Protein AF-A0A2M7SPW7-F1 (afdb_monomer_lite)

Radius of gyration: 35.31 Å; chains: 1; bounding box: 82×96×104 Å

Secondary structure (DSSP, 8-state):
-----HHHHHHHHHHHHHHHHHHHHHHHHHHHHHHHHSPPTT-EETTEE-TT--HHHHHHHHHHHHTSPEEEEETTEEEEE-GGGGT----HHHHHHHHHHT-SEE-S-TT-BTB-GGGEEEEEEEE-SS-SSS--TTSEESS--EEEBSS-B-TTPPSSEEEEBS--TT--SEEEEEETTTEEEEEEEEEE-TTS-EEEEEEEES-EETTEEPP---B-TT-EEEEEB---SS-TT--------SS-----SS---EEEEEEEPTTPPTT-EE--EE-SGGGS---TT----SEEEES-BTTBTT-SEEEES-EEPPPEEPPPPEEEEEEEE---SEEETT--SEEEEEEEEEESSSEEEE-EEEEEEEEHHHH--STTTTTTSEEEEEEEE--SSSS--TTTSEEEEEEE-BTTB-GGG-EEEE--BTTBSSEEEESS-EEEEEEEEE-SSB-TTS-BSTT-EEEEEE--GGGEE-GGGPBPSSEEPTT--S-EEPPPEEEES--------PPPEEE-TTS-EEEEPB-TTSPBPB-GGGPBPEEGGG-B-S-TT-SS-TTS-B--SSSSSS--EE-SS-SSS--EE-TT--SS-SB-S--

pLDDT: mean 85.03, std 10.67, range [40.88, 98.06]

Structure (mmCIF, N/CA/C/O backbone):
data_AF-A0A2M7SPW7-F1
#
_entry.id   AF-A0A2M7SPW7-F1
#
loop_
_atom_site.group_PDB
_atom_site.id
_atom_site.type_symbol
_atom_site.label_atom_id
_atom_site.label_alt_id
_atom_site.label_comp_id
_atom_site.label_asym_id
_atom_site.label_entity_id
_atom_site.label_seq_id
_atom_site.pdbx_PDB_ins_code
_atom_site.Cartn_x
_atom_site.Cartn_y
_atom_site.Cartn_z
_atom_site.occupancy
_atom_site.B_iso_or_equiv
_atom_site.auth_seq_id
_atom_site.auth_comp_id
_atom_site.auth_asym_id
_atom_site.auth_atom_id
_atom_site.pdbx_PDB_model_num
ATOM 1 N N . MET A 1 1 ? 28.751 53.547 -18.801 1.00 40.88 1 MET A N 1
ATOM 2 C CA . MET A 1 1 ? 27.320 53.644 -18.440 1.00 40.88 1 MET A CA 1
ATOM 3 C C . MET A 1 1 ? 27.077 52.737 -17.237 1.00 40.88 1 MET A C 1
ATOM 5 O O . MET A 1 1 ? 27.430 51.568 -17.287 1.00 40.88 1 MET A O 1
ATOM 9 N N . LYS A 1 2 ? 26.638 53.323 -16.116 1.00 48.66 2 LYS A N 1
ATOM 10 C CA . LYS A 1 2 ? 26.375 52.665 -14.825 1.00 48.66 2 LYS A CA 1
ATOM 11 C C . LYS A 1 2 ? 25.231 51.651 -14.947 1.00 48.66 2 LYS A C 1
ATOM 13 O O . LYS A 1 2 ? 24.155 52.078 -15.334 1.00 48.66 2 LYS A O 1
ATOM 18 N N . ILE A 1 3 ? 25.427 50.426 -14.447 1.00 49.59 3 ILE A N 1
ATOM 19 C CA . ILE A 1 3 ? 24.481 49.735 -13.543 1.00 49.59 3 ILE A CA 1
ATOM 20 C C . ILE A 1 3 ? 25.306 48.955 -12.495 1.00 49.59 3 ILE A C 1
ATOM 22 O O . ILE A 1 3 ? 25.356 47.731 -12.469 1.00 49.59 3 ILE A O 1
ATOM 26 N N . ARG A 1 4 ? 26.021 49.679 -11.623 1.00 53.72 4 ARG A N 1
ATOM 27 C CA . ARG A 1 4 ? 26.477 49.144 -10.327 1.00 53.72 4 ARG A CA 1
ATOM 28 C C . ARG A 1 4 ? 25.363 49.443 -9.325 1.00 53.72 4 ARG A C 1
ATOM 30 O O . ARG A 1 4 ? 25.295 50.557 -8.821 1.00 53.72 4 ARG A O 1
ATOM 37 N N . GLY A 1 5 ? 24.457 48.490 -9.114 1.00 55.00 5 GLY A N 1
ATOM 38 C CA . GLY A 1 5 ? 23.348 48.663 -8.169 1.00 55.00 5 GLY A CA 1
ATOM 39 C C . GLY A 1 5 ? 22.538 47.406 -7.842 1.00 55.00 5 GLY A C 1
ATOM 40 O O . GLY A 1 5 ? 22.041 47.306 -6.730 1.00 55.00 5 GLY A O 1
ATOM 41 N N . SER A 1 6 ? 22.440 46.412 -8.733 1.00 57.25 6 SER A N 1
ATOM 42 C CA . SER A 1 6 ? 21.499 45.288 -8.548 1.00 57.25 6 SER A CA 1
ATOM 43 C C . SER A 1 6 ? 21.927 44.227 -7.519 1.00 57.25 6 SER A C 1
ATOM 45 O O . SER A 1 6 ? 21.071 43.609 -6.895 1.00 57.25 6 SER A O 1
ATOM 47 N N . SER A 1 7 ? 23.230 44.044 -7.272 1.00 61.03 7 SER A N 1
ATOM 48 C CA . SER A 1 7 ? 23.738 43.041 -6.311 1.00 61.03 7 SER A CA 1
ATOM 49 C C . SER A 1 7 ? 23.453 43.405 -4.845 1.00 61.03 7 SER A C 1
ATOM 51 O O . SER A 1 7 ? 23.275 42.519 -4.012 1.00 61.03 7 SER A O 1
ATOM 53 N N . LEU A 1 8 ? 23.353 44.701 -4.518 1.00 66.44 8 LEU A N 1
ATOM 54 C CA . LEU A 1 8 ? 23.083 45.135 -3.144 1.00 66.44 8 LEU A CA 1
ATOM 55 C C . LEU A 1 8 ? 21.617 44.886 -2.761 1.00 66.44 8 LEU A C 1
ATOM 57 O O . LEU A 1 8 ? 21.356 44.352 -1.689 1.00 66.44 8 LEU A O 1
ATOM 61 N N . TYR A 1 9 ? 20.674 45.206 -3.653 1.00 72.94 9 TYR A N 1
ATOM 62 C CA . TYR A 1 9 ? 19.241 44.994 -3.414 1.00 72.94 9 TYR A CA 1
ATOM 63 C C . TYR A 1 9 ? 18.895 43.513 -3.233 1.00 72.94 9 TYR A C 1
ATOM 65 O O . TYR A 1 9 ? 18.203 43.170 -2.281 1.00 72.94 9 TYR A O 1
ATOM 73 N N . LEU A 1 10 ? 19.436 42.627 -4.078 1.00 75.75 10 LEU A N 1
ATOM 74 C CA . LEU A 1 10 ? 19.232 41.178 -3.942 1.00 75.75 10 LEU A CA 1
ATOM 75 C C . LEU A 1 10 ? 19.760 40.642 -2.603 1.00 75.75 10 LEU A C 1
ATOM 77 O O . LEU A 1 10 ? 19.081 39.851 -1.959 1.00 75.75 10 LEU A O 1
ATOM 81 N N . ARG A 1 11 ? 20.919 41.124 -2.132 1.00 79.25 11 ARG A N 1
ATOM 82 C CA . ARG A 1 11 ? 21.477 40.730 -0.825 1.00 79.25 11 ARG A CA 1
ATOM 83 C C . ARG A 1 11 ? 20.608 41.178 0.347 1.00 79.25 11 ARG A C 1
ATOM 85 O O . ARG A 1 11 ? 20.428 40.405 1.281 1.00 79.25 11 ARG A O 1
ATOM 92 N N . TRP A 1 12 ? 20.054 42.388 0.296 1.00 83.69 12 TRP A N 1
ATOM 93 C CA . TRP A 1 12 ? 19.142 42.886 1.331 1.00 83.69 12 TRP A CA 1
ATOM 94 C C . TRP A 1 12 ? 17.808 42.135 1.345 1.00 83.69 12 TRP A C 1
ATOM 96 O O . TRP A 1 12 ? 17.299 41.827 2.420 1.00 83.69 12 TRP A O 1
ATOM 106 N N . VAL A 1 13 ? 17.286 41.769 0.172 1.00 86.38 13 VAL A N 1
ATOM 107 C CA . VAL A 1 13 ? 16.091 40.921 0.056 1.00 86.38 13 VAL A CA 1
ATOM 108 C C . VAL A 1 13 ? 16.364 39.519 0.608 1.00 86.38 13 VAL A C 1
ATOM 110 O O . VAL A 1 13 ? 15.580 39.026 1.413 1.00 86.38 13 VAL A O 1
ATOM 113 N N . SER A 1 14 ? 17.498 38.894 0.271 1.00 84.62 14 SER A N 1
ATOM 114 C CA . SER A 1 14 ? 17.882 37.602 0.857 1.00 84.62 14 SER A CA 1
ATOM 115 C C . SER A 1 14 ? 18.052 37.681 2.376 1.00 84.62 14 SER A C 1
ATOM 117 O O . SER A 1 14 ? 17.589 36.790 3.081 1.00 84.62 14 SER A O 1
ATOM 119 N N . LEU A 1 15 ? 18.654 38.755 2.899 1.00 88.44 15 LEU A N 1
ATOM 120 C CA . LEU A 1 15 ? 18.810 38.953 4.343 1.00 88.44 15 LEU A CA 1
ATOM 121 C C . LEU A 1 15 ? 17.451 39.074 5.051 1.00 88.44 15 LEU A C 1
ATOM 123 O O . LEU A 1 15 ? 17.275 38.525 6.134 1.00 88.44 15 LEU A O 1
ATOM 127 N N . PHE A 1 16 ? 16.490 39.753 4.419 1.00 92.00 16 PHE A N 1
ATOM 128 C CA . PHE A 1 16 ? 15.119 39.889 4.908 1.00 92.00 16 PHE A CA 1
ATOM 129 C C . PHE A 1 16 ? 14.360 38.553 4.915 1.00 92.00 16 PHE A C 1
ATOM 131 O O . PHE A 1 16 ? 13.679 38.229 5.884 1.00 92.00 16 PHE A O 1
ATOM 138 N N . PHE A 1 17 ? 14.511 37.731 3.873 1.00 92.75 17 PHE A N 1
ATOM 139 C CA . PHE A 1 17 ? 13.911 36.393 3.861 1.00 92.75 17 PHE A CA 1
ATOM 140 C C . PHE A 1 17 ? 14.549 35.459 4.895 1.00 92.75 17 PHE A C 1
ATOM 142 O O . PHE A 1 17 ? 13.833 34.708 5.554 1.00 92.75 17 PHE A O 1
ATOM 149 N N . ILE A 1 18 ? 15.870 35.533 5.093 1.00 93.31 18 ILE A N 1
ATOM 150 C CA . ILE A 1 18 ? 16.568 34.740 6.117 1.00 93.31 18 ILE A CA 1
ATOM 151 C C . ILE A 1 18 ? 16.138 35.164 7.527 1.00 93.31 18 ILE A C 1
ATOM 153 O O . ILE A 1 18 ? 15.923 34.305 8.383 1.00 93.31 18 ILE A O 1
ATOM 157 N N . SER A 1 19 ? 15.972 36.463 7.789 1.00 92.56 19 SER A N 1
ATOM 158 C CA . SER A 1 19 ? 15.517 36.934 9.101 1.00 92.56 19 SER A CA 1
ATOM 159 C C . SER A 1 19 ? 14.067 36.539 9.385 1.00 92.56 19 SER A C 1
ATOM 161 O O . SER A 1 19 ? 13.780 36.079 10.489 1.00 92.56 19 SER A O 1
ATOM 163 N N . ILE A 1 20 ? 13.173 36.608 8.393 1.00 95.31 20 ILE A N 1
ATOM 164 C CA . ILE A 1 20 ? 11.800 36.093 8.518 1.00 95.31 20 ILE A CA 1
ATOM 165 C C . ILE A 1 20 ? 11.793 34.584 8.769 1.00 95.31 20 ILE A C 1
ATOM 167 O O . ILE A 1 20 ? 11.096 34.128 9.674 1.00 95.31 20 ILE A O 1
ATOM 171 N N . ALA A 1 21 ? 12.585 33.812 8.020 1.00 91.81 21 ALA A N 1
ATOM 172 C CA . ALA A 1 21 ? 12.688 32.368 8.214 1.00 91.81 21 ALA A CA 1
ATOM 173 C C . ALA A 1 21 ? 13.193 32.024 9.624 1.00 91.81 21 ALA A C 1
ATOM 175 O O . ALA A 1 21 ? 12.658 31.124 10.266 1.00 91.81 21 ALA A O 1
ATOM 176 N N . SER A 1 22 ? 14.167 32.776 10.142 1.00 91.44 22 SER A N 1
ATOM 177 C CA . SER A 1 22 ? 14.675 32.612 11.509 1.00 91.44 22 SER A CA 1
ATOM 178 C C . SER A 1 22 ? 13.606 32.914 12.567 1.00 91.44 22 SER A C 1
ATOM 180 O O . SER A 1 22 ? 13.390 32.109 13.471 1.00 91.44 22 SER A O 1
ATOM 182 N N . ILE A 1 23 ? 12.863 34.017 12.421 1.00 93.12 23 ILE A N 1
ATOM 183 C CA . ILE A 1 23 ? 11.766 34.373 13.336 1.00 93.12 23 ILE A CA 1
ATOM 184 C C . ILE A 1 23 ? 10.668 33.305 13.310 1.00 93.12 23 ILE A C 1
ATOM 186 O O . ILE A 1 23 ? 10.228 32.857 14.367 1.00 93.12 23 ILE A O 1
ATOM 190 N N . LEU A 1 24 ? 10.260 32.855 12.121 1.00 90.88 24 LEU A N 1
ATOM 191 C CA . LEU A 1 24 ? 9.304 31.757 11.964 1.00 90.88 24 LEU A CA 1
ATOM 192 C C . LEU A 1 24 ? 9.813 30.481 12.634 1.00 90.88 24 LEU A C 1
ATOM 194 O O . LEU A 1 24 ? 9.063 29.852 13.372 1.00 90.88 24 LEU A O 1
ATOM 198 N N . THR A 1 25 ? 11.093 30.152 12.459 1.00 87.62 25 THR A N 1
ATOM 199 C CA . THR A 1 25 ? 11.713 28.983 13.094 1.00 87.62 25 THR A CA 1
ATOM 200 C C . THR A 1 25 ? 11.618 29.081 14.615 1.00 87.62 25 THR A C 1
ATOM 202 O O . THR A 1 25 ? 11.168 28.138 15.257 1.00 87.62 25 THR A O 1
ATOM 205 N N . VAL A 1 26 ? 11.940 30.235 15.207 1.00 88.38 26 VAL A N 1
ATOM 206 C CA . VAL A 1 26 ? 11.821 30.445 16.659 1.00 88.38 26 VAL A CA 1
ATOM 207 C C . VAL A 1 26 ? 10.367 30.347 17.129 1.00 88.38 26 VAL A C 1
ATOM 209 O O . VAL A 1 26 ? 10.104 29.699 18.139 1.00 88.38 26 VAL A O 1
ATOM 212 N N . ILE A 1 27 ? 9.408 30.924 16.397 1.00 84.94 27 ILE A N 1
ATOM 213 C CA . ILE A 1 27 ? 7.977 30.826 16.737 1.00 84.94 27 ILE A CA 1
ATOM 214 C C . ILE A 1 27 ? 7.521 29.363 16.712 1.00 84.94 27 ILE A C 1
ATOM 216 O O . ILE A 1 27 ? 6.922 28.894 17.681 1.00 84.94 27 ILE A O 1
ATOM 220 N N . THR A 1 28 ? 7.854 28.625 15.652 1.00 73.31 28 THR A N 1
ATOM 221 C CA . THR A 1 28 ? 7.512 27.200 15.532 1.00 73.31 28 THR A CA 1
ATOM 222 C C . THR A 1 28 ? 8.206 26.350 16.593 1.00 73.31 28 THR A C 1
ATOM 224 O O . THR A 1 28 ? 7.598 25.427 17.123 1.00 73.31 28 THR A O 1
ATOM 227 N N . LEU A 1 29 ? 9.436 26.697 16.987 1.00 73.81 29 LEU A N 1
ATOM 228 C CA . LEU A 1 29 ? 10.181 26.002 18.035 1.00 73.81 29 LEU A CA 1
ATOM 229 C C . LEU A 1 29 ? 9.562 26.224 19.421 1.00 73.81 29 LEU A C 1
ATOM 231 O O . LEU A 1 29 ? 9.496 25.300 20.229 1.00 73.81 29 LEU A O 1
ATOM 235 N N . VAL A 1 30 ? 9.075 27.434 19.706 1.00 74.75 30 VAL A N 1
ATOM 236 C CA . VAL A 1 30 ? 8.365 27.728 20.960 1.00 74.75 30 VAL A CA 1
ATOM 237 C C . VAL A 1 30 ? 7.006 27.027 20.991 1.00 74.75 30 VAL A C 1
ATOM 239 O O . VAL A 1 30 ? 6.644 26.462 22.020 1.00 74.75 30 VAL A O 1
ATOM 242 N N . GLN A 1 31 ? 6.271 27.010 19.876 1.00 67.62 31 GLN A N 1
ATOM 243 C CA . GLN A 1 31 ? 5.024 26.245 19.753 1.00 67.62 31 GLN A CA 1
ATOM 244 C C . GLN A 1 31 ? 5.265 24.737 19.926 1.00 67.62 31 GLN A C 1
ATOM 246 O O . GLN A 1 31 ? 4.526 24.088 20.659 1.00 67.62 31 GLN A O 1
ATOM 251 N N . TYR A 1 32 ? 6.344 24.208 19.343 1.00 54.84 32 TYR A N 1
ATOM 252 C CA . TYR A 1 32 ? 6.793 22.825 19.513 1.00 54.84 32 TYR A CA 1
ATOM 253 C C . TYR A 1 32 ? 7.125 22.492 20.973 1.00 54.84 32 TYR A C 1
ATOM 255 O O . TYR A 1 32 ? 6.696 21.464 21.492 1.00 54.84 32 TYR A O 1
ATOM 263 N N . SER A 1 33 ? 7.849 23.383 21.655 1.00 61.72 33 SER A N 1
ATOM 264 C CA . SER A 1 33 ? 8.197 23.215 23.070 1.00 61.72 33 SER A CA 1
ATOM 265 C C . SER A 1 33 ? 6.953 23.153 23.965 1.00 61.72 33 SER A C 1
ATOM 267 O O . SER A 1 33 ? 6.901 22.341 24.884 1.00 61.72 33 SER A O 1
ATOM 269 N N . ARG A 1 34 ? 5.925 23.959 23.666 1.00 57.72 34 ARG A N 1
ATOM 270 C CA . ARG A 1 34 ? 4.651 23.958 24.403 1.00 57.72 34 ARG A CA 1
ATOM 271 C C . ARG A 1 34 ? 3.837 22.693 24.130 1.00 57.72 34 ARG A C 1
ATOM 273 O O . ARG A 1 34 ? 3.569 21.946 25.054 1.00 57.72 34 ARG A O 1
ATOM 280 N N . LEU A 1 35 ? 3.580 22.357 22.864 1.00 56.78 35 LEU A N 1
ATOM 281 C CA . LEU A 1 35 ? 2.794 21.168 22.490 1.00 56.78 35 LEU A CA 1
ATOM 282 C C . LEU A 1 35 ? 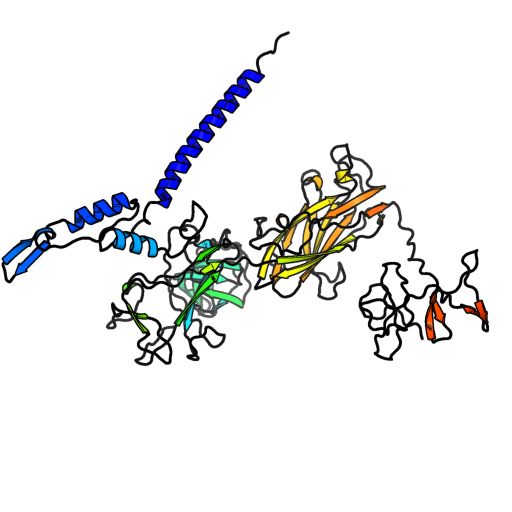3.384 19.839 22.987 1.00 56.78 35 LEU A C 1
ATOM 284 O O . LEU A 1 35 ? 2.647 18.882 23.203 1.00 56.78 35 LEU A O 1
ATOM 288 N N . ARG A 1 36 ? 4.710 19.759 23.145 1.00 52.31 36 ARG A N 1
ATOM 289 C CA . ARG A 1 36 ? 5.381 18.561 23.667 1.00 52.31 36 ARG A CA 1
ATOM 290 C C . ARG A 1 36 ? 5.281 18.436 25.187 1.00 52.31 36 ARG A C 1
ATOM 292 O O . ARG A 1 36 ? 5.302 17.314 25.688 1.00 52.31 36 ARG A O 1
ATOM 299 N N . ASN A 1 37 ? 5.222 19.564 25.887 1.00 59.06 37 ASN A N 1
ATOM 300 C CA . ASN A 1 37 ? 5.171 19.596 27.342 1.00 59.06 37 ASN A CA 1
ATOM 301 C C . ASN A 1 37 ? 3.726 19.632 27.863 1.00 59.06 37 ASN A C 1
ATOM 303 O O . ASN A 1 37 ? 3.493 19.186 28.979 1.00 59.06 37 ASN A O 1
ATOM 307 N N . ASP A 1 38 ? 2.764 20.107 27.073 1.00 75.62 38 ASP A N 1
ATOM 308 C CA . ASP A 1 38 ? 1.373 20.236 27.501 1.00 75.62 38 ASP A CA 1
ATOM 309 C C . ASP A 1 38 ? 0.621 18.893 27.462 1.00 75.62 38 ASP A C 1
ATOM 311 O O . ASP A 1 38 ? 0.757 18.084 26.537 1.00 75.62 38 ASP A O 1
ATOM 315 N N . TYR A 1 39 ? -0.234 18.667 28.458 1.00 67.38 39 TYR A N 1
ATOM 316 C CA . TYR A 1 39 ? -1.106 17.498 28.515 1.00 67.38 39 TYR A CA 1
ATOM 317 C C . TYR A 1 39 ? -2.211 17.540 27.439 1.00 67.38 39 TYR A C 1
ATOM 319 O O . TYR A 1 39 ? -2.698 18.623 27.099 1.00 67.38 39 TYR A O 1
ATOM 327 N N . PRO A 1 40 ? -2.675 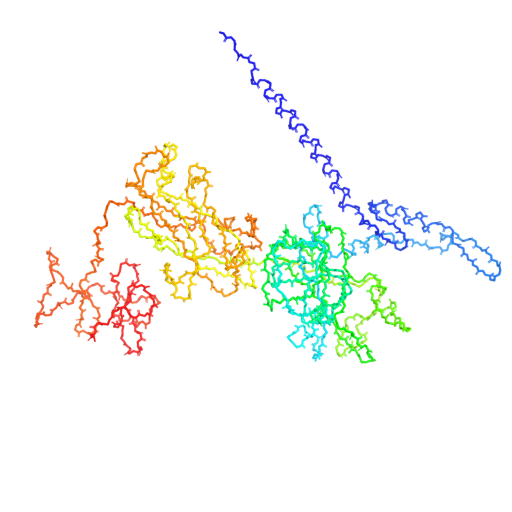16.381 26.920 1.00 60.22 40 PRO A N 1
ATOM 328 C CA . PRO A 1 40 ? -3.770 16.304 25.955 1.00 60.22 40 PRO A CA 1
ATOM 329 C C . PRO A 1 40 ? -5.011 17.106 26.372 1.00 60.22 40 PRO A C 1
ATOM 331 O O . PRO A 1 40 ? -5.364 17.114 27.555 1.00 60.22 40 PRO A O 1
ATOM 334 N N . PRO A 1 41 ? -5.744 17.719 25.426 1.00 60.12 41 PRO A N 1
ATOM 335 C CA . PRO A 1 41 ? -7.042 18.319 25.715 1.00 60.12 41 PRO A CA 1
ATOM 336 C C . PRO A 1 41 ? -7.962 17.314 26.425 1.00 60.12 41 PRO A C 1
ATOM 338 O O . PRO A 1 41 ? -7.964 16.132 26.094 1.00 60.12 41 PRO A O 1
ATOM 341 N N . GLN A 1 42 ? -8.735 17.785 27.410 1.00 62.91 42 GLN A N 1
ATOM 342 C CA . GLN A 1 42 ? -9.625 16.962 28.252 1.00 62.91 42 GLN A CA 1
ATOM 343 C C . GLN A 1 42 ? -8.928 15.941 29.169 1.00 62.91 42 GLN A C 1
ATOM 345 O O . GLN A 1 42 ? -9.606 15.130 29.798 1.00 62.91 42 GLN A O 1
ATOM 350 N N . MET A 1 43 ? -7.599 15.982 29.304 1.00 66.56 43 MET A N 1
ATOM 351 C CA . MET A 1 43 ? -6.924 15.175 30.313 1.00 66.56 43 MET A CA 1
ATOM 352 C C . MET A 1 43 ? -7.313 15.628 31.723 1.00 66.56 43 MET A C 1
ATOM 354 O O . MET A 1 43 ? -7.369 16.825 32.011 1.00 66.56 43 MET A O 1
ATOM 358 N N . VAL A 1 44 ? -7.572 14.661 32.600 1.00 75.38 44 VAL A N 1
ATOM 359 C CA . VAL A 1 44 ? -7.956 14.871 33.996 1.00 75.38 44 VAL A CA 1
ATOM 360 C C . VAL A 1 44 ? -7.015 14.050 34.871 1.00 75.38 44 VAL A C 1
ATOM 362 O O . VAL A 1 44 ? -6.870 12.852 34.653 1.00 75.38 44 VAL A O 1
ATOM 365 N N . ILE A 1 45 ? -6.396 14.676 35.871 1.00 75.06 45 ILE A N 1
ATOM 366 C CA . ILE A 1 45 ? -5.610 13.983 36.898 1.00 75.06 45 ILE A CA 1
ATOM 367 C C . ILE A 1 45 ? -6.395 14.074 38.205 1.00 75.06 45 ILE A C 1
ATOM 369 O O . ILE A 1 45 ? -6.671 15.170 38.685 1.00 75.06 45 ILE A O 1
ATOM 373 N N . ALA A 1 46 ? -6.783 12.922 38.763 1.00 72.62 46 ALA A N 1
ATOM 374 C CA . ALA A 1 46 ? -7.550 12.823 40.008 1.00 72.62 46 ALA A CA 1
ATOM 375 C C . ALA A 1 46 ? -8.761 13.786 40.055 1.00 72.62 46 ALA A C 1
ATOM 377 O O . ALA A 1 46 ? -8.904 14.591 40.969 1.00 72.62 46 ALA A O 1
ATOM 378 N N . GLY A 1 47 ? -9.605 13.772 39.018 1.00 69.12 47 GLY A N 1
ATOM 379 C CA . GLY A 1 47 ? -10.792 14.637 38.927 1.00 69.12 47 GLY A CA 1
ATOM 380 C C . GLY A 1 47 ? -10.524 16.109 38.571 1.00 69.12 47 GLY A C 1
ATOM 381 O O . GLY A 1 47 ? -11.471 16.847 38.312 1.00 69.12 47 GLY A O 1
ATOM 382 N N . VAL A 1 48 ? -9.260 16.543 38.487 1.00 82.19 48 VAL A N 1
ATOM 383 C CA . VAL A 1 48 ? -8.883 17.912 38.106 1.00 82.19 48 VAL A CA 1
ATOM 384 C C . VAL A 1 48 ? -8.530 17.971 36.618 1.00 82.19 48 VAL A C 1
ATOM 386 O O . VAL A 1 48 ? -7.599 17.285 36.193 1.00 82.19 48 VAL A O 1
ATOM 389 N N . PRO A 1 49 ? -9.224 18.780 35.797 1.00 79.25 49 PRO A N 1
ATOM 390 C CA . PRO A 1 49 ? -8.889 18.921 34.385 1.00 79.25 49 PRO A CA 1
ATOM 391 C C . PRO A 1 49 ? -7.535 19.621 34.232 1.00 79.25 49 PRO A C 1
ATOM 393 O O . PRO A 1 49 ? -7.363 20.759 34.660 1.00 79.25 49 PRO A O 1
ATOM 396 N N . VAL A 1 50 ? -6.576 18.948 33.606 1.00 81.50 50 VAL A N 1
ATOM 397 C CA . VAL A 1 50 ? -5.215 19.445 33.343 1.00 81.50 50 VAL A CA 1
ATOM 398 C C . VAL A 1 50 ? -4.891 19.535 31.852 1.00 81.50 50 VAL A C 1
ATOM 400 O O . VAL A 1 50 ? -3.772 19.873 31.486 1.00 81.50 50 VAL A O 1
ATOM 403 N N . GLY A 1 51 ? -5.854 19.240 30.978 1.00 74.00 51 GLY A N 1
ATOM 404 C CA . GLY A 1 51 ? -5.627 19.286 29.540 1.00 74.00 51 GLY A CA 1
ATOM 405 C C . GLY A 1 51 ? -5.217 20.671 29.034 1.00 74.00 51 GLY A C 1
ATOM 406 O O . GLY A 1 51 ? -5.796 21.682 29.432 1.00 74.00 51 GLY A O 1
ATOM 407 N N . GLY A 1 52 ? -4.223 20.697 28.147 1.00 71.69 52 GLY A N 1
ATOM 408 C CA . GLY A 1 52 ? -3.606 21.905 27.602 1.00 71.69 52 GLY A CA 1
ATOM 409 C C . GLY A 1 52 ? -2.662 22.635 28.563 1.00 71.69 52 GLY A C 1
ATOM 410 O O . GLY A 1 52 ? -2.288 23.766 28.267 1.00 71.69 52 GLY A O 1
ATOM 411 N N . LEU A 1 53 ? -2.316 22.039 29.711 1.00 80.88 53 LEU A N 1
ATOM 412 C CA . LEU A 1 53 ? -1.361 22.599 30.671 1.00 80.88 53 LEU A CA 1
ATOM 413 C C . LEU A 1 53 ? -0.041 21.833 30.624 1.00 80.88 53 LEU A C 1
ATOM 415 O O . LEU A 1 53 ? -0.050 20.605 30.547 1.00 80.88 53 LEU A O 1
ATOM 419 N N . ASP A 1 54 ? 1.073 22.548 30.756 1.00 77.88 54 ASP A N 1
ATOM 420 C CA . ASP A 1 54 ? 2.386 21.956 31.014 1.00 77.88 54 ASP A CA 1
ATOM 421 C C . ASP A 1 54 ? 2.439 21.302 32.417 1.00 77.88 54 ASP A C 1
ATOM 423 O O . ASP A 1 54 ? 1.585 21.586 33.269 1.00 77.88 54 ASP A O 1
ATOM 427 N N . PRO A 1 55 ? 3.446 20.462 32.727 1.00 74.69 55 PRO A N 1
ATOM 428 C CA . PRO A 1 55 ? 3.475 19.690 33.967 1.00 74.69 55 PRO A CA 1
ATOM 429 C C . PRO A 1 55 ? 3.605 20.560 35.221 1.00 74.69 55 PRO A C 1
ATOM 431 O O . PRO A 1 55 ? 3.107 20.189 36.283 1.00 74.69 55 PRO A O 1
ATOM 434 N N . GLN A 1 56 ? 4.226 21.740 35.116 1.00 78.69 56 GLN A N 1
ATOM 435 C CA . GLN A 1 56 ? 4.362 22.673 36.236 1.00 78.69 56 GLN A CA 1
ATOM 436 C C . GLN A 1 56 ? 3.033 23.379 36.511 1.00 78.69 56 GLN A C 1
ATOM 438 O O . GLN A 1 56 ? 2.607 23.480 37.663 1.00 78.69 56 GLN A O 1
ATOM 443 N N . THR A 1 57 ? 2.340 23.817 35.462 1.00 83.31 57 THR A N 1
ATOM 444 C CA . THR A 1 57 ? 1.024 24.450 35.590 1.00 83.31 57 THR A CA 1
ATOM 445 C C . THR A 1 57 ? -0.035 23.438 36.041 1.00 83.31 57 THR A C 1
ATOM 447 O O . THR A 1 57 ? -0.876 23.745 36.890 1.00 83.31 57 THR A O 1
ATOM 450 N N . ALA A 1 58 ? 0.037 22.195 35.558 1.00 82.25 58 ALA A N 1
ATOM 451 C CA . ALA A 1 58 ? -0.800 21.094 36.026 1.00 82.25 58 ALA A CA 1
ATOM 452 C C . ALA A 1 58 ? -0.546 20.770 37.509 1.00 82.25 58 ALA A C 1
ATOM 454 O O . ALA A 1 58 ? -1.505 20.648 38.273 1.00 82.25 58 ALA A O 1
ATOM 455 N N . ALA A 1 59 ? 0.720 20.714 37.943 1.00 82.94 59 ALA A N 1
ATOM 456 C CA . ALA A 1 59 ? 1.096 20.548 39.350 1.00 82.94 59 ALA A CA 1
ATOM 457 C C . ALA A 1 59 ? 0.490 21.633 40.246 1.00 82.94 59 ALA A C 1
ATOM 459 O O . ALA A 1 59 ? -0.098 21.333 41.284 1.00 82.94 59 ALA A O 1
ATOM 460 N N . GLN A 1 60 ? 0.609 22.896 39.834 1.00 85.94 60 GLN A N 1
ATOM 461 C CA . GLN A 1 60 ? 0.050 24.023 40.579 1.00 85.94 60 GLN A CA 1
ATOM 462 C C . GLN A 1 60 ? -1.471 23.940 40.673 1.00 85.94 60 GLN A C 1
ATOM 464 O O . GLN A 1 60 ? -2.027 24.159 41.747 1.00 85.94 60 GLN A O 1
ATOM 469 N N . ARG A 1 61 ? -2.148 23.569 39.582 1.00 85.19 61 ARG A N 1
ATOM 470 C CA . ARG A 1 61 ? -3.604 23.393 39.576 1.00 85.19 61 ARG A CA 1
ATOM 471 C C . ARG A 1 61 ? -4.048 22.260 40.501 1.00 85.19 61 ARG A C 1
ATOM 473 O O . ARG A 1 61 ? -5.033 22.416 41.218 1.00 85.19 61 ARG A O 1
ATOM 480 N N . LEU A 1 62 ? -3.316 21.147 40.512 1.00 86.25 62 LEU A N 1
ATOM 481 C CA . LEU A 1 62 ? -3.565 20.031 41.423 1.00 86.25 62 LEU A CA 1
ATOM 482 C C . LEU A 1 62 ? -3.394 20.460 42.882 1.00 86.25 62 LEU A C 1
ATOM 484 O O . LEU A 1 62 ? -4.302 20.255 43.681 1.00 86.25 62 LEU A O 1
ATOM 488 N N . LEU A 1 63 ? -2.286 21.125 43.215 1.00 86.38 63 LEU A N 1
ATOM 489 C CA . LEU A 1 63 ? -2.053 21.658 44.559 1.00 86.38 63 LEU A CA 1
ATOM 490 C C . LEU A 1 63 ? -3.146 22.645 44.974 1.00 86.38 63 LEU A C 1
ATOM 492 O O . LEU A 1 63 ? -3.652 22.559 46.086 1.00 86.38 63 LEU A O 1
ATOM 496 N N . GLN A 1 64 ? -3.558 23.539 44.074 1.00 86.19 64 GLN A N 1
ATOM 497 C CA . GLN A 1 64 ? -4.603 24.517 44.352 1.00 86.19 64 GLN A CA 1
ATOM 498 C C . GLN A 1 64 ? -5.933 23.842 44.695 1.00 86.19 64 GLN A C 1
ATOM 500 O O . GLN A 1 64 ? -6.536 24.186 45.707 1.00 86.19 64 GLN A O 1
ATOM 505 N N . VAL A 1 65 ? -6.380 22.870 43.895 1.00 85.88 65 VAL A N 1
ATOM 506 C CA . VAL A 1 65 ? -7.663 22.189 44.130 1.00 85.88 65 VAL A CA 1
ATOM 507 C C . VAL A 1 65 ? -7.624 21.338 45.399 1.00 85.88 65 VAL A C 1
ATOM 509 O O . VAL A 1 65 ? -8.548 21.404 46.203 1.00 85.88 65 VAL A O 1
ATOM 512 N N . TYR A 1 66 ? -6.546 20.583 45.615 1.00 84.56 66 TYR A N 1
ATOM 513 C CA . TYR A 1 66 ? -6.417 19.676 46.760 1.00 84.56 66 TYR A CA 1
ATOM 514 C C . TYR A 1 66 ? -6.011 20.367 48.071 1.00 84.56 66 TYR A C 1
ATOM 516 O O . TYR A 1 66 ? -6.015 19.731 49.122 1.00 84.56 66 TYR A O 1
ATOM 524 N N . SER A 1 67 ? -5.690 21.662 48.022 1.00 83.94 67 SER A N 1
ATOM 525 C CA . SER A 1 67 ? -5.488 22.513 49.204 1.00 83.94 67 SER A CA 1
ATOM 526 C C . SER A 1 67 ? -6.779 23.151 49.733 1.00 83.94 67 SER A C 1
ATOM 528 O O . SER A 1 67 ? -6.749 23.806 50.773 1.00 83.94 67 SER A O 1
ATOM 530 N N . LEU A 1 68 ? -7.910 22.983 49.036 1.00 86.31 68 LEU A N 1
ATOM 531 C CA . LEU A 1 68 ? -9.193 23.524 49.484 1.00 86.31 68 LEU A CA 1
ATOM 532 C C . LEU A 1 68 ? -9.712 22.769 50.724 1.00 86.31 68 LEU A C 1
ATOM 534 O O . LEU A 1 68 ? -9.547 21.548 50.802 1.00 86.31 68 LEU A O 1
ATOM 538 N N . PRO A 1 69 ? -10.369 23.461 51.679 1.00 82.69 69 PRO A N 1
ATOM 539 C CA . PRO A 1 69 ? -10.970 22.815 52.840 1.00 82.69 69 PRO A CA 1
ATOM 540 C C . PRO A 1 69 ? -11.992 21.759 52.423 1.00 82.69 69 PRO A C 1
ATOM 542 O O . PRO A 1 69 ? -12.855 22.019 51.583 1.00 82.69 69 PRO A O 1
ATOM 545 N N . VAL A 1 70 ? -11.911 20.581 53.035 1.00 81.88 70 VAL A N 1
ATOM 546 C CA . VAL A 1 70 ? -12.876 19.501 52.817 1.00 81.88 70 VAL A CA 1
ATOM 547 C C . VAL A 1 70 ? -14.017 19.607 53.820 1.00 81.88 70 VAL A C 1
ATOM 549 O O . VAL A 1 70 ? -13.808 19.921 54.994 1.00 81.88 70 VAL A O 1
ATOM 552 N N . GLU A 1 71 ? -15.234 19.355 53.349 1.00 86.81 71 GLU A N 1
ATOM 553 C CA . GLU A 1 71 ? -16.443 19.375 54.166 1.00 86.81 71 GLU A CA 1
ATOM 554 C C . GLU A 1 71 ? -16.700 17.983 54.756 1.00 86.81 71 GLU A C 1
ATOM 556 O O . GLU A 1 71 ? -16.806 16.993 54.033 1.00 86.81 71 GLU A O 1
ATOM 561 N N . ILE A 1 72 ? -16.779 17.900 56.082 1.00 81.00 72 ILE A N 1
ATOM 562 C CA . ILE A 1 72 ? -17.074 16.673 56.820 1.00 81.00 72 ILE A CA 1
ATOM 563 C C . ILE A 1 72 ? -18.446 16.826 57.465 1.00 81.00 72 ILE A C 1
ATOM 565 O O . ILE A 1 72 ? -18.673 17.734 58.264 1.00 81.00 72 ILE A O 1
ATOM 569 N N . HIS A 1 73 ? -19.344 15.898 57.147 1.00 85.75 73 HIS A N 1
ATOM 570 C CA . HIS A 1 73 ? -20.681 15.833 57.724 1.00 85.75 73 HIS A CA 1
ATOM 571 C C . HIS A 1 73 ? -20.679 14.815 58.866 1.00 85.75 73 HIS A C 1
ATOM 573 O O . HIS A 1 73 ? -20.381 13.638 58.654 1.00 85.75 73 HIS A O 1
ATOM 579 N N . TYR A 1 74 ? -21.023 15.253 60.076 1.00 82.06 74 TYR A N 1
ATOM 580 C CA . TYR A 1 74 ? -21.209 14.373 61.229 1.00 82.06 74 TYR A CA 1
ATOM 581 C C . TYR A 1 74 ? -22.579 14.634 61.861 1.00 82.06 74 TYR A C 1
ATOM 583 O O . TYR A 1 74 ? -22.779 15.617 62.578 1.00 82.06 74 TYR A O 1
ATOM 591 N N . GLY A 1 75 ? -23.542 13.756 61.565 1.00 85.62 75 GLY A N 1
ATOM 592 C CA . GLY A 1 75 ? -24.955 14.021 61.847 1.00 85.62 75 GLY A CA 1
ATOM 593 C C . GLY A 1 75 ? -25.445 15.227 61.040 1.00 85.62 75 GLY A C 1
ATOM 594 O O . GLY A 1 75 ? -25.206 15.290 59.838 1.00 85.62 75 GLY A O 1
ATOM 595 N N . ASP A 1 76 ? -26.069 16.196 61.713 1.00 82.44 76 ASP A N 1
ATOM 596 C CA . ASP A 1 76 ? -26.515 17.465 61.109 1.00 82.44 76 ASP A CA 1
ATOM 597 C C . ASP A 1 76 ? -25.435 18.569 61.131 1.00 82.44 76 ASP A C 1
ATOM 599 O O . ASP A 1 76 ? -25.688 19.699 60.712 1.00 82.44 76 ASP A O 1
ATOM 603 N N . ALA A 1 77 ? -24.235 18.280 61.650 1.00 71.56 77 ALA A N 1
ATOM 604 C CA . ALA A 1 77 ? -23.158 19.258 61.767 1.00 71.56 77 ALA A CA 1
ATOM 605 C C . ALA A 1 77 ? -22.179 19.174 60.587 1.00 71.56 77 ALA A C 1
ATOM 607 O O . ALA A 1 77 ? -21.700 18.094 60.233 1.00 71.56 77 ALA A O 1
ATOM 608 N N . ILE A 1 78 ? -21.861 20.340 60.023 1.00 85.19 78 ILE A N 1
ATOM 609 C CA . ILE A 1 78 ? -20.905 20.528 58.930 1.00 85.19 78 ILE A CA 1
ATOM 610 C C . ILE A 1 78 ? -19.613 21.116 59.504 1.00 85.19 78 ILE A C 1
ATOM 612 O O . ILE A 1 78 ? -19.629 22.198 60.096 1.00 85.19 78 ILE A O 1
ATOM 616 N N . PHE A 1 79 ? -18.493 20.421 59.310 1.00 82.81 79 PHE A N 1
ATOM 617 C CA . PHE A 1 79 ? -17.159 20.878 59.699 1.00 82.81 79 PHE A CA 1
ATOM 618 C C . PHE A 1 79 ? -16.294 21.070 58.456 1.00 82.81 79 PHE A C 1
ATOM 620 O O . PHE A 1 79 ? -16.260 20.206 57.586 1.00 82.81 79 PHE A O 1
ATOM 627 N N . GLN A 1 80 ? -15.561 22.179 58.386 1.00 83.38 80 GLN A N 1
ATOM 628 C CA . GLN A 1 80 ? -14.532 22.373 57.366 1.00 83.38 80 GLN A CA 1
ATOM 629 C C . GLN A 1 80 ? -13.174 22.016 57.949 1.00 83.38 80 GLN A C 1
ATOM 631 O O . GLN A 1 80 ? -12.800 22.497 59.021 1.00 83.38 80 GLN A O 1
ATOM 636 N N . LEU A 1 81 ? -12.442 21.172 57.237 1.00 82.25 81 LEU A N 1
ATOM 637 C CA . LEU A 1 81 ? -11.127 20.712 57.634 1.00 82.25 81 LEU A CA 1
ATOM 638 C C . LEU A 1 81 ? -10.111 21.116 56.572 1.00 82.25 81 LEU A C 1
ATOM 640 O O . LEU A 1 81 ? -10.286 20.811 55.396 1.00 82.25 81 LEU A O 1
ATOM 644 N N . ASP A 1 82 ? -9.031 21.767 56.994 1.00 81.69 82 ASP A N 1
ATOM 645 C CA . ASP A 1 82 ? -7.869 21.970 56.133 1.00 81.69 82 ASP A CA 1
ATOM 646 C C . ASP A 1 82 ? -7.122 20.629 55.984 1.00 81.69 82 ASP A C 1
ATOM 648 O O . ASP A 1 82 ? -6.661 20.084 56.997 1.00 81.69 82 ASP A O 1
ATOM 652 N N . PRO A 1 83 ? -6.982 20.083 54.760 1.00 81.75 83 PRO A N 1
ATOM 653 C CA . PRO A 1 83 ? -6.268 18.829 54.522 1.00 81.75 83 PRO A CA 1
ATOM 654 C C . PRO A 1 83 ? -4.844 18.816 55.102 1.00 81.75 83 PRO A C 1
ATOM 656 O O . PRO A 1 83 ? -4.369 17.776 55.561 1.00 81.75 83 PRO A O 1
ATOM 659 N N . ASN A 1 84 ? -4.169 19.967 55.169 1.00 78.56 84 ASN A N 1
ATOM 660 C CA . ASN A 1 84 ? -2.807 20.044 55.700 1.00 78.56 84 ASN A CA 1
ATOM 661 C C . ASN A 1 84 ? -2.745 19.740 57.207 1.00 78.56 84 ASN A C 1
ATOM 663 O O . ASN A 1 84 ? -1.755 19.181 57.683 1.00 78.56 84 ASN A O 1
ATOM 667 N N . LEU A 1 85 ? -3.802 20.060 57.966 1.00 80.38 85 LEU A N 1
ATOM 668 C CA . LEU A 1 85 ? -3.855 19.833 59.417 1.00 80.38 85 LEU A CA 1
ATOM 669 C C . LEU A 1 85 ? -3.974 18.349 59.786 1.00 80.38 85 LEU A C 1
ATOM 671 O O . LEU A 1 85 ? -3.588 17.966 60.889 1.00 80.38 85 LEU A O 1
ATOM 675 N N . ILE A 1 86 ? -4.466 17.514 58.869 1.00 81.44 86 ILE A N 1
ATOM 676 C CA . ILE A 1 86 ? -4.537 16.053 59.039 1.00 81.44 86 ILE A CA 1
ATOM 677 C C . ILE A 1 86 ? -3.385 15.311 58.360 1.00 81.44 86 ILE A C 1
ATOM 679 O O . ILE A 1 86 ? -3.422 14.088 58.240 1.00 81.44 86 ILE A O 1
ATOM 683 N N . GLY A 1 87 ? -2.348 16.035 57.930 1.00 75.69 87 GLY A N 1
ATOM 684 C CA . GLY A 1 87 ? -1.162 15.439 57.322 1.00 75.69 87 GLY A CA 1
ATOM 685 C C . GLY A 1 87 ? -1.394 14.887 55.915 1.00 75.69 87 GLY A C 1
ATOM 686 O O . GLY A 1 87 ? -0.616 14.047 55.465 1.00 75.69 87 GLY A O 1
ATOM 687 N N . PHE A 1 88 ? -2.436 15.339 55.209 1.00 81.69 88 PHE A N 1
ATOM 688 C CA . PHE A 1 88 ? -2.610 15.009 53.799 1.00 81.69 88 PHE A CA 1
ATOM 689 C C . PHE A 1 88 ? -1.470 15.637 52.987 1.00 81.69 88 PHE A C 1
ATOM 691 O O . PHE A 1 88 ? -1.281 16.852 52.998 1.00 81.69 88 PHE A O 1
ATOM 698 N N . GLN A 1 89 ? -0.703 14.804 52.286 1.00 79.12 89 GLN A N 1
ATOM 699 C CA . GLN A 1 89 ? 0.363 15.243 51.391 1.00 79.12 89 GLN A CA 1
ATOM 700 C C . GLN A 1 89 ? 0.081 14.741 49.981 1.00 79.12 89 GLN A C 1
ATOM 702 O O . GLN A 1 89 ? 0.003 13.537 49.732 1.00 79.12 89 GLN A O 1
ATOM 707 N N . LEU A 1 90 ? -0.058 15.679 49.048 1.00 81.06 90 LEU A N 1
ATOM 708 C CA . LEU A 1 90 ? -0.274 15.375 47.643 1.00 81.06 90 LEU A CA 1
ATOM 709 C C . LEU A 1 90 ? 1.053 14.966 46.986 1.00 81.06 90 LEU A C 1
ATOM 711 O O . LEU A 1 90 ? 1.968 15.782 46.871 1.00 81.06 90 LEU A O 1
ATOM 715 N N . ASN A 1 91 ? 1.161 13.722 46.514 1.00 82.56 91 ASN A N 1
ATOM 716 C CA . ASN A 1 91 ? 2.328 13.260 45.757 1.00 82.56 91 ASN A CA 1
ATOM 717 C C . ASN A 1 91 ? 2.180 13.619 44.270 1.00 82.56 91 ASN A C 1
ATOM 719 O O . ASN A 1 91 ? 1.824 12.789 43.433 1.00 82.56 91 ASN A O 1
ATOM 723 N N . VAL A 1 92 ? 2.433 14.889 43.957 1.00 79.44 92 VAL A N 1
ATOM 724 C CA . VAL A 1 92 ? 2.263 15.445 42.607 1.00 79.44 92 VAL A CA 1
ATOM 725 C C . VAL A 1 92 ? 3.177 14.764 41.589 1.00 79.44 92 VAL A C 1
ATOM 727 O O . VAL A 1 92 ? 2.745 14.491 40.475 1.00 79.44 92 VAL A O 1
ATOM 730 N N . GLU A 1 93 ? 4.411 14.435 41.969 1.00 71.38 93 GLU A N 1
ATOM 731 C CA . GLU A 1 93 ? 5.387 13.794 41.080 1.00 71.38 93 GLU A CA 1
ATOM 732 C C . GLU A 1 93 ? 4.889 12.432 40.580 1.00 71.38 93 GLU A C 1
ATOM 734 O O . GLU A 1 93 ? 4.916 12.162 39.381 1.00 71.38 93 GLU A O 1
ATOM 739 N N . SER A 1 94 ? 4.326 11.613 41.473 1.00 71.19 94 SER A N 1
ATOM 740 C CA . SER A 1 94 ? 3.745 10.318 41.093 1.00 71.19 94 SER A CA 1
ATOM 741 C C . SER A 1 94 ? 2.481 10.478 40.244 1.00 71.19 94 SER A C 1
ATOM 743 O O . SER A 1 94 ? 2.248 9.694 39.327 1.00 71.19 94 SER A O 1
ATOM 745 N N . MET A 1 95 ? 1.671 11.507 40.512 1.00 73.69 95 MET A N 1
ATOM 746 C CA . MET A 1 95 ? 0.454 11.796 39.745 1.00 73.69 95 MET A CA 1
ATOM 747 C C . MET A 1 95 ? 0.759 12.273 38.317 1.00 73.69 95 MET A C 1
ATOM 749 O O . MET A 1 95 ? 0.073 11.862 37.383 1.00 73.69 95 MET A O 1
ATOM 753 N N . LEU A 1 96 ? 1.797 13.094 38.136 1.00 71.06 96 LEU A N 1
ATOM 754 C CA . LEU A 1 96 ? 2.269 13.530 36.817 1.00 71.06 96 LEU A CA 1
ATOM 755 C C . LEU A 1 96 ? 2.955 12.389 36.056 1.00 71.06 96 LEU A C 1
ATOM 757 O O . LEU A 1 96 ? 2.690 12.203 34.873 1.00 71.06 96 LEU A O 1
ATOM 761 N N . ALA A 1 97 ? 3.762 11.567 36.733 1.00 60.47 97 ALA A N 1
ATOM 762 C CA . ALA A 1 97 ? 4.375 10.390 36.117 1.00 60.47 97 ALA A CA 1
ATOM 763 C C . ALA A 1 97 ? 3.317 9.384 35.628 1.00 60.47 97 ALA A C 1
ATOM 765 O O . ALA A 1 97 ? 3.430 8.842 34.529 1.00 60.47 97 ALA A O 1
ATOM 766 N N . ALA A 1 98 ? 2.250 9.170 36.407 1.00 59.69 98 ALA A N 1
ATOM 767 C CA . ALA A 1 98 ? 1.113 8.349 35.997 1.00 59.69 98 ALA A CA 1
ATOM 768 C C . ALA A 1 98 ? 0.346 8.964 34.811 1.00 59.69 98 ALA A C 1
ATOM 770 O O . ALA A 1 98 ? -0.093 8.236 33.923 1.00 59.69 98 ALA A O 1
ATOM 771 N N . ALA A 1 99 ? 0.217 10.292 34.762 1.00 60.41 99 ALA A N 1
ATOM 772 C CA . ALA A 1 99 ? -0.368 11.010 33.631 1.00 60.41 99 ALA A CA 1
ATOM 773 C C . ALA A 1 99 ? 0.460 10.819 32.345 1.00 60.41 99 ALA A C 1
ATOM 775 O O . ALA A 1 99 ? -0.087 10.498 31.289 1.00 60.41 99 ALA A O 1
ATOM 776 N N . ASP A 1 100 ? 1.785 10.908 32.438 1.00 57.59 100 ASP A N 1
ATOM 777 C CA . ASP A 1 100 ? 2.688 10.663 31.309 1.00 57.59 100 ASP A CA 1
ATOM 778 C C . ASP A 1 100 ? 2.659 9.200 30.826 1.00 57.59 100 ASP A C 1
ATOM 780 O O . ASP A 1 100 ? 2.884 8.928 29.644 1.00 57.59 100 ASP A O 1
ATOM 784 N N . LEU A 1 101 ? 2.324 8.259 31.713 1.00 52.53 101 LEU A N 1
ATOM 785 C CA . LEU A 1 101 ? 2.127 6.835 31.416 1.00 52.53 101 LEU A CA 1
ATOM 786 C C . LEU A 1 101 ? 0.800 6.525 30.699 1.00 52.53 101 LEU A C 1
ATOM 788 O O . LEU A 1 101 ? 0.702 5.495 30.037 1.00 52.53 101 LEU A O 1
ATOM 792 N N . GLN A 1 102 ? -0.207 7.406 30.756 1.00 55.94 102 GLN A N 1
ATOM 793 C CA . GLN A 1 102 ? -1.518 7.209 30.104 1.00 55.94 102 GLN A CA 1
ATOM 794 C C . GLN A 1 102 ? -1.511 7.436 28.576 1.00 55.94 102 GLN A C 1
ATOM 796 O O . GLN A 1 102 ? -2.567 7.493 27.938 1.00 55.94 102 GLN A O 1
ATOM 801 N N . ARG A 1 103 ? -0.332 7.573 27.962 1.00 59.22 103 ARG A N 1
ATOM 802 C CA . ARG A 1 103 ? -0.166 7.772 26.515 1.00 59.22 103 ARG A CA 1
ATOM 803 C C . ARG A 1 103 ? -0.345 6.439 25.773 1.00 59.22 103 ARG A C 1
ATOM 805 O O . ARG A 1 103 ? 0.413 5.504 25.994 1.00 59.22 103 ARG A O 1
ATOM 812 N N . THR A 1 104 ? -1.312 6.362 24.854 1.00 64.69 104 THR A N 1
ATOM 813 C CA . THR A 1 104 ? -1.630 5.161 24.038 1.00 64.69 104 THR A CA 1
ATOM 814 C C . THR A 1 104 ? -0.715 4.952 22.833 1.00 64.69 104 THR A C 1
ATOM 816 O O . THR A 1 104 ? -0.868 3.986 22.090 1.00 64.69 104 THR A O 1
ATOM 819 N N . GLY A 1 105 ? 0.250 5.846 22.634 1.00 69.75 105 GLY A N 1
ATOM 820 C CA . GLY A 1 105 ? 1.216 5.753 21.558 1.00 69.75 105 GLY A CA 1
ATOM 821 C C . GLY A 1 105 ? 2.384 6.707 21.754 1.00 69.75 105 GLY A C 1
ATOM 822 O O . GLY A 1 105 ? 2.352 7.618 22.590 1.00 69.75 105 GLY A O 1
ATOM 823 N N . ALA A 1 106 ? 3.440 6.474 20.985 1.00 74.31 106 ALA A N 1
ATOM 824 C CA . ALA A 1 106 ? 4.643 7.293 20.987 1.00 74.31 106 ALA A CA 1
ATOM 825 C C . ALA A 1 106 ? 5.219 7.392 19.575 1.00 74.31 106 ALA A C 1
ATOM 827 O O . ALA A 1 106 ? 5.228 6.417 18.829 1.00 74.31 106 ALA A O 1
ATOM 828 N N . SER A 1 107 ? 5.734 8.561 19.217 1.00 72.31 107 SER A N 1
ATOM 829 C CA . SER A 1 107 ? 6.333 8.814 17.908 1.00 72.31 107 SER A CA 1
ATOM 830 C C . SER A 1 107 ? 7.455 9.837 18.024 1.00 72.31 107 SER A C 1
ATOM 832 O O . SER A 1 107 ? 7.500 10.630 18.966 1.00 72.31 107 SER A O 1
ATOM 834 N N . ASN A 1 108 ? 8.362 9.801 17.050 1.00 68.62 108 ASN A N 1
ATOM 835 C CA . ASN A 1 108 ? 9.434 10.783 16.899 1.00 68.62 108 ASN A CA 1
ATOM 836 C C . ASN A 1 108 ? 8.982 12.033 16.115 1.00 68.62 108 ASN A C 1
ATOM 838 O O . ASN A 1 108 ? 9.761 12.974 15.982 1.00 68.62 108 ASN A O 1
ATOM 842 N N . ASP A 1 109 ? 7.753 12.045 15.584 1.00 64.56 109 ASP A N 1
ATOM 843 C CA . ASP A 1 109 ? 7.168 13.169 14.847 1.00 64.56 109 ASP A CA 1
ATOM 844 C C . ASP A 1 109 ? 6.648 14.270 15.797 1.00 64.56 109 ASP A C 1
ATOM 846 O O . ASP A 1 109 ? 5.742 14.010 16.598 1.00 64.56 109 ASP A O 1
ATOM 850 N N . PRO A 1 110 ? 7.143 15.518 15.668 1.00 59.38 110 PRO A N 1
ATOM 851 C CA . PRO A 1 110 ? 6.655 16.684 16.400 1.00 59.38 110 PRO A CA 1
ATOM 852 C C . PRO A 1 110 ? 5.145 16.926 16.358 1.00 59.38 110 PRO A C 1
ATOM 854 O O . PRO A 1 110 ? 4.578 17.399 17.341 1.00 59.38 110 PRO A O 1
ATOM 857 N N . ASN A 1 111 ? 4.500 16.631 15.230 1.00 60.00 111 ASN A N 1
ATOM 858 C CA . ASN A 1 111 ? 3.085 16.941 15.011 1.00 60.00 111 ASN A CA 1
ATOM 859 C C . ASN A 1 111 ? 2.152 15.802 15.441 1.00 60.00 111 ASN A C 1
ATOM 861 O O . ASN A 1 111 ? 0.934 15.969 15.443 1.00 60.00 111 ASN A O 1
ATOM 865 N N . ALA A 1 112 ? 2.711 14.645 15.798 1.00 67.75 112 ALA A N 1
ATOM 866 C CA . ALA A 1 112 ? 1.959 13.462 16.194 1.00 67.75 112 ALA A CA 1
ATOM 867 C C . ALA A 1 112 ? 2.653 12.744 17.362 1.00 67.75 112 ALA A C 1
ATOM 869 O O . ALA A 1 112 ? 3.076 11.599 17.217 1.00 67.75 112 ALA A O 1
ATOM 870 N N . PRO A 1 113 ? 2.779 13.385 18.539 1.00 64.56 113 PRO A N 1
ATOM 871 C CA . PRO A 1 113 ? 3.590 12.867 19.641 1.00 64.56 113 PRO A CA 1
ATOM 872 C C . PRO A 1 113 ? 3.004 11.602 20.302 1.00 64.56 113 PRO A C 1
ATOM 874 O O . PRO A 1 113 ? 3.670 10.981 21.134 1.00 64.56 113 PRO A O 1
ATOM 877 N N . PHE A 1 114 ? 1.776 11.210 19.950 1.00 71.06 114 PHE A N 1
ATOM 878 C CA . PHE A 1 114 ? 1.098 9.992 20.410 1.00 71.06 114 PHE A CA 1
ATOM 879 C C . PHE A 1 114 ? 1.001 8.922 19.313 1.00 71.06 114 PHE A C 1
ATOM 881 O O . PHE A 1 114 ? 0.105 8.089 19.364 1.00 71.06 114 PHE A O 1
ATOM 888 N N . ALA A 1 115 ? 1.911 8.956 18.330 1.00 77.31 115 ALA A N 1
ATOM 889 C CA . ALA A 1 115 ? 1.727 8.295 17.036 1.00 77.31 115 ALA A CA 1
ATOM 890 C C . ALA A 1 115 ? 0.542 8.891 16.256 1.00 77.31 115 ALA A C 1
ATOM 892 O O . ALA A 1 115 ? -0.107 9.841 16.705 1.00 77.31 115 ALA A O 1
ATOM 893 N N . ARG A 1 116 ? 0.334 8.428 15.023 1.00 84.12 116 ARG A N 1
ATOM 894 C CA . ARG A 1 116 ? -0.744 8.917 14.162 1.00 84.12 116 ARG A CA 1
ATOM 895 C C . ARG A 1 116 ? -1.878 7.903 14.177 1.00 84.12 116 ARG A C 1
ATOM 897 O O . ARG A 1 116 ? -1.634 6.708 14.083 1.00 84.12 116 ARG A O 1
ATOM 904 N N . ASN A 1 117 ? -3.123 8.371 14.170 1.00 86.56 117 ASN A N 1
ATOM 905 C CA . ASN A 1 117 ? -4.275 7.480 13.988 1.00 86.56 117 ASN A CA 1
ATOM 906 C C . ASN A 1 117 ? -4.214 6.711 12.659 1.00 86.56 117 ASN A C 1
ATOM 908 O O . ASN A 1 117 ? -4.729 5.605 12.559 1.00 86.56 117 ASN A O 1
ATOM 912 N N . THR A 1 118 ? -3.530 7.275 11.662 1.00 87.31 118 THR A N 1
ATOM 913 C CA . THR A 1 118 ? -3.265 6.655 10.357 1.00 87.31 118 THR A CA 1
ATOM 914 C C . THR A 1 118 ? -2.299 5.472 10.414 1.00 87.31 118 THR A C 1
ATOM 916 O O . THR A 1 118 ? -2.150 4.772 9.416 1.00 87.31 118 THR A O 1
ATOM 919 N N . ASP A 1 119 ? -1.610 5.271 11.541 1.00 85.44 119 ASP A N 1
ATOM 920 C CA . ASP A 1 119 ? -0.749 4.107 11.752 1.00 85.44 119 ASP A CA 1
ATOM 921 C C . ASP A 1 119 ? -1.571 2.829 12.007 1.00 85.44 119 ASP A C 1
ATOM 923 O O . ASP A 1 119 ? -1.066 1.725 11.814 1.00 85.44 119 ASP A O 1
ATOM 927 N N . VAL A 1 120 ? -2.844 2.971 12.395 1.00 88.50 120 VAL A N 1
ATOM 928 C CA . VAL A 1 120 ? -3.799 1.872 12.584 1.00 88.50 120 VAL A CA 1
ATOM 929 C C . VAL A 1 120 ? -4.861 1.930 11.485 1.00 88.50 120 VAL A C 1
ATOM 931 O O . VAL A 1 120 ? -5.549 2.939 11.326 1.00 88.50 120 VAL A O 1
ATOM 934 N N . LYS A 1 121 ? -5.008 0.836 10.731 1.00 89.56 121 LYS A N 1
ATOM 935 C CA . LYS A 1 121 ? -5.991 0.683 9.651 1.00 89.56 121 LYS A CA 1
ATOM 936 C C . LYS A 1 121 ? -7.384 0.428 10.220 1.00 89.56 121 LYS A C 1
ATOM 938 O O . LYS A 1 121 ? -8.275 1.248 10.025 1.00 89.56 121 LYS A O 1
ATOM 943 N N . PHE A 1 122 ? -7.551 -0.675 10.949 1.00 92.88 122 PHE A N 1
ATOM 944 C CA . PHE A 1 122 ? -8.818 -1.091 11.550 1.00 92.88 122 PHE A CA 1
ATOM 945 C C . PHE A 1 122 ? -8.596 -1.655 12.950 1.00 92.88 122 PHE A C 1
ATOM 947 O O . PHE A 1 122 ? -7.514 -2.145 13.264 1.00 92.88 122 PHE A O 1
ATOM 954 N N . VAL A 1 123 ? -9.632 -1.598 13.782 1.00 92.88 123 VAL A N 1
ATOM 955 C CA . VAL A 1 123 ? -9.676 -2.227 15.105 1.00 92.88 123 VAL A CA 1
ATOM 956 C C . VAL A 1 123 ? -10.730 -3.326 15.074 1.00 92.88 123 VAL A C 1
ATOM 958 O O . VAL A 1 123 ? -11.830 -3.123 14.568 1.00 92.88 123 VAL A O 1
ATOM 961 N N . SER A 1 124 ? -10.391 -4.497 15.601 1.00 93.88 124 SER A N 1
ATOM 962 C CA . SER A 1 124 ? -11.277 -5.656 15.684 1.00 93.88 124 SER A CA 1
ATOM 963 C C . SER A 1 124 ? -11.189 -6.312 17.055 1.00 93.88 124 SER A C 1
ATOM 965 O O . SER A 1 124 ? -10.165 -6.237 17.732 1.00 93.88 124 SER A O 1
ATOM 967 N N . ILE A 1 125 ? -12.263 -6.983 17.460 1.00 94.50 125 ILE A N 1
ATOM 968 C CA . ILE A 1 125 ? -12.297 -7.812 18.663 1.00 94.50 125 ILE A CA 1
ATOM 969 C C . ILE A 1 125 ? -12.602 -9.246 18.244 1.00 94.50 125 ILE A C 1
ATOM 971 O O . ILE A 1 125 ? -13.571 -9.501 17.525 1.00 94.50 125 ILE A O 1
ATOM 975 N N . TYR A 1 126 ? -11.774 -10.173 18.711 1.00 95.06 126 TYR A N 1
ATOM 976 C CA . TYR A 1 126 ? -11.937 -11.608 18.510 1.00 95.06 126 TYR A CA 1
ATOM 977 C C . TYR A 1 126 ? -12.311 -12.271 19.829 1.00 95.06 126 TYR A C 1
ATOM 979 O O . TYR A 1 126 ? -11.780 -11.913 20.876 1.00 95.06 126 TYR A O 1
ATOM 987 N N . GLN A 1 127 ? -13.231 -13.224 19.788 1.00 93.19 127 GLN A N 1
ATOM 988 C CA . GLN A 1 127 ? -13.529 -14.103 20.907 1.00 93.19 127 GLN A CA 1
ATOM 989 C C . GLN A 1 127 ? -12.692 -15.372 20.780 1.00 93.19 127 GLN A C 1
ATOM 991 O O . GLN A 1 127 ? -12.801 -16.074 19.769 1.00 93.19 127 GLN A O 1
ATOM 996 N N . ASP A 1 128 ? -11.926 -15.672 21.831 1.00 90.94 128 ASP A N 1
ATOM 997 C CA . ASP A 1 128 ? -11.182 -16.923 21.958 1.00 90.94 128 ASP A CA 1
ATOM 998 C C . ASP A 1 128 ? -12.176 -18.086 22.068 1.00 90.94 128 ASP A C 1
ATOM 1000 O O . ASP A 1 128 ? -12.782 -18.335 23.118 1.00 90.94 128 ASP A O 1
ATOM 1004 N N . SER A 1 129 ? -12.417 -18.748 20.940 1.00 89.19 129 SER A N 1
ATOM 1005 C CA . SER A 1 129 ? -13.498 -19.733 20.827 1.00 89.19 129 SER A CA 1
ATOM 1006 C C . SER A 1 129 ? -13.032 -21.137 21.186 1.00 89.19 129 SER A C 1
ATOM 1008 O O . SER A 1 129 ? -13.828 -21.953 21.658 1.00 89.19 129 SER A O 1
ATOM 1010 N N . ASN A 1 130 ? -11.743 -21.425 21.002 1.00 88.38 130 ASN A N 1
ATOM 1011 C CA . ASN A 1 130 ? -11.137 -22.701 21.377 1.00 88.38 130 ASN A CA 1
ATOM 1012 C C . ASN A 1 130 ? -10.516 -22.669 22.795 1.00 88.38 130 ASN A C 1
ATOM 1014 O O . ASN A 1 130 ? -10.126 -23.719 23.319 1.00 88.38 130 ASN A O 1
ATOM 1018 N N . GLN A 1 131 ? -10.527 -21.503 23.451 1.00 85.06 131 GLN A N 1
ATOM 1019 C CA . GLN A 1 131 ? -10.051 -21.256 24.811 1.00 85.06 131 GLN A CA 1
ATOM 1020 C C . GLN A 1 131 ? -8.597 -21.689 24.995 1.00 85.06 131 GLN A C 1
ATOM 1022 O O . GLN A 1 131 ? -8.299 -22.467 25.919 1.00 85.06 131 GLN A O 1
ATOM 1027 N N . ASN A 1 132 ? -7.722 -21.277 24.082 1.00 86.94 132 ASN A N 1
ATOM 1028 C CA . ASN A 1 132 ? -6.297 -21.595 24.122 1.00 86.94 132 ASN A CA 1
ATOM 1029 C C . ASN A 1 132 ? -5.404 -20.389 24.472 1.00 86.94 132 ASN A C 1
ATOM 1031 O O . ASN A 1 132 ? -4.185 -20.560 24.522 1.00 86.94 132 ASN A O 1
ATOM 1035 N N . ASP A 1 133 ? -5.992 -19.221 24.756 1.00 86.19 133 ASP A N 1
ATOM 1036 C CA . ASP A 1 133 ? -5.298 -17.966 25.065 1.00 86.19 133 ASP A CA 1
ATOM 1037 C C . ASP A 1 133 ? -4.305 -17.522 23.955 1.00 86.19 133 ASP A C 1
ATOM 1039 O O . ASP A 1 133 ? -3.383 -16.739 24.206 1.00 86.19 133 ASP A O 1
ATOM 1043 N N . LEU A 1 134 ? -4.486 -17.996 22.716 1.00 89.38 134 LEU A N 1
ATOM 1044 C CA . LEU A 1 134 ? -3.701 -17.636 21.535 1.00 89.38 134 LEU A CA 1
ATOM 1045 C C . LEU A 1 134 ? -4.627 -17.187 20.406 1.00 89.38 134 LEU A C 1
ATOM 1047 O O . LEU A 1 134 ? -5.517 -17.924 20.011 1.00 89.38 134 LEU A O 1
ATOM 1051 N N . LEU A 1 135 ? -4.355 -16.012 19.831 1.00 90.50 135 LEU A N 1
ATOM 1052 C CA . LEU A 1 135 ? -5.100 -15.550 18.663 1.00 90.50 135 LEU A CA 1
ATOM 1053 C C . LEU A 1 135 ? -4.811 -16.457 17.458 1.00 90.50 135 LEU A C 1
ATOM 1055 O O . LEU A 1 135 ? -3.690 -16.454 16.938 1.00 90.50 135 LEU A O 1
ATOM 1059 N N . ASP A 1 136 ? -5.813 -17.203 17.000 1.00 91.12 136 ASP A N 1
ATOM 1060 C CA . ASP A 1 136 ? -5.692 -18.120 15.869 1.00 91.12 136 ASP A CA 1
ATOM 1061 C C . ASP A 1 136 ? -6.943 -18.179 14.970 1.00 91.12 136 ASP A C 1
ATOM 1063 O O . ASP A 1 136 ? -7.916 -17.446 15.131 1.00 91.12 136 ASP A O 1
ATOM 1067 N N . VAL A 1 137 ? -6.892 -19.030 13.940 1.00 89.94 137 VAL A N 1
ATOM 1068 C CA . VAL A 1 137 ? -7.942 -19.152 12.912 1.00 89.94 137 VAL A CA 1
ATOM 1069 C C . VAL A 1 137 ? -9.286 -19.665 13.450 1.00 89.94 137 VAL A C 1
ATOM 1071 O O . VAL A 1 137 ? -10.308 -19.525 12.781 1.00 89.94 137 VAL A O 1
ATOM 1074 N N . ASN A 1 138 ? -9.301 -20.295 14.624 1.00 92.25 138 ASN A N 1
ATOM 1075 C CA . ASN A 1 138 ? -10.522 -20.791 15.251 1.00 92.25 138 ASN A CA 1
ATOM 1076 C C . ASN A 1 138 ? -11.243 -19.701 16.045 1.00 92.25 138 ASN A C 1
ATOM 1078 O O . ASN A 1 138 ? -12.372 -19.935 16.481 1.00 92.25 138 ASN A O 1
ATOM 1082 N N . ASP A 1 139 ? -10.621 -18.539 16.231 1.00 93.38 139 ASP A N 1
ATOM 1083 C CA . ASP A 1 139 ? -11.232 -17.427 16.937 1.00 93.38 139 ASP A CA 1
ATOM 1084 C C . ASP A 1 139 ? -12.240 -16.694 16.069 1.00 93.38 139 ASP A C 1
ATOM 1086 O O . ASP A 1 139 ? -12.102 -16.540 14.852 1.00 93.38 139 ASP A O 1
ATOM 1090 N N . VAL A 1 140 ? -13.287 -16.206 16.723 1.00 93.06 140 VAL A N 1
ATOM 1091 C CA . VAL A 1 140 ? -14.415 -15.586 16.038 1.00 93.06 140 VAL A CA 1
ATOM 1092 C C . VAL A 1 140 ? -14.270 -14.078 16.115 1.00 93.06 140 VAL A C 1
ATOM 1094 O O . VAL A 1 140 ? -14.272 -13.505 17.201 1.00 93.06 140 VAL A O 1
ATOM 1097 N N . ASN A 1 141 ? -14.198 -13.407 14.964 1.00 93.88 141 ASN A N 1
ATOM 1098 C CA . ASN A 1 141 ? -14.302 -11.950 14.918 1.00 93.88 141 ASN A CA 1
ATOM 1099 C C . ASN A 1 141 ? -15.735 -11.533 15.290 1.00 93.88 141 ASN A C 1
ATOM 1101 O O . ASN A 1 141 ? -16.678 -11.787 14.540 1.00 93.88 141 ASN A O 1
ATOM 1105 N N . VAL A 1 142 ? -15.901 -10.885 16.443 1.00 94.50 142 VAL A N 1
ATOM 1106 C CA . VAL A 1 142 ? -17.216 -10.471 16.966 1.00 94.50 142 VAL A CA 1
ATOM 1107 C C . VAL A 1 142 ? -17.592 -9.040 16.576 1.00 94.50 142 VAL A C 1
ATOM 1109 O O . VAL A 1 142 ? -18.704 -8.591 16.853 1.00 94.50 142 VAL A O 1
ATOM 1112 N N . THR A 1 143 ? -16.684 -8.316 15.921 1.00 94.50 143 THR A N 1
ATOM 1113 C CA . THR A 1 143 ? -16.855 -6.917 15.489 1.00 94.50 143 THR A CA 1
ATOM 1114 C C . THR A 1 143 ? -17.163 -6.757 14.010 1.00 94.50 143 THR A C 1
ATOM 1116 O O . THR A 1 143 ? -17.815 -5.783 13.626 1.00 94.50 143 THR A O 1
ATOM 1119 N N . GLU A 1 144 ? -16.714 -7.694 13.179 1.00 93.56 144 GLU A N 1
ATOM 1120 C CA . GLU A 1 144 ? -16.876 -7.635 11.731 1.00 93.56 144 GLU A CA 1
ATOM 1121 C C . GLU A 1 144 ? -18.183 -8.325 11.309 1.00 93.56 144 GLU A C 1
ATOM 1123 O O . GLU A 1 144 ? -18.415 -9.501 11.583 1.00 93.56 144 GLU A O 1
ATOM 1128 N N . ALA A 1 145 ? -19.040 -7.588 10.605 1.00 94.12 145 ALA A N 1
ATOM 1129 C CA . ALA A 1 145 ? -20.180 -8.135 9.876 1.00 94.12 145 ALA A CA 1
ATOM 1130 C C . ALA A 1 145 ? -19.842 -8.145 8.384 1.00 94.12 145 ALA A C 1
ATOM 1132 O O . ALA A 1 145 ? -19.337 -7.148 7.862 1.00 94.12 145 ALA A O 1
ATOM 1133 N N . ARG A 1 146 ? -20.135 -9.248 7.688 1.00 94.81 146 ARG A N 1
ATOM 1134 C CA . ARG A 1 146 ? -19.931 -9.384 6.239 1.00 94.81 146 ARG A CA 1
ATOM 1135 C C . ARG A 1 146 ? -21.259 -9.580 5.529 1.00 94.81 146 ARG A C 1
ATOM 1137 O O . ARG A 1 146 ? -22.129 -10.303 6.004 1.00 94.81 146 ARG A O 1
ATOM 1144 N N . THR A 1 147 ? -21.391 -8.965 4.365 1.00 95.56 147 THR A N 1
ATOM 1145 C CA . THR A 1 147 ? -22.541 -9.112 3.472 1.00 95.56 147 THR A CA 1
ATOM 1146 C C . THR A 1 147 ? -22.099 -8.884 2.028 1.00 95.56 147 THR A C 1
ATOM 1148 O O . THR A 1 147 ? -20.912 -8.683 1.754 1.00 95.56 147 THR A O 1
ATOM 1151 N N . ARG A 1 148 ? -23.037 -8.955 1.086 1.00 95.31 148 ARG A N 1
ATOM 1152 C CA . ARG A 1 148 ? -22.772 -8.752 -0.341 1.00 95.31 148 ARG A CA 1
ATOM 1153 C C . ARG A 1 148 ? -23.717 -7.718 -0.927 1.00 95.31 148 ARG A C 1
ATOM 1155 O O . ARG A 1 148 ? -24.845 -7.574 -0.451 1.00 95.31 148 ARG A O 1
ATOM 1162 N N . LEU A 1 149 ? -23.251 -7.008 -1.951 1.00 94.62 149 LEU A N 1
ATOM 1163 C CA . LEU A 1 149 ? -24.095 -6.085 -2.703 1.00 94.62 149 LEU A CA 1
ATOM 1164 C C . LEU A 1 149 ? -25.182 -6.852 -3.462 1.00 94.62 149 LEU A C 1
ATOM 1166 O O . LEU A 1 149 ? -24.873 -7.716 -4.283 1.00 94.62 149 LEU A O 1
ATOM 1170 N N . ALA A 1 150 ? -26.439 -6.478 -3.226 1.00 93.06 150 ALA A N 1
ATOM 1171 C CA . ALA A 1 150 ? -27.601 -6.983 -3.960 1.00 93.06 150 ALA A CA 1
ATOM 1172 C C . ALA A 1 150 ? -27.952 -6.107 -5.182 1.00 93.06 150 ALA A C 1
ATOM 1174 O O . ALA A 1 150 ? -28.828 -6.455 -5.971 1.00 93.06 150 ALA A O 1
ATOM 1175 N N . GLY A 1 151 ? -27.255 -4.981 -5.360 1.00 87.69 151 GLY A N 1
ATOM 1176 C CA . GLY A 1 151 ? -27.354 -4.101 -6.523 1.00 87.69 151 GLY A CA 1
ATOM 1177 C C . GLY A 1 151 ? -25.985 -3.571 -6.950 1.00 87.69 151 GLY A C 1
ATOM 1178 O O . GLY A 1 151 ? -25.039 -3.569 -6.167 1.00 87.69 151 GLY A O 1
ATOM 1179 N N . ILE A 1 152 ? -25.872 -3.136 -8.205 1.00 87.50 152 ILE A N 1
ATOM 1180 C CA . ILE A 1 152 ? -24.676 -2.435 -8.695 1.00 87.50 152 ILE A CA 1
ATOM 1181 C C . ILE A 1 152 ? -24.678 -1.022 -8.116 1.00 87.50 152 ILE A C 1
ATOM 1183 O O . ILE A 1 152 ? -25.727 -0.386 -8.042 1.00 87.50 152 ILE A O 1
ATOM 1187 N N . PHE A 1 153 ? -23.500 -0.531 -7.749 1.00 87.19 153 PHE A N 1
ATOM 1188 C CA . PHE A 1 153 ? -23.309 0.823 -7.248 1.00 87.19 153 PHE A CA 1
ATOM 1189 C C . PHE A 1 153 ? -22.177 1.493 -8.044 1.00 87.19 153 PHE A C 1
ATOM 1191 O O . PHE A 1 153 ? -21.124 0.892 -8.261 1.00 87.19 153 PHE A O 1
ATOM 1198 N N . TYR A 1 154 ? -22.402 2.713 -8.535 1.00 89.81 154 TYR A N 1
ATOM 1199 C CA . TYR A 1 154 ? -21.517 3.384 -9.488 1.00 89.81 154 TYR A CA 1
ATOM 1200 C C . TYR A 1 154 ? -20.619 4.439 -8.830 1.00 89.81 154 TYR A C 1
ATOM 1202 O O . TYR A 1 154 ? -20.972 5.106 -7.855 1.00 89.81 154 TYR A O 1
ATOM 1210 N N . SER A 1 155 ? -19.450 4.685 -9.427 1.00 87.75 155 SER A N 1
ATOM 1211 C CA . SER A 1 155 ? -18.540 5.759 -9.002 1.00 87.75 155 SER A CA 1
ATOM 1212 C C . SER A 1 155 ? -19.181 7.153 -9.044 1.00 87.75 155 SER A C 1
ATOM 1214 O O . SER A 1 155 ? -18.789 8.023 -8.269 1.00 87.75 155 SER A O 1
ATOM 1216 N N . THR A 1 156 ? -20.192 7.355 -9.892 1.00 88.56 156 THR A N 1
ATOM 1217 C CA . THR A 1 156 ? -20.910 8.625 -10.083 1.00 88.56 156 THR A CA 1
ATOM 1218 C C . THR A 1 156 ? -22.074 8.851 -9.120 1.00 88.56 156 THR A C 1
ATOM 1220 O O . THR A 1 156 ? -22.652 9.937 -9.140 1.00 88.56 156 THR A O 1
ATOM 1223 N N . ASP A 1 157 ? -22.437 7.861 -8.298 1.00 87.88 157 ASP A N 1
ATOM 1224 C CA . ASP A 1 157 ? -23.582 7.979 -7.394 1.00 87.88 157 ASP A CA 1
ATOM 1225 C C . ASP A 1 157 ? -23.344 9.067 -6.340 1.00 87.88 157 ASP A C 1
ATOM 1227 O O . ASP A 1 157 ? -22.318 9.095 -5.645 1.00 87.88 157 ASP A O 1
ATOM 1231 N N . THR A 1 158 ? -24.307 9.984 -6.231 1.00 90.00 158 THR A N 1
ATOM 1232 C CA . THR A 1 158 ? -24.274 11.106 -5.291 1.00 90.00 158 THR A CA 1
ATOM 1233 C C . THR A 1 158 ? -24.854 10.696 -3.945 1.00 90.00 158 THR A C 1
ATOM 1235 O O . THR A 1 158 ? -25.929 10.105 -3.885 1.00 90.00 158 THR A O 1
ATOM 1238 N N . VAL A 1 159 ? -24.174 11.055 -2.859 1.00 91.50 159 VAL A N 1
ATOM 1239 C CA . VAL A 1 159 ? -24.663 10.819 -1.495 1.00 91.50 159 VAL A CA 1
ATOM 1240 C C . VAL A 1 159 ? -25.730 11.857 -1.091 1.00 91.50 159 VAL A C 1
ATOM 1242 O O . VAL A 1 159 ? -25.591 13.025 -1.461 1.00 91.50 159 VAL A O 1
ATOM 1245 N N . PRO A 1 160 ? -26.766 11.480 -0.315 1.00 94.25 160 PRO A N 1
ATOM 1246 C CA . PRO A 1 160 ? -27.024 10.133 0.190 1.00 94.25 160 PRO A CA 1
ATOM 1247 C C . PRO A 1 160 ? -27.737 9.221 -0.824 1.00 94.25 160 PRO A C 1
ATOM 1249 O O . PRO A 1 160 ? -28.570 9.685 -1.599 1.00 94.25 160 PRO A O 1
ATOM 1252 N N . PHE A 1 161 ? -27.463 7.913 -0.777 1.00 93.50 161 PHE A N 1
ATOM 1253 C CA . PHE A 1 161 ? -28.176 6.895 -1.568 1.00 93.50 161 PHE A CA 1
ATOM 1254 C C . PHE A 1 161 ? -28.336 5.577 -0.794 1.00 93.50 161 PHE A C 1
ATOM 1256 O O . PHE A 1 161 ? -27.678 5.357 0.224 1.00 93.50 161 PHE A O 1
ATOM 1263 N N . GLN A 1 162 ? -29.223 4.701 -1.270 1.00 93.88 162 GLN A N 1
ATOM 1264 C CA . GLN A 1 162 ? -29.480 3.392 -0.667 1.00 93.88 162 GLN A CA 1
ATOM 1265 C C . GLN A 1 162 ? -28.516 2.343 -1.231 1.00 93.88 162 GLN A C 1
ATOM 1267 O O . GLN A 1 162 ? -28.593 1.983 -2.404 1.00 93.88 162 GLN A O 1
ATOM 1272 N N . LEU A 1 163 ? -27.620 1.830 -0.390 1.00 94.06 163 LEU A N 1
ATOM 1273 C CA . LEU A 1 163 ? -26.772 0.690 -0.717 1.00 94.06 163 LEU A CA 1
ATOM 1274 C C . LEU A 1 163 ? -27.546 -0.592 -0.408 1.00 94.06 163 LEU A C 1
ATOM 1276 O O . LEU A 1 163 ? -27.696 -0.954 0.759 1.00 94.06 163 LEU A O 1
ATOM 1280 N N . VAL A 1 164 ? -28.069 -1.248 -1.444 1.00 94.31 164 VAL A N 1
ATOM 1281 C CA . VAL A 1 164 ? -28.888 -2.461 -1.305 1.00 94.31 164 VAL A CA 1
ATOM 1282 C C . VAL A 1 164 ? -27.989 -3.680 -1.083 1.00 94.31 164 VAL A C 1
ATOM 1284 O O . VAL A 1 164 ? -27.069 -3.946 -1.861 1.00 94.31 164 VAL A O 1
ATOM 1287 N N . LEU A 1 165 ? -28.259 -4.428 -0.015 1.00 95.12 165 LEU A N 1
ATOM 1288 C CA . LEU A 1 165 ? -27.438 -5.533 0.478 1.00 95.12 165 LEU A CA 1
ATOM 1289 C C . LEU A 1 165 ? -28.253 -6.826 0.540 1.00 95.12 165 LEU A C 1
ATOM 1291 O O . LEU A 1 165 ? -29.478 -6.812 0.641 1.00 95.12 165 LEU A O 1
ATOM 1295 N N . GLU A 1 166 ? -27.565 -7.964 0.536 1.00 95.06 166 GLU A N 1
ATOM 1296 C CA . GLU A 1 166 ? -28.206 -9.265 0.765 1.00 95.06 166 GLU A CA 1
ATOM 1297 C C . GLU A 1 166 ? -28.743 -9.401 2.200 1.00 95.06 166 GLU A C 1
ATOM 1299 O O . GLU A 1 166 ? -29.802 -9.985 2.427 1.00 95.06 166 GLU A O 1
ATOM 1304 N N . SER A 1 167 ? -28.032 -8.827 3.173 1.00 94.06 167 SER A N 1
ATOM 1305 C CA . SER A 1 167 ? -28.418 -8.786 4.586 1.00 94.06 167 SER A CA 1
ATOM 1306 C C . SER A 1 167 ? -27.776 -7.593 5.298 1.00 94.06 167 SER A C 1
ATOM 1308 O O . SER A 1 167 ? -26.641 -7.228 4.988 1.00 94.06 167 SER A O 1
ATOM 1310 N N . THR A 1 168 ? -28.480 -7.023 6.278 1.00 93.69 168 THR A N 1
ATOM 1311 C CA . THR A 1 168 ? -27.974 -6.013 7.229 1.00 93.69 168 THR A CA 1
ATOM 1312 C C . THR A 1 168 ? -27.811 -6.573 8.646 1.00 93.69 168 THR A C 1
ATOM 1314 O O . THR A 1 168 ? -27.588 -5.821 9.594 1.00 93.69 168 THR A O 1
ATOM 1317 N N . ALA A 1 169 ? -27.894 -7.896 8.822 1.00 92.50 169 ALA A N 1
ATOM 1318 C CA . ALA A 1 169 ? -27.667 -8.530 10.117 1.00 92.50 169 ALA A CA 1
ATOM 1319 C C . ALA A 1 169 ? -26.240 -8.254 10.628 1.00 92.50 169 ALA A C 1
ATOM 1321 O O . ALA A 1 169 ? -25.267 -8.446 9.902 1.00 92.50 169 ALA A O 1
ATOM 1322 N N . GLY A 1 170 ? -26.126 -7.805 11.880 1.00 90.19 170 GLY A N 1
ATOM 1323 C CA . GLY A 1 170 ? -24.851 -7.462 12.523 1.00 90.19 170 GLY A CA 1
ATOM 1324 C C . GLY A 1 170 ? -24.295 -6.076 12.175 1.00 90.19 170 GLY A C 1
ATOM 1325 O O . GLY A 1 170 ? -23.256 -5.688 12.705 1.00 90.19 170 GLY A O 1
ATOM 1326 N N . PHE A 1 171 ? -24.981 -5.300 11.332 1.00 93.69 171 PHE A N 1
ATOM 1327 C CA . PHE A 1 171 ? -24.615 -3.912 11.062 1.00 93.69 171 PHE A CA 1
ATOM 1328 C C . PHE A 1 171 ? -25.326 -2.977 12.060 1.00 93.69 171 PHE A C 1
ATOM 1330 O O . PHE A 1 171 ? -26.549 -3.068 12.201 1.00 93.69 171 PHE A O 1
ATOM 1337 N N . PRO A 1 172 ? -24.605 -2.079 12.760 1.00 91.69 172 PRO A N 1
ATOM 1338 C CA . PRO A 1 172 ? -25.217 -1.071 13.629 1.00 91.69 172 PRO A CA 1
ATOM 1339 C C . PRO A 1 172 ? -26.052 -0.058 12.831 1.00 91.69 172 PRO A C 1
ATOM 1341 O O . PRO A 1 172 ? -25.995 -0.030 11.601 1.00 91.69 172 PRO A O 1
ATOM 1344 N N . SER A 1 173 ? -26.808 0.797 13.531 1.00 89.25 173 SER A N 1
ATOM 1345 C CA . SER A 1 173 ? -27.616 1.879 12.938 1.00 89.25 173 SER A CA 1
ATOM 1346 C C . SER A 1 173 ? -26.809 2.844 12.073 1.00 89.25 173 SER A C 1
ATOM 1348 O O . SER A 1 173 ? -27.346 3.443 11.145 1.00 89.25 173 SER A O 1
ATOM 1350 N N . ASP A 1 174 ? -25.533 2.994 12.383 1.00 93.38 174 ASP A N 1
ATOM 1351 C CA . ASP A 1 174 ? -24.585 3.910 11.781 1.00 93.38 174 ASP A CA 1
ATOM 1352 C C . ASP A 1 174 ? -23.171 3.353 11.962 1.00 93.38 174 ASP A C 1
ATOM 1354 O O . ASP A 1 174 ? -22.877 2.644 12.928 1.00 93.38 174 ASP A O 1
ATOM 1358 N N . GLY A 1 175 ? -22.295 3.634 11.003 1.00 93.50 175 GLY A N 1
ATOM 1359 C CA . GLY A 1 175 ? -20.932 3.119 11.026 1.00 93.50 175 GLY A CA 1
ATOM 1360 C C . GLY A 1 175 ? -20.222 3.265 9.691 1.00 93.50 175 GLY A C 1
ATOM 1361 O O . GLY A 1 175 ? -20.643 4.026 8.815 1.00 93.50 175 GLY A O 1
ATOM 1362 N N . ARG A 1 176 ? -19.130 2.511 9.538 1.00 95.12 176 ARG A N 1
ATOM 1363 C CA . ARG A 1 176 ? -18.310 2.491 8.326 1.00 95.12 176 ARG A CA 1
ATOM 1364 C C . ARG A 1 176 ? -18.262 1.105 7.697 1.00 95.12 176 ARG A C 1
ATOM 1366 O O . ARG A 1 176 ? -18.301 0.079 8.377 1.00 95.12 176 ARG A O 1
ATOM 1373 N N . LEU A 1 177 ? -18.175 1.103 6.374 1.00 95.50 177 LEU A N 1
ATOM 1374 C CA . LEU A 1 177 ? -18.089 -0.070 5.519 1.00 95.50 177 LEU A CA 1
ATOM 1375 C C . LEU A 1 177 ? -16.828 0.023 4.674 1.00 95.50 177 LEU A C 1
ATOM 1377 O O . LEU A 1 177 ? -16.504 1.092 4.154 1.00 95.50 177 LEU A O 1
ATOM 1381 N N . TYR A 1 178 ? -16.168 -1.111 4.484 1.00 94.56 178 TYR A N 1
ATOM 1382 C CA . TYR A 1 178 ? -15.092 -1.260 3.519 1.00 94.56 178 TYR A CA 1
ATOM 1383 C C . TYR A 1 178 ? -15.547 -2.224 2.424 1.00 94.56 178 TYR A C 1
ATOM 1385 O O . TYR A 1 178 ? -15.901 -3.376 2.699 1.00 94.56 178 TYR A O 1
ATOM 1393 N N . ILE A 1 179 ? -15.628 -1.717 1.193 1.00 93.50 179 ILE A N 1
ATOM 1394 C CA . ILE A 1 179 ? -16.221 -2.412 0.047 1.00 93.50 179 ILE A CA 1
ATOM 1395 C C . ILE A 1 179 ? -15.104 -2.865 -0.896 1.00 93.50 179 ILE A C 1
ATOM 1397 O O . ILE A 1 179 ? -14.259 -2.055 -1.289 1.00 93.50 179 ILE A O 1
ATOM 1401 N N . THR A 1 180 ? -15.099 -4.166 -1.213 1.00 89.06 180 THR A N 1
ATOM 1402 C CA . THR A 1 180 ? -14.100 -4.870 -2.050 1.00 89.06 180 THR A CA 1
ATOM 1403 C C . THR A 1 180 ? -12.649 -4.516 -1.734 1.00 89.06 180 THR A C 1
ATOM 1405 O O . THR A 1 180 ? -11.832 -4.394 -2.643 1.00 89.06 180 THR A O 1
ATOM 1408 N N . ASP A 1 181 ? -12.356 -4.270 -0.459 1.00 86.25 181 ASP A N 1
ATOM 1409 C CA . ASP A 1 181 ? -11.044 -3.838 0.022 1.00 86.25 181 ASP A CA 1
ATOM 1410 C C . ASP A 1 181 ? -10.448 -2.629 -0.724 1.00 86.25 181 ASP A C 1
ATOM 1412 O O . ASP A 1 181 ? -9.236 -2.474 -0.844 1.00 86.25 181 ASP A O 1
ATOM 1416 N N . ALA A 1 182 ? -11.315 -1.751 -1.230 1.00 85.75 182 ALA A N 1
ATOM 1417 C CA . ALA A 1 182 ? -10.915 -0.596 -2.020 1.00 85.75 182 ALA A CA 1
ATOM 1418 C C . ALA A 1 182 ? -11.517 0.696 -1.473 1.00 85.75 182 ALA A C 1
ATOM 1420 O O . ALA A 1 182 ? -10.795 1.670 -1.279 1.00 85.75 182 ALA A O 1
ATOM 1421 N N . GLU A 1 183 ? -12.823 0.715 -1.200 1.00 92.81 183 GLU A N 1
ATOM 1422 C CA . GLU A 1 183 ? -13.540 1.952 -0.896 1.00 92.81 183 GLU A CA 1
ATOM 1423 C C . GLU A 1 183 ? -14.077 1.986 0.538 1.00 92.81 183 GLU A C 1
ATOM 1425 O O . GLU A 1 183 ? -14.803 1.081 0.954 1.00 92.81 183 GLU A O 1
ATOM 1430 N N . LEU A 1 184 ? -13.743 3.051 1.278 1.00 94.50 184 LEU A N 1
ATOM 1431 C CA . LEU A 1 184 ? -14.267 3.326 2.616 1.00 94.50 184 LEU A CA 1
ATOM 1432 C C . LEU A 1 184 ? -15.485 4.254 2.524 1.00 94.50 184 LEU A C 1
ATOM 1434 O O . LEU A 1 184 ? -15.443 5.317 1.891 1.00 94.50 184 LEU A O 1
ATOM 1438 N N . VAL A 1 185 ? -16.573 3.835 3.166 1.00 95.31 185 VAL A N 1
ATOM 1439 C CA . VAL A 1 185 ? -17.900 4.447 3.059 1.00 95.31 185 VAL A CA 1
ATOM 1440 C C . VAL A 1 185 ? -18.519 4.571 4.450 1.00 95.31 185 VAL A C 1
ATOM 1442 O O . VAL A 1 185 ? -18.521 3.597 5.198 1.00 95.31 185 VAL A O 1
ATOM 1445 N N . SER A 1 186 ? -19.093 5.727 4.789 1.00 95.50 186 SER A N 1
ATOM 1446 C CA . SER A 1 186 ? -19.934 5.865 5.990 1.00 95.50 186 SER A CA 1
ATOM 1447 C C . SER A 1 186 ? -21.408 5.748 5.640 1.00 95.50 186 SER A C 1
ATOM 1449 O O . SER A 1 186 ? -21.858 6.208 4.585 1.00 95.50 186 SER A O 1
ATOM 1451 N N . TYR A 1 187 ? -22.175 5.163 6.554 1.00 96.06 187 TYR A N 1
ATOM 1452 C CA . TYR A 1 187 ? -23.617 5.016 6.422 1.00 96.06 187 TYR A CA 1
ATOM 1453 C C . TYR A 1 187 ? -24.334 5.403 7.715 1.00 96.06 187 TYR A C 1
ATOM 1455 O O . TYR A 1 187 ? -23.773 5.346 8.810 1.00 96.06 187 TYR A O 1
ATOM 1463 N N . SER A 1 188 ? -25.598 5.790 7.577 1.00 95.88 188 SER A N 1
ATOM 1464 C CA . SER A 1 188 ? -26.486 6.062 8.702 1.00 95.88 188 SER A CA 1
ATOM 1465 C C . SER A 1 188 ? -27.924 5.746 8.315 1.00 95.88 188 SER A C 1
ATOM 1467 O O . SER A 1 188 ? -28.462 6.301 7.362 1.00 95.88 188 SER A O 1
ATOM 1469 N N . GLY A 1 189 ? -28.553 4.851 9.065 1.00 91.19 189 GLY A N 1
ATOM 1470 C CA . GLY A 1 189 ? -29.894 4.355 8.804 1.00 91.19 189 GLY A CA 1
ATOM 1471 C C . GLY A 1 189 ? -29.909 3.095 7.942 1.00 91.19 189 GLY A C 1
ATOM 1472 O O . GLY A 1 189 ? -29.065 2.877 7.069 1.00 91.19 189 GLY A O 1
ATOM 1473 N N . SER A 1 190 ? -30.920 2.272 8.194 1.00 93.12 190 SER A N 1
ATOM 1474 C CA . SER A 1 190 ? -31.202 1.034 7.478 1.00 93.12 190 SER A CA 1
ATOM 1475 C C . SER A 1 190 ? -32.690 0.951 7.142 1.00 93.12 190 SER A C 1
ATOM 1477 O O . SER A 1 190 ? -33.520 1.627 7.755 1.00 93.12 190 SER A O 1
ATOM 1479 N N . GLY A 1 191 ? -33.037 0.145 6.145 1.00 93.38 191 GLY A N 1
ATOM 1480 C CA . GLY A 1 191 ? -34.424 -0.050 5.736 1.00 93.38 191 GLY A CA 1
ATOM 1481 C C . GLY A 1 191 ? -34.579 -1.211 4.768 1.00 93.38 191 GLY A C 1
ATOM 1482 O O . GLY A 1 191 ? -33.646 -1.987 4.570 1.00 93.38 191 GLY A O 1
ATOM 1483 N N . ILE A 1 192 ? -35.767 -1.327 4.178 1.00 93.88 192 ILE A N 1
ATOM 1484 C CA . ILE A 1 192 ? -36.088 -2.306 3.136 1.00 93.88 192 ILE A CA 1
ATOM 1485 C C . ILE A 1 192 ? -36.400 -1.542 1.850 1.00 93.88 192 ILE A C 1
ATOM 1487 O O . ILE A 1 192 ? -37.227 -0.631 1.856 1.00 93.88 192 ILE A O 1
ATOM 1491 N N . ASP A 1 193 ? -35.710 -1.894 0.772 1.00 91.25 193 ASP A N 1
ATOM 1492 C CA . ASP A 1 193 ? -35.886 -1.311 -0.555 1.00 91.25 193 ASP A CA 1
ATOM 1493 C C . ASP A 1 193 ? -37.176 -1.835 -1.219 1.00 91.25 193 ASP A C 1
ATOM 1495 O O . ASP A 1 193 ? -37.761 -2.832 -0.788 1.00 91.25 193 ASP A O 1
ATOM 1499 N N . ILE A 1 194 ? -37.602 -1.200 -2.314 1.00 88.25 194 ILE A N 1
ATOM 1500 C CA . ILE A 1 194 ? -38.732 -1.620 -3.156 1.00 88.25 194 ILE A CA 1
ATOM 1501 C C . ILE A 1 194 ? -38.623 -3.080 -3.617 1.00 88.25 194 ILE A C 1
ATOM 1503 O O . ILE A 1 194 ? -39.637 -3.737 -3.841 1.00 88.25 194 ILE A O 1
ATOM 1507 N N . SER A 1 195 ? -37.398 -3.599 -3.715 1.00 86.81 195 SER A N 1
ATOM 1508 C CA . SER A 1 195 ? -37.101 -4.981 -4.095 1.00 86.81 195 SER A CA 1
ATOM 1509 C C . SER A 1 195 ? -37.296 -5.984 -2.944 1.00 86.81 195 SER A C 1
ATOM 1511 O O . SER A 1 195 ? -37.046 -7.176 -3.114 1.00 86.81 195 SER A O 1
ATOM 1513 N N . GLY A 1 196 ? -37.688 -5.520 -1.751 1.00 91.19 196 GLY A N 1
ATOM 1514 C CA . GLY A 1 196 ? -37.799 -6.330 -0.533 1.00 91.19 196 GLY A CA 1
ATOM 1515 C C . GLY A 1 196 ? -36.453 -6.683 0.111 1.00 91.19 196 GLY A C 1
ATOM 1516 O O . GLY A 1 196 ? -36.415 -7.443 1.078 1.00 91.19 196 GLY A O 1
ATOM 1517 N N . LYS A 1 197 ? -35.347 -6.148 -0.416 1.00 92.88 197 LYS A N 1
ATOM 1518 C CA . LYS A 1 197 ? -33.984 -6.356 0.089 1.00 92.88 197 LYS A CA 1
ATOM 1519 C C . LYS A 1 197 ? -33.611 -5.272 1.101 1.00 92.88 197 LYS A C 1
ATOM 1521 O O . LYS A 1 197 ? -34.041 -4.131 0.938 1.00 92.88 197 LYS A O 1
ATOM 1526 N N . PRO A 1 198 ? -32.825 -5.587 2.140 1.00 96.00 198 PRO A N 1
ATOM 1527 C CA . PRO A 1 198 ? -32.387 -4.574 3.084 1.00 96.00 198 PRO A CA 1
ATOM 1528 C C . PRO A 1 198 ? -31.359 -3.624 2.454 1.00 96.00 198 PRO A C 1
ATOM 1530 O O . PRO A 1 198 ? -30.594 -4.011 1.572 1.00 96.00 198 PRO A O 1
ATOM 1533 N N . TYR A 1 199 ? -31.315 -2.380 2.922 1.00 94.94 199 TYR A N 1
ATOM 1534 C CA . TYR A 1 199 ? -30.319 -1.395 2.503 1.00 94.94 199 TYR A CA 1
ATOM 1535 C C . TYR A 1 199 ? -29.726 -0.641 3.694 1.00 94.94 199 TYR A C 1
ATOM 1537 O O . TYR A 1 199 ? -30.334 -0.562 4.765 1.00 94.94 199 TYR A O 1
ATOM 1545 N N . LEU A 1 200 ? -28.555 -0.042 3.471 1.00 95.94 200 LEU A N 1
ATOM 1546 C CA . LEU A 1 200 ? -27.952 0.975 4.335 1.00 95.94 200 LEU A CA 1
ATOM 1547 C C . LEU A 1 200 ? -27.893 2.306 3.581 1.00 95.94 200 LEU A C 1
ATOM 1549 O O . LEU A 1 200 ? -27.540 2.330 2.402 1.00 95.94 200 LEU A O 1
ATOM 1553 N N . THR A 1 201 ? -28.250 3.417 4.227 1.00 96.06 201 THR A N 1
ATOM 1554 C CA . THR A 1 201 ? -28.166 4.735 3.576 1.00 96.06 201 THR A CA 1
ATOM 1555 C C . THR A 1 201 ? -26.742 5.258 3.681 1.00 96.06 201 THR A C 1
ATOM 1557 O O . THR A 1 201 ? -26.284 5.637 4.759 1.00 96.06 201 THR A O 1
ATOM 1560 N N . VAL A 1 202 ? -26.038 5.292 2.558 1.00 96.19 202 VAL A N 1
ATOM 1561 C CA . VAL A 1 202 ? -24.677 5.820 2.475 1.00 96.19 202 VAL A CA 1
ATOM 1562 C C . VAL A 1 202 ? -24.719 7.338 2.572 1.00 96.19 202 VAL A C 1
ATOM 1564 O O . VAL A 1 202 ? -25.462 7.983 1.837 1.00 96.19 202 VAL A O 1
ATOM 1567 N N . THR A 1 203 ? -23.904 7.912 3.453 1.00 96.38 203 THR A N 1
ATOM 1568 C CA . THR A 1 203 ? -23.835 9.360 3.706 1.00 96.38 203 THR A CA 1
ATOM 1569 C C . THR A 1 203 ? -22.523 9.981 3.237 1.00 96.38 203 THR A C 1
ATOM 1571 O O . THR A 1 203 ? -22.493 11.167 2.914 1.00 96.38 203 THR A O 1
ATOM 1574 N N . SER A 1 204 ? -21.448 9.196 3.151 1.00 94.88 204 SER A N 1
ATOM 1575 C CA . SER A 1 204 ? -20.122 9.651 2.723 1.00 94.88 204 SER A CA 1
ATOM 1576 C C . SER A 1 204 ? -19.361 8.524 2.025 1.00 94.88 204 SER A C 1
ATOM 1578 O O . SER A 1 204 ? -19.567 7.349 2.318 1.00 94.88 204 SER A O 1
ATOM 1580 N N . ARG A 1 205 ? -18.503 8.888 1.068 1.00 94.12 205 ARG A N 1
ATOM 1581 C CA . ARG A 1 205 ? -17.777 7.974 0.176 1.00 94.12 205 ARG A CA 1
ATOM 1582 C C . ARG A 1 205 ? -16.354 8.442 -0.070 1.00 94.12 205 ARG A C 1
ATOM 1584 O O . ARG A 1 205 ? -16.121 9.650 -0.180 1.00 94.12 205 ARG A O 1
ATOM 1591 N N . GLY A 1 206 ? -15.461 7.489 -0.326 1.00 90.88 206 GLY A N 1
ATOM 1592 C CA . GLY A 1 206 ? -14.058 7.771 -0.610 1.00 90.88 206 GLY A CA 1
ATOM 1593 C C . GLY A 1 206 ? -13.377 8.414 0.592 1.00 90.88 206 GLY A C 1
ATOM 1594 O O . GLY A 1 206 ? -12.640 9.385 0.438 1.00 90.88 206 GLY A O 1
ATOM 1595 N N . GLU A 1 207 ? -13.711 7.946 1.797 1.00 92.69 207 GLU A N 1
ATOM 1596 C CA . GLU A 1 207 ? -13.162 8.497 3.033 1.00 92.69 207 GLU A CA 1
ATOM 1597 C C . GLU A 1 207 ? -11.667 8.231 3.142 1.00 92.69 207 GLU A C 1
ATOM 1599 O O . GLU A 1 207 ? -11.111 7.350 2.472 1.00 92.69 207 GLU A O 1
ATOM 1604 N N . LYS A 1 208 ? -11.014 9.020 3.993 1.00 90.25 208 LYS A N 1
ATOM 1605 C CA . LYS A 1 208 ? -9.590 8.886 4.243 1.00 90.25 208 LYS A CA 1
ATOM 1606 C C . LYS A 1 208 ? -9.301 7.594 4.999 1.00 90.25 208 LYS A C 1
ATOM 1608 O O . LYS A 1 208 ? -9.927 7.326 6.019 1.00 90.25 208 LYS A O 1
ATOM 1613 N N . LEU A 1 209 ? -8.327 6.832 4.517 1.00 89.12 209 LEU A N 1
ATOM 1614 C CA . LEU A 1 209 ? -7.766 5.661 5.180 1.00 89.12 209 LEU A CA 1
ATOM 1615 C C . LEU A 1 209 ? -6.242 5.771 5.101 1.00 89.12 209 LEU A C 1
ATOM 1617 O O . LEU A 1 209 ? -5.659 5.799 4.014 1.00 89.12 209 LEU A O 1
ATOM 1621 N N . GLY A 1 210 ? -5.588 5.918 6.250 1.00 85.25 210 GLY A N 1
ATOM 1622 C CA . GLY A 1 210 ? -4.178 6.278 6.284 1.00 85.25 210 GLY A CA 1
ATOM 1623 C C . GLY A 1 210 ? -3.945 7.701 5.754 1.00 85.25 210 GLY A C 1
ATOM 1624 O O . GLY A 1 210 ? -4.544 8.670 6.217 1.00 85.25 210 GLY A O 1
ATOM 1625 N N . SER A 1 211 ? -3.060 7.844 4.764 1.00 77.56 211 SER A N 1
ATOM 1626 C CA . SER A 1 211 ? -2.695 9.156 4.193 1.00 77.56 211 SER A CA 1
ATOM 1627 C C . SER A 1 211 ? -3.510 9.567 2.958 1.00 77.56 211 SER A C 1
ATOM 1629 O O . SER A 1 211 ? -3.280 10.654 2.429 1.00 77.56 211 SER A O 1
ATOM 1631 N N . PHE A 1 212 ? -4.454 8.741 2.495 1.00 76.31 212 PHE A N 1
ATOM 1632 C CA . PHE A 1 212 ? -5.176 8.968 1.239 1.00 76.31 212 PHE A CA 1
ATOM 1633 C C . PHE A 1 212 ? -6.682 8.841 1.384 1.00 76.31 212 PHE A C 1
ATOM 1635 O O . PHE A 1 212 ? -7.172 8.118 2.245 1.00 76.31 212 PHE A O 1
ATOM 1642 N N . LEU A 1 213 ? -7.404 9.498 0.477 1.00 88.06 213 LEU A N 1
ATOM 1643 C CA . LEU A 1 213 ? -8.809 9.205 0.225 1.00 88.06 213 LEU A CA 1
ATOM 1644 C C . LEU A 1 213 ? -8.909 7.892 -0.547 1.00 88.06 213 LEU A C 1
ATOM 1646 O O . LEU A 1 213 ? -8.227 7.706 -1.558 1.00 88.06 213 LEU A O 1
ATOM 1650 N N . THR A 1 214 ? -9.760 6.992 -0.073 1.00 90.00 214 THR A N 1
ATOM 1651 C CA . THR A 1 214 ? -10.061 5.757 -0.795 1.00 90.00 214 THR A CA 1
ATOM 1652 C C . THR A 1 214 ? -10.728 6.066 -2.146 1.00 90.00 214 THR A C 1
ATOM 1654 O O . THR A 1 214 ? -11.473 7.047 -2.266 1.00 90.00 214 THR A O 1
ATOM 1657 N N . PRO A 1 215 ? -10.442 5.290 -3.206 1.00 86.25 215 PRO A N 1
ATOM 1658 C CA . PRO A 1 215 ? -10.943 5.582 -4.541 1.00 86.25 215 PRO A CA 1
ATOM 1659 C C . PRO A 1 215 ? -12.461 5.378 -4.634 1.00 86.25 215 PRO A C 1
ATOM 1661 O O . PRO A 1 215 ? -13.003 4.378 -4.169 1.00 86.25 215 PRO A O 1
ATOM 1664 N N . LYS A 1 216 ? -13.145 6.315 -5.299 1.00 90.62 216 LYS A N 1
ATOM 1665 C CA . LYS A 1 216 ? -14.571 6.198 -5.635 1.00 90.62 216 LYS A CA 1
ATOM 1666 C C . LYS A 1 216 ? -14.716 5.390 -6.918 1.00 90.62 216 LYS A C 1
ATOM 1668 O O . LYS A 1 216 ? -14.578 5.940 -8.010 1.00 90.62 216 LYS A O 1
ATOM 1673 N N . ILE A 1 217 ? -14.971 4.092 -6.789 1.00 88.88 217 ILE A N 1
ATOM 1674 C CA . ILE A 1 217 ? -15.085 3.173 -7.930 1.00 88.88 217 ILE A CA 1
ATOM 1675 C C . ILE A 1 217 ? -16.516 2.657 -8.082 1.00 88.88 217 ILE A C 1
ATOM 1677 O O . ILE A 1 217 ? -17.374 2.892 -7.231 1.00 88.88 217 ILE A O 1
ATOM 1681 N N . SER A 1 218 ? -16.787 2.015 -9.217 1.00 90.88 218 SER A N 1
ATOM 1682 C CA . SER A 1 218 ? -18.034 1.282 -9.429 1.00 90.88 218 SER A CA 1
ATOM 1683 C C . SER A 1 218 ? -17.856 -0.147 -8.930 1.00 90.88 218 SER A C 1
ATOM 1685 O O . SER A 1 218 ? -16.919 -0.834 -9.339 1.00 90.88 218 SER A O 1
ATOM 1687 N N . HIS A 1 219 ? -18.771 -0.606 -8.085 1.00 92.00 219 HIS A N 1
ATOM 1688 C CA . HIS A 1 219 ? -18.761 -1.948 -7.519 1.00 92.00 219 HIS A CA 1
ATOM 1689 C C . HIS A 1 219 ? -19.848 -2.791 -8.170 1.00 92.00 219 HIS A C 1
ATOM 1691 O O . HIS A 1 219 ? -21.005 -2.383 -8.295 1.00 92.00 219 HIS A O 1
ATOM 1697 N N . LYS A 1 220 ? -19.457 -3.983 -8.615 1.00 90.62 220 LYS A N 1
ATOM 1698 C CA . LYS A 1 220 ? -20.356 -4.937 -9.268 1.00 90.62 220 LYS A CA 1
ATOM 1699 C C . LYS A 1 220 ? -21.327 -5.576 -8.269 1.00 90.62 220 LYS A C 1
ATOM 1701 O O . LYS A 1 220 ? -21.090 -5.573 -7.064 1.00 90.62 220 LYS A O 1
ATOM 1706 N N . LEU A 1 221 ? -22.381 -6.193 -8.803 1.00 92.25 221 LEU A N 1
ATOM 1707 C CA . LEU A 1 221 ? -23.238 -7.101 -8.041 1.00 92.25 221 LEU A CA 1
ATOM 1708 C C . LEU A 1 221 ? -22.383 -8.173 -7.346 1.00 92.25 221 LEU A C 1
ATOM 1710 O O . LEU A 1 221 ? -21.375 -8.612 -7.904 1.00 92.25 221 LEU A O 1
ATOM 1714 N N . ASP A 1 222 ? -22.799 -8.595 -6.152 1.00 92.12 222 ASP A N 1
ATOM 1715 C CA . ASP A 1 222 ? -22.117 -9.602 -5.330 1.00 92.12 222 ASP A CA 1
ATOM 1716 C C . ASP A 1 222 ? -20.749 -9.165 -4.764 1.00 92.12 222 ASP A C 1
ATOM 1718 O O . ASP A 1 222 ? -20.019 -9.961 -4.171 1.00 92.12 222 ASP A O 1
ATOM 1722 N N . ALA A 1 223 ? -20.389 -7.885 -4.903 1.00 93.00 223 ALA A N 1
ATOM 1723 C CA . ALA A 1 223 ? -19.210 -7.320 -4.257 1.00 93.00 223 ALA A CA 1
ATOM 1724 C C . ALA A 1 223 ? -19.271 -7.480 -2.728 1.00 93.00 223 ALA A C 1
ATOM 1726 O O . ALA A 1 223 ? -20.320 -7.287 -2.106 1.00 93.00 223 ALA A O 1
ATOM 1727 N N . LEU A 1 224 ? -18.127 -7.824 -2.129 1.00 94.56 224 LEU A N 1
ATOM 1728 C CA . LEU A 1 224 ? -18.002 -8.022 -0.688 1.00 94.56 224 LEU A CA 1
ATOM 1729 C C . LEU A 1 224 ? -18.084 -6.680 0.045 1.00 94.56 224 LEU A C 1
ATOM 1731 O O . LEU A 1 224 ? -17.372 -5.734 -0.294 1.00 94.56 224 LEU A O 1
ATOM 1735 N N . VAL A 1 225 ? -18.910 -6.636 1.086 1.00 95.38 225 VAL A N 1
ATOM 1736 C CA . VAL A 1 225 ? -19.036 -5.502 2.001 1.00 95.38 225 VAL A CA 1
ATOM 1737 C C . VAL A 1 225 ? -18.752 -5.993 3.411 1.00 95.38 225 VAL A C 1
ATOM 1739 O O . VAL A 1 225 ? -19.356 -6.972 3.859 1.00 95.38 225 VAL A O 1
ATOM 1742 N N . ARG A 1 226 ? -17.872 -5.298 4.131 1.00 95.38 226 ARG A N 1
ATOM 1743 C CA . ARG A 1 226 ? -17.617 -5.571 5.548 1.00 95.38 226 ARG A CA 1
ATOM 1744 C C . ARG A 1 226 ? -17.732 -4.323 6.408 1.00 95.38 226 ARG A C 1
ATOM 1746 O O . ARG A 1 226 ? -17.336 -3.240 5.985 1.00 95.38 226 ARG A O 1
ATOM 1753 N N . LYS A 1 227 ? -18.266 -4.484 7.618 1.00 94.75 227 LYS A N 1
ATOM 1754 C CA . LYS A 1 227 ? -18.221 -3.463 8.671 1.00 94.75 227 LYS A CA 1
ATOM 1755 C C . LYS A 1 227 ? -16.785 -3.316 9.162 1.00 94.75 227 LYS A C 1
ATOM 1757 O O . LYS A 1 227 ? -16.145 -4.318 9.458 1.00 94.75 227 LYS A O 1
ATOM 1762 N N . VAL A 1 228 ? -16.323 -2.079 9.304 1.00 94.88 228 VAL A N 1
ATOM 1763 C CA . VAL A 1 228 ? -14.996 -1.772 9.846 1.00 94.88 228 VAL A CA 1
ATOM 1764 C C . VAL A 1 228 ? -15.081 -0.664 10.889 1.00 94.88 228 VAL A C 1
ATOM 1766 O O . VAL A 1 228 ? -15.877 0.265 10.749 1.00 94.88 228 VAL A O 1
ATOM 1769 N N . ASP A 1 229 ? -14.236 -0.744 11.913 1.00 94.38 229 ASP A N 1
ATOM 1770 C CA . ASP A 1 229 ? -14.065 0.302 12.918 1.00 94.38 229 ASP A CA 1
ATOM 1771 C C . ASP A 1 229 ? -12.636 0.849 12.814 1.00 94.38 229 ASP A C 1
ATOM 1773 O O . ASP A 1 229 ? -11.671 0.091 12.731 1.00 94.38 229 ASP A O 1
ATOM 1777 N N . LEU A 1 230 ? -12.488 2.173 12.797 1.00 92.44 230 LEU A N 1
ATOM 1778 C CA . LEU A 1 230 ? -11.189 2.841 12.748 1.00 92.44 230 LEU A CA 1
ATOM 1779 C C . LEU A 1 230 ? -11.201 4.159 13.516 1.00 92.44 230 LEU A C 1
ATOM 1781 O O . LEU A 1 230 ? -12.242 4.812 13.649 1.00 92.44 230 LEU A O 1
ATOM 1785 N N . PHE A 1 231 ? -10.017 4.553 13.982 1.00 89.94 231 PHE A N 1
ATOM 1786 C CA . PHE A 1 231 ? -9.785 5.867 14.565 1.00 89.94 231 PHE A CA 1
ATOM 1787 C C . PHE A 1 231 ? -10.052 6.972 13.544 1.00 89.94 231 PHE A C 1
ATOM 1789 O O . PHE A 1 231 ? -10.028 6.752 12.330 1.00 89.94 231 PHE A O 1
ATOM 1796 N N . ASP A 1 232 ? -10.267 8.182 14.045 1.00 87.62 232 ASP A N 1
ATOM 1797 C CA . ASP A 1 232 ? -10.3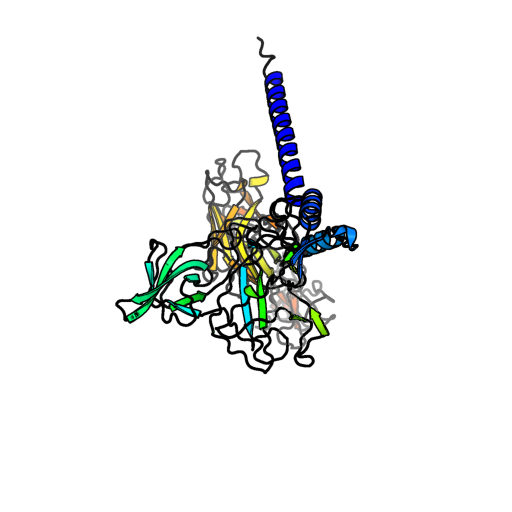83 9.378 13.221 1.00 87.62 232 ASP A CA 1
ATOM 1798 C C . ASP A 1 232 ? -9.080 9.623 12.437 1.00 87.62 232 ASP A C 1
ATOM 1800 O O . ASP A 1 232 ? -8.045 9.971 13.007 1.00 87.62 232 ASP A O 1
ATOM 1804 N N . GLN A 1 233 ? -9.135 9.409 11.121 1.00 87.94 233 GLN A N 1
ATOM 1805 C CA . GLN A 1 233 ? -7.979 9.489 10.222 1.00 87.94 233 GLN A CA 1
ATOM 1806 C C . GLN A 1 233 ? -7.552 10.935 9.916 1.00 87.94 233 GLN A C 1
ATOM 1808 O O . GLN A 1 233 ? -6.474 11.164 9.356 1.00 87.94 233 GLN A O 1
ATOM 1813 N N . ASP A 1 234 ? -8.378 11.922 10.265 1.00 84.50 234 ASP A N 1
ATOM 1814 C CA . ASP A 1 234 ? -8.090 13.340 10.050 1.00 84.50 234 ASP A CA 1
ATOM 1815 C C . ASP A 1 234 ? -7.542 14.018 11.297 1.00 84.50 234 ASP A C 1
ATOM 1817 O O . ASP A 1 234 ? -6.697 14.911 11.189 1.00 84.50 234 ASP A O 1
ATOM 1821 N N . ASN A 1 235 ? -7.956 13.559 12.475 1.00 79.94 235 ASN A N 1
ATOM 1822 C CA . ASN A 1 235 ? -7.503 14.107 13.740 1.00 79.94 235 ASN A CA 1
ATOM 1823 C C . ASN A 1 235 ? -6.713 13.088 14.568 1.00 79.94 235 ASN A C 1
ATOM 1825 O O . ASN A 1 235 ? -7.276 12.388 15.406 1.00 79.94 235 ASN A O 1
ATOM 1829 N N . SER A 1 236 ? -5.384 13.100 14.430 1.00 74.56 236 SER A N 1
ATOM 1830 C CA . SER A 1 236 ? -4.468 12.271 15.234 1.00 74.56 236 SER A CA 1
ATOM 1831 C C . SER A 1 236 ? -4.537 12.524 16.749 1.00 74.56 236 SER A C 1
ATOM 1833 O O . SER A 1 236 ? -3.995 11.736 17.516 1.00 74.56 236 SER A O 1
ATOM 1835 N N . LEU A 1 237 ? -5.160 13.619 17.207 1.00 70.44 237 LEU A N 1
ATOM 1836 C CA . LEU A 1 237 ? -5.363 13.878 18.638 1.00 70.44 237 LEU A CA 1
ATOM 1837 C C . LEU A 1 237 ? -6.623 13.191 19.182 1.00 70.44 237 LEU A C 1
ATOM 1839 O O . LEU A 1 237 ? -6.763 13.044 20.399 1.00 70.44 237 LEU A O 1
ATOM 1843 N N . ASN A 1 238 ? -7.532 12.752 18.307 1.00 77.12 238 ASN A N 1
ATOM 1844 C CA . ASN A 1 238 ? -8.687 11.959 18.696 1.00 77.12 238 ASN A CA 1
ATOM 1845 C C . ASN A 1 238 ? -8.264 10.500 18.914 1.00 77.12 238 ASN A C 1
ATOM 1847 O O . ASN A 1 238 ? -8.338 9.659 18.025 1.00 77.12 238 ASN A O 1
ATOM 1851 N N . THR A 1 239 ? -7.792 10.215 20.123 1.00 76.44 239 THR A N 1
ATOM 1852 C CA . THR A 1 239 ? -7.248 8.906 20.527 1.00 76.44 239 THR A CA 1
ATOM 1853 C C . THR A 1 239 ? -8.323 7.912 20.978 1.00 76.44 239 THR A C 1
ATOM 1855 O O . THR A 1 239 ? -8.006 6.907 21.613 1.00 76.44 239 THR A O 1
ATOM 1858 N N . GLN A 1 240 ? -9.598 8.193 20.696 1.00 83.00 240 GLN A N 1
ATOM 1859 C CA . GLN A 1 240 ? -10.724 7.358 21.100 1.00 83.00 240 GLN A CA 1
ATOM 1860 C C . GLN A 1 240 ? -11.457 6.810 19.882 1.00 83.00 240 GLN A C 1
ATOM 1862 O O . GLN A 1 240 ? -11.623 7.479 18.863 1.00 83.00 240 GLN A O 1
ATOM 1867 N N . ILE A 1 241 ? -11.918 5.576 20.021 1.00 87.38 241 ILE A N 1
ATOM 1868 C CA . ILE A 1 241 ? -12.740 4.884 19.043 1.00 87.38 241 ILE A CA 1
ATOM 1869 C C . ILE A 1 241 ? -13.829 4.126 19.796 1.00 87.38 241 ILE A C 1
ATOM 1871 O O . ILE A 1 241 ? -13.567 3.513 20.831 1.00 87.38 241 ILE A O 1
ATOM 1875 N N . GLN A 1 242 ? -15.049 4.171 19.272 1.00 88.56 242 GLN A N 1
ATOM 1876 C CA . GLN A 1 242 ? -16.120 3.283 19.696 1.00 88.56 242 GLN A CA 1
ATOM 1877 C C . GLN A 1 242 ? -16.163 2.087 18.747 1.00 88.56 242 GLN A C 1
ATOM 1879 O O . GLN A 1 242 ? -16.250 2.264 17.534 1.00 88.56 242 GLN A O 1
ATOM 1884 N N . VAL A 1 243 ? -16.112 0.879 19.304 1.00 91.69 243 VAL A N 1
ATOM 1885 C CA . VAL A 1 243 ? -16.175 -0.374 18.547 1.00 91.69 243 VAL A CA 1
ATOM 1886 C C . VAL A 1 243 ? -17.516 -1.038 18.832 1.00 91.69 243 VAL A C 1
ATOM 1888 O O . VAL A 1 243 ? -17.780 -1.469 19.954 1.00 91.69 243 VAL A O 1
ATOM 1891 N N . ASN A 1 244 ? -18.381 -1.110 17.821 1.00 90.44 244 ASN A N 1
ATOM 1892 C CA . ASN A 1 244 ? -19.681 -1.769 17.948 1.00 90.44 244 ASN A CA 1
ATOM 1893 C C . ASN A 1 244 ? -19.543 -3.260 17.623 1.00 90.44 244 ASN A C 1
ATOM 1895 O O . ASN A 1 244 ? -19.037 -3.615 16.560 1.00 90.44 244 ASN A O 1
ATOM 1899 N N . LEU A 1 245 ? -20.009 -4.145 18.504 1.00 92.19 245 LEU A N 1
ATOM 1900 C CA . LEU A 1 245 ? -19.983 -5.584 18.232 1.00 92.19 245 LEU A CA 1
ATOM 1901 C C . LEU A 1 245 ? -21.044 -5.938 17.180 1.00 92.19 245 LEU A C 1
ATOM 1903 O O . LEU A 1 245 ? -22.200 -5.535 17.297 1.00 92.19 245 LEU A O 1
ATOM 1907 N N . ALA A 1 246 ? -20.652 -6.706 16.164 1.00 92.62 246 ALA A N 1
ATOM 1908 C CA . ALA A 1 246 ? -21.556 -7.222 15.139 1.00 92.62 246 ALA A CA 1
ATOM 1909 C C . ALA A 1 246 ? -22.422 -8.377 15.663 1.00 92.62 246 ALA A C 1
ATOM 1911 O O . ALA A 1 246 ? -23.519 -8.625 15.162 1.00 92.62 246 ALA A O 1
ATOM 1912 N N . GLN A 1 247 ? -21.930 -9.090 16.676 1.00 90.00 247 GLN A N 1
ATOM 1913 C CA . GLN A 1 247 ? -22.620 -10.212 17.300 1.00 90.00 247 GLN A CA 1
ATOM 1914 C C . GLN A 1 247 ? -22.832 -9.936 18.786 1.00 90.00 247 GLN A C 1
ATOM 1916 O O . GLN A 1 247 ? -21.899 -9.557 19.497 1.00 90.00 247 GLN A O 1
ATOM 1921 N N . VAL A 1 248 ? -24.057 -10.162 19.265 1.00 87.50 248 VAL A N 1
ATOM 1922 C CA . VAL A 1 248 ? -24.387 -10.027 20.689 1.00 87.50 248 VAL A CA 1
ATOM 1923 C C . VAL A 1 248 ? -23.615 -11.075 21.486 1.00 87.50 248 VAL A C 1
ATOM 1925 O O . VAL A 1 248 ? -23.768 -12.272 21.253 1.00 87.50 248 VAL A O 1
ATOM 1928 N N . GLN A 1 249 ? -22.818 -10.621 22.451 1.00 90.56 249 GLN A N 1
ATOM 1929 C CA . GLN A 1 249 ? -22.044 -11.498 23.325 1.00 90.56 249 GLN A CA 1
ATOM 1930 C C . GLN A 1 249 ? -22.836 -11.827 24.587 1.00 90.56 249 GLN A C 1
ATOM 1932 O O . GLN A 1 249 ? -23.249 -10.935 25.328 1.00 90.56 249 GLN A O 1
ATOM 1937 N N . THR A 1 250 ? -23.051 -13.121 24.834 1.00 88.12 250 THR A N 1
ATOM 1938 C CA . THR A 1 250 ? -23.688 -13.599 26.067 1.00 88.12 250 THR A CA 1
ATOM 1939 C C . THR A 1 250 ? -22.608 -14.038 27.042 1.00 88.12 250 THR A C 1
ATOM 1941 O O . THR A 1 250 ? -21.989 -15.090 26.872 1.00 88.12 250 THR A O 1
ATOM 1944 N N . LEU A 1 251 ? -22.389 -13.226 28.074 1.00 86.19 251 LEU A N 1
ATOM 1945 C CA . LEU A 1 251 ? -21.469 -13.552 29.157 1.00 86.19 251 LEU A CA 1
ATOM 1946 C C . LEU A 1 251 ? -22.141 -14.526 30.131 1.00 86.19 251 LEU A C 1
ATOM 1948 O O . LEU A 1 251 ? -23.326 -14.406 30.441 1.00 86.19 251 LEU A O 1
ATOM 1952 N N . SER A 1 252 ? -21.377 -15.495 30.625 1.00 82.56 252 SER A N 1
ATOM 1953 C CA . SER A 1 252 ? -21.828 -16.467 31.624 1.00 82.56 252 SER A CA 1
ATOM 1954 C C . SER A 1 252 ? -20.858 -16.476 32.813 1.00 82.56 252 SER A C 1
ATOM 1956 O O . SER A 1 252 ? -19.794 -15.865 32.723 1.00 82.56 252 SER A O 1
ATOM 1958 N N . PRO A 1 253 ? -21.159 -17.181 33.919 1.00 81.69 253 PRO A N 1
ATOM 1959 C CA . PRO A 1 253 ? -20.198 -17.356 35.011 1.00 81.69 253 PRO A CA 1
ATOM 1960 C C . PRO A 1 253 ? -18.908 -18.083 34.597 1.00 81.69 253 PRO A C 1
ATOM 1962 O O . PRO A 1 253 ? -17.935 -18.067 35.351 1.00 81.69 253 PRO A O 1
ATOM 1965 N N . LEU A 1 254 ? -18.895 -18.741 33.431 1.00 79.50 254 LEU A N 1
ATOM 1966 C CA . LEU A 1 254 ? -17.674 -19.281 32.846 1.00 79.50 254 LEU A CA 1
ATOM 1967 C C . LEU A 1 254 ? -16.854 -18.138 32.227 1.00 79.50 254 LEU A C 1
ATOM 1969 O O . LEU A 1 254 ? -17.409 -17.380 31.426 1.00 79.50 254 LEU A O 1
ATOM 1973 N N . PRO A 1 255 ? -15.553 -18.028 32.558 1.00 77.19 255 PRO A N 1
ATOM 1974 C CA . PRO A 1 255 ? -14.663 -17.051 31.943 1.00 77.19 255 PRO A CA 1
ATOM 1975 C C . PRO A 1 255 ? -14.685 -17.143 30.414 1.00 77.19 255 PRO A C 1
ATOM 1977 O O . PRO A 1 255 ? -14.656 -18.238 29.853 1.00 77.19 255 PRO A O 1
ATOM 1980 N N . GLN A 1 256 ? -14.722 -15.987 29.756 1.00 85.00 256 GLN A N 1
ATOM 1981 C CA . GLN A 1 256 ? -14.578 -15.846 28.309 1.00 85.00 256 GLN A CA 1
ATOM 1982 C C . GLN A 1 256 ? -13.416 -14.893 28.034 1.00 85.00 256 GLN A C 1
ATOM 1984 O O . GLN A 1 256 ? -13.321 -13.845 28.679 1.00 85.00 256 GLN A O 1
ATOM 1989 N N . THR A 1 257 ? -12.560 -15.255 27.081 1.00 87.56 257 THR A N 1
ATOM 1990 C CA . THR A 1 257 ? -11.392 -14.464 26.684 1.00 87.56 257 THR A CA 1
ATOM 1991 C C . THR A 1 257 ? -11.670 -13.777 25.349 1.00 87.56 257 THR A C 1
ATOM 1993 O O . THR A 1 257 ? -12.284 -14.353 24.450 1.00 87.56 257 THR A O 1
ATOM 1996 N N . TYR A 1 258 ? -11.234 -12.524 25.236 1.00 90.81 258 TYR A N 1
ATOM 1997 C CA . TYR A 1 258 ? -11.346 -11.728 24.021 1.00 90.81 258 TYR A CA 1
ATOM 1998 C C . TYR A 1 258 ? -9.995 -11.090 23.701 1.00 90.81 258 TYR A C 1
ATOM 2000 O O . TYR A 1 258 ? -9.298 -10.621 24.602 1.00 90.81 258 TYR A O 1
ATOM 2008 N N . PHE A 1 259 ? -9.659 -11.015 22.419 1.00 92.25 259 PHE A N 1
ATOM 2009 C CA . PHE A 1 259 ? -8.490 -10.312 21.909 1.00 92.25 259 PHE A CA 1
ATOM 2010 C C . PHE A 1 259 ? -8.920 -8.995 21.273 1.00 92.25 259 PHE A C 1
ATOM 2012 O O . PHE A 1 259 ? -9.797 -8.979 20.413 1.00 92.25 259 PHE A O 1
ATOM 2019 N N . ALA A 1 260 ? -8.278 -7.895 21.659 1.00 91.25 260 ALA A N 1
ATOM 2020 C CA . ALA A 1 260 ? -8.369 -6.635 20.933 1.00 91.25 260 ALA A CA 1
ATOM 2021 C C . ALA A 1 260 ? -7.195 -6.551 19.954 1.00 91.25 260 ALA A C 1
ATOM 2023 O O . ALA A 1 260 ? -6.035 -6.607 20.361 1.00 91.25 260 ALA A O 1
ATOM 2024 N N . VAL A 1 261 ? -7.508 -6.435 18.669 1.00 91.69 261 VAL A N 1
ATOM 2025 C CA . VAL A 1 261 ? -6.551 -6.500 17.565 1.00 91.69 261 VAL A CA 1
ATOM 2026 C C . VAL A 1 261 ? -6.649 -5.216 16.758 1.00 91.69 261 VAL A C 1
ATOM 2028 O O . VAL A 1 261 ? -7.736 -4.671 16.566 1.00 91.69 261 VAL A O 1
ATOM 2031 N N . TYR A 1 262 ? -5.513 -4.727 16.282 1.00 89.00 262 TYR A N 1
ATOM 2032 C CA . TYR A 1 262 ? -5.462 -3.637 15.324 1.00 89.00 262 TYR A CA 1
ATOM 2033 C C . TYR A 1 262 ? -4.628 -4.045 14.114 1.00 89.00 262 TYR A C 1
ATOM 2035 O O . TYR A 1 262 ? -3.548 -4.618 14.253 1.00 89.00 262 TYR A O 1
ATOM 2043 N N . ASP A 1 263 ? -5.130 -3.708 12.933 1.00 88.69 263 ASP A N 1
ATOM 2044 C CA . ASP A 1 263 ? -4.404 -3.851 11.679 1.00 88.69 263 ASP A CA 1
ATOM 2045 C C . ASP A 1 263 ? -3.490 -2.635 11.516 1.00 88.69 263 ASP A C 1
ATOM 2047 O O . ASP A 1 263 ? -3.930 -1.496 11.694 1.00 88.69 263 ASP A O 1
ATOM 2051 N N . ILE A 1 264 ? -2.223 -2.842 11.166 1.00 86.06 264 ILE A N 1
ATOM 2052 C CA . ILE A 1 264 ? -1.301 -1.733 10.900 1.00 86.06 264 ILE A CA 1
ATOM 2053 C C . ILE A 1 264 ? -1.596 -1.140 9.519 1.00 86.06 264 ILE A C 1
ATOM 2055 O O . ILE A 1 264 ? -1.808 -1.855 8.542 1.00 86.06 264 ILE A O 1
ATOM 2059 N N . GLY A 1 265 ? -1.645 0.190 9.446 1.00 80.94 265 GLY A N 1
ATOM 2060 C CA . GLY A 1 265 ? -1.862 0.921 8.202 1.00 80.94 265 GLY A CA 1
ATOM 2061 C C . GLY A 1 265 ? -0.723 0.720 7.208 1.00 80.94 265 GLY A C 1
ATOM 2062 O O . GLY A 1 265 ? 0.445 0.745 7.580 1.00 80.94 265 GLY A O 1
ATOM 2063 N N . GLU A 1 266 ? -1.054 0.623 5.920 1.00 73.00 266 GLU A N 1
ATOM 2064 C CA . GLU A 1 266 ? -0.060 0.504 4.842 1.00 73.00 266 GLU A CA 1
ATOM 2065 C C . GLU A 1 266 ? 0.944 1.655 4.845 1.00 73.00 266 GLU A C 1
ATOM 2067 O O . GLU A 1 266 ? 2.075 1.458 4.449 1.00 73.00 266 GLU A O 1
ATOM 2072 N N . MET A 1 267 ? 0.550 2.844 5.310 1.00 71.81 267 MET A N 1
ATOM 2073 C CA . MET A 1 267 ? 1.404 4.036 5.395 1.00 71.81 267 MET A CA 1
ATOM 2074 C C . MET A 1 267 ? 1.829 4.351 6.834 1.00 71.81 267 MET A C 1
ATOM 2076 O O . MET A 1 267 ? 2.144 5.504 7.147 1.00 71.81 267 MET A O 1
ATOM 2080 N N . ALA A 1 268 ? 1.786 3.356 7.719 1.00 79.50 268 ALA A N 1
ATOM 2081 C CA . ALA A 1 268 ? 2.191 3.527 9.100 1.00 79.50 268 ALA A CA 1
ATOM 2082 C C . ALA A 1 268 ? 3.668 3.918 9.192 1.00 79.50 268 ALA A C 1
ATOM 2084 O O . ALA A 1 268 ? 4.531 3.431 8.454 1.00 79.50 268 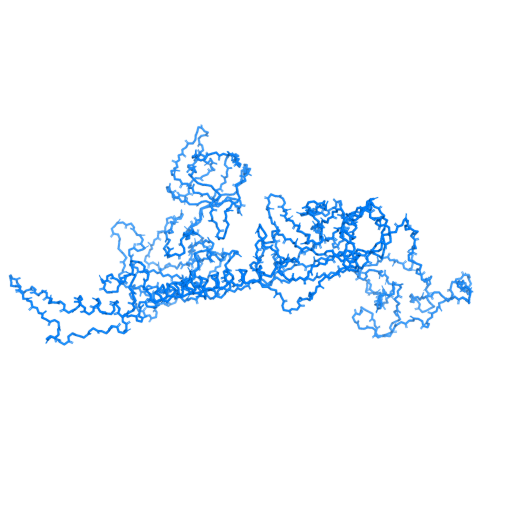ALA A O 1
ATOM 2085 N N . MET A 1 269 ? 3.983 4.815 10.119 1.00 76.50 269 MET A N 1
ATOM 2086 C CA . MET A 1 269 ? 5.358 5.258 10.294 1.00 76.50 269 MET A CA 1
ATOM 2087 C C . MET A 1 269 ? 6.175 4.235 11.083 1.00 76.50 269 MET A C 1
ATOM 2089 O O . MET A 1 269 ? 5.855 3.885 12.220 1.00 76.50 269 MET A O 1
ATOM 2093 N N . LYS A 1 270 ? 7.306 3.822 10.501 1.00 75.81 270 LYS A N 1
ATOM 2094 C CA . LYS A 1 270 ? 8.306 2.980 11.168 1.00 75.81 270 LYS A CA 1
ATOM 2095 C C . LYS A 1 270 ? 8.670 3.545 12.543 1.00 75.81 270 LYS A C 1
ATOM 2097 O O . LYS A 1 270 ? 8.947 4.736 12.678 1.00 75.81 270 LYS A O 1
ATOM 2102 N N . ALA A 1 271 ? 8.780 2.651 13.525 1.00 80.00 271 ALA A N 1
ATOM 2103 C CA . ALA A 1 271 ? 9.189 2.940 14.900 1.00 80.00 271 ALA A CA 1
ATOM 2104 C C . ALA A 1 271 ? 8.220 3.805 15.723 1.00 80.00 271 ALA A C 1
ATOM 2106 O O . ALA A 1 271 ? 8.482 4.001 16.916 1.00 80.00 271 ALA A O 1
ATOM 2107 N N . ASN A 1 272 ? 7.089 4.246 15.158 1.00 83.38 272 ASN A N 1
ATOM 2108 C CA . ASN A 1 272 ? 5.965 4.656 15.991 1.00 83.38 272 ASN A CA 1
ATOM 2109 C C . ASN A 1 272 ? 5.540 3.466 16.846 1.00 83.38 272 ASN A C 1
ATOM 2111 O O . ASN A 1 272 ? 5.639 2.314 16.424 1.00 83.38 272 ASN A O 1
ATOM 2115 N N . LYS A 1 273 ? 5.119 3.735 18.076 1.00 83.25 273 LYS A N 1
ATOM 2116 C CA . LYS A 1 273 ? 4.646 2.715 19.002 1.00 83.25 273 LYS A CA 1
ATOM 2117 C C . LYS A 1 273 ? 3.159 2.898 19.220 1.00 83.25 273 LYS A C 1
ATOM 2119 O O . LYS A 1 273 ? 2.730 4.016 19.500 1.00 83.25 273 LYS A O 1
ATOM 2124 N N . VAL A 1 274 ? 2.416 1.806 19.132 1.00 87.31 274 VAL A N 1
ATOM 2125 C CA . VAL A 1 274 ? 0.958 1.779 19.269 1.00 87.31 274 VAL A CA 1
ATOM 2126 C C . VAL A 1 274 ? 0.546 0.828 20.388 1.00 87.31 274 VAL A C 1
ATOM 2128 O O . VAL A 1 274 ? 1.229 -0.157 20.673 1.00 87.31 274 VAL A O 1
ATOM 2131 N N . GLY A 1 275 ? -0.559 1.145 21.052 1.00 86.75 275 GLY A N 1
ATOM 2132 C CA . GLY A 1 275 ? -1.180 0.308 22.069 1.00 86.75 275 GLY A CA 1
ATOM 2133 C C . GLY A 1 275 ? -2.624 0.727 22.319 1.00 86.75 275 GLY A C 1
ATOM 2134 O O . GLY A 1 275 ? -3.127 1.680 21.724 1.00 86.75 275 GLY A O 1
ATOM 2135 N N . LEU A 1 276 ? -3.296 0.001 23.205 1.00 85.25 276 LEU A N 1
ATOM 2136 C CA . LEU A 1 276 ? -4.689 0.239 23.571 1.00 85.25 276 LEU A CA 1
ATOM 2137 C C . LEU A 1 276 ? -4.799 0.529 25.066 1.00 85.25 276 LEU A C 1
ATOM 2139 O O . LEU A 1 276 ? -4.028 0.012 25.873 1.00 85.25 276 LEU A O 1
ATOM 2143 N N . ILE A 1 277 ? -5.775 1.357 25.436 1.00 84.88 277 ILE A N 1
ATOM 2144 C CA . ILE A 1 277 ? -6.126 1.627 26.830 1.00 84.88 277 ILE A CA 1
ATOM 2145 C C . ILE A 1 277 ? -7.642 1.606 26.988 1.00 84.88 277 ILE A C 1
ATOM 2147 O O . ILE A 1 277 ? -8.362 2.148 26.153 1.00 84.88 277 ILE A O 1
ATOM 2151 N N . ILE A 1 278 ? -8.118 1.033 28.087 1.00 85.69 278 ILE A N 1
ATOM 2152 C CA . ILE A 1 278 ? -9.484 1.194 28.574 1.00 85.69 278 ILE A CA 1
ATOM 2153 C C . ILE A 1 278 ? -9.397 2.111 29.788 1.00 85.69 278 ILE A C 1
ATOM 2155 O O . ILE A 1 278 ? -8.825 1.736 30.812 1.00 85.69 278 ILE A O 1
ATOM 2159 N N . ARG A 1 279 ? -9.897 3.345 29.662 1.00 80.94 279 ARG A N 1
ATOM 2160 C CA . ARG A 1 279 ? -9.678 4.371 30.697 1.00 80.94 279 ARG A CA 1
ATOM 2161 C C . ARG A 1 279 ? -10.591 4.241 31.899 1.00 80.94 279 ARG A C 1
ATOM 2163 O O . ARG A 1 279 ? -10.182 4.591 32.998 1.00 80.94 279 ARG A O 1
ATOM 2170 N N . ASP A 1 280 ? -11.814 3.795 31.668 1.00 84.31 280 ASP A N 1
ATOM 2171 C CA . ASP A 1 280 ? -12.849 3.730 32.684 1.00 84.31 280 ASP A CA 1
ATOM 2172 C C . ASP A 1 280 ? -13.786 2.557 32.406 1.00 84.31 280 ASP A C 1
ATOM 2174 O O . ASP A 1 280 ? -13.962 2.144 31.257 1.00 84.31 280 ASP A O 1
ATOM 2178 N N . LYS A 1 281 ? -14.434 2.049 33.457 1.00 84.62 281 LYS A N 1
ATOM 2179 C CA . LYS A 1 281 ? -15.413 0.965 33.343 1.00 84.62 281 LYS A CA 1
ATOM 2180 C C . LYS A 1 281 ? -16.588 1.304 32.416 1.00 84.62 281 LYS A C 1
ATOM 2182 O O . LYS A 1 281 ? -17.140 0.400 31.801 1.00 84.62 281 LYS A O 1
ATOM 2187 N N . SER A 1 282 ? -16.952 2.586 32.285 1.00 86.75 282 SER A N 1
ATOM 2188 C CA . SER A 1 282 ? -18.027 3.060 31.396 1.00 86.75 282 SER A CA 1
ATOM 2189 C C . SER A 1 282 ? -17.736 2.859 29.908 1.00 86.75 282 SER A C 1
ATOM 2191 O O . SER A 1 282 ? -18.650 2.950 29.094 1.00 86.75 282 SER A O 1
ATOM 2193 N N . TRP A 1 283 ? -16.488 2.559 29.538 1.00 87.50 283 TRP A N 1
ATOM 2194 C CA . TRP A 1 283 ? -16.120 2.241 28.156 1.00 87.50 283 TRP A CA 1
ATOM 2195 C C . TRP A 1 283 ? -16.605 0.850 27.733 1.00 87.50 283 TRP A C 1
ATOM 2197 O O . TRP A 1 283 ? -16.647 0.544 26.544 1.00 87.50 283 TRP A O 1
ATOM 2207 N N . LEU A 1 284 ? -16.995 0.013 28.697 1.00 88.81 284 LEU A N 1
ATOM 2208 C CA . LEU A 1 284 ? -17.630 -1.274 28.466 1.00 88.81 284 LEU A CA 1
ATOM 2209 C C . LEU A 1 284 ? -19.131 -1.131 28.721 1.00 88.81 284 LEU A C 1
ATOM 2211 O O . LEU A 1 284 ? -19.562 -0.780 29.818 1.00 88.81 284 LEU A O 1
ATOM 2215 N N . THR A 1 285 ? -19.937 -1.414 27.700 1.00 88.69 285 THR A N 1
ATOM 2216 C CA . THR A 1 285 ? -21.399 -1.346 27.802 1.00 88.69 285 THR A CA 1
ATOM 2217 C C . THR A 1 285 ? -21.979 -2.742 27.991 1.00 88.69 285 THR A C 1
ATOM 2219 O O . THR A 1 285 ? -21.693 -3.650 27.214 1.00 88.69 285 THR A O 1
ATOM 2222 N N . VAL A 1 286 ? -22.831 -2.900 29.004 1.00 89.75 286 VAL A N 1
ATOM 2223 C CA . VAL A 1 286 ? -23.622 -4.112 29.264 1.00 89.75 286 VAL A CA 1
ATOM 2224 C C . VAL A 1 286 ? -25.099 -3.755 29.367 1.00 89.75 286 VAL A C 1
ATOM 2226 O O . VAL A 1 286 ? -25.463 -2.605 29.611 1.00 89.75 286 VAL A O 1
ATOM 2229 N N . ASN A 1 287 ? -25.974 -4.735 29.159 1.00 88.62 287 ASN A N 1
ATOM 2230 C CA . ASN A 1 287 ? -27.410 -4.525 29.291 1.00 88.62 287 ASN A CA 1
ATOM 2231 C C . ASN A 1 287 ? -27.814 -4.338 30.761 1.00 88.62 287 ASN A C 1
ATOM 2233 O O . ASN A 1 287 ? -27.348 -5.051 31.646 1.00 88.62 287 ASN A O 1
ATOM 2237 N N . ILE A 1 288 ? -28.756 -3.432 31.010 1.00 86.81 288 ILE A N 1
ATOM 2238 C CA . ILE A 1 288 ? -29.387 -3.246 32.324 1.00 86.81 288 ILE A CA 1
ATOM 2239 C C . ILE A 1 288 ? -30.103 -4.554 32.722 1.00 86.81 288 ILE A C 1
ATOM 2241 O O . ILE A 1 288 ? -30.758 -5.155 31.863 1.00 86.81 288 ILE A O 1
ATOM 2245 N N . PRO A 1 289 ? -30.017 -5.012 33.990 1.00 91.62 289 PRO A N 1
ATOM 2246 C CA . PRO A 1 289 ? -29.488 -4.329 35.181 1.00 91.62 289 PRO A CA 1
ATOM 2247 C C . PRO A 1 289 ? -28.020 -4.647 35.527 1.00 91.62 289 PRO A C 1
ATOM 2249 O O . PRO A 1 289 ? -27.620 -4.469 36.674 1.00 91.62 289 PRO A O 1
ATOM 2252 N N . HIS A 1 290 ? -27.222 -5.160 34.590 1.00 89.12 290 HIS A N 1
ATOM 2253 C CA . HIS A 1 290 ? -25.839 -5.546 34.873 1.00 89.12 290 HIS A CA 1
ATOM 2254 C C . HIS A 1 290 ? -24.915 -4.327 35.016 1.00 89.12 290 HIS A C 1
ATOM 2256 O O . HIS A 1 290 ? -25.124 -3.294 34.381 1.00 89.12 290 HIS A O 1
ATOM 2262 N N . GLU A 1 291 ? -23.859 -4.477 35.817 1.00 89.50 291 GLU A N 1
ATOM 2263 C CA . GLU A 1 291 ? -22.834 -3.453 36.038 1.00 89.50 291 GLU A CA 1
ATOM 2264 C C . GLU A 1 291 ? -21.429 -4.026 35.824 1.00 89.50 291 GLU A C 1
ATOM 2266 O O . GLU A 1 291 ? -21.175 -5.208 36.066 1.00 89.50 291 GLU A O 1
ATOM 2271 N N . ILE A 1 292 ? -20.502 -3.167 35.396 1.00 90.38 292 ILE A N 1
ATOM 2272 C CA . ILE A 1 292 ? -19.080 -3.499 35.277 1.00 90.38 292 ILE A CA 1
ATOM 2273 C C . ILE A 1 292 ? -18.377 -3.229 36.610 1.00 90.38 292 ILE A C 1
ATOM 2275 O O . ILE A 1 292 ? -18.546 -2.164 37.219 1.00 90.38 292 ILE A O 1
ATOM 2279 N N . SER A 1 293 ? -17.567 -4.194 37.049 1.00 90.00 293 SER A N 1
ATOM 2280 C CA . SER A 1 293 ? -16.732 -4.070 38.247 1.00 90.00 293 SER A CA 1
ATOM 2281 C C . SER A 1 293 ? -15.771 -2.877 38.131 1.00 90.00 293 SER A C 1
ATOM 2283 O O . SER A 1 293 ? -15.197 -2.665 37.064 1.00 90.00 293 SER A O 1
ATOM 2285 N N . PRO A 1 294 ? -15.545 -2.098 39.205 1.00 86.19 294 PRO A N 1
ATOM 2286 C CA . PRO A 1 294 ? -14.506 -1.067 39.210 1.00 86.19 294 PRO A CA 1
ATOM 2287 C C . PRO A 1 294 ? -13.081 -1.650 39.233 1.00 86.19 294 PRO A C 1
ATOM 2289 O O . PRO A 1 294 ? -12.144 -0.949 38.859 1.00 86.19 294 PRO A O 1
ATOM 2292 N N . SER A 1 295 ? -12.927 -2.909 39.658 1.00 88.44 295 SER A N 1
ATOM 2293 C CA . SER A 1 295 ? -11.653 -3.629 39.695 1.00 88.44 295 SER A CA 1
ATOM 2294 C C . SER A 1 295 ? -11.526 -4.638 38.553 1.00 88.44 295 SER A C 1
ATOM 2296 O O . SER A 1 295 ? -12.515 -5.238 38.118 1.00 88.44 295 SER A O 1
ATOM 2298 N N . ILE A 1 296 ? -10.289 -4.846 38.105 1.00 87.31 296 ILE A N 1
ATOM 2299 C CA . ILE A 1 296 ? -9.895 -5.671 36.963 1.00 87.31 296 ILE A CA 1
ATOM 2300 C C . ILE A 1 296 ? -8.911 -6.737 37.447 1.00 87.31 296 ILE A C 1
ATOM 2302 O O . ILE A 1 296 ? -7.959 -6.437 38.165 1.00 87.31 296 ILE A O 1
ATOM 2306 N N . ASN A 1 297 ? -9.112 -7.984 37.027 1.00 87.00 297 ASN A N 1
ATOM 2307 C CA . ASN A 1 297 ? -8.128 -9.045 37.236 1.00 87.00 297 ASN A CA 1
ATOM 2308 C C . ASN A 1 297 ? -7.105 -9.010 36.094 1.00 87.00 297 ASN A C 1
ATOM 2310 O O . ASN A 1 297 ? -7.490 -9.060 34.926 1.00 87.00 297 ASN A O 1
ATOM 2314 N N . ILE A 1 298 ? -5.816 -8.949 36.420 1.00 84.25 298 ILE A N 1
ATOM 2315 C CA . ILE A 1 298 ? -4.722 -8.884 35.443 1.00 84.25 298 ILE A CA 1
ATOM 2316 C C . ILE A 1 298 ? -4.010 -10.233 35.356 1.00 84.25 298 ILE A C 1
ATOM 2318 O O . ILE A 1 298 ? -3.933 -10.960 36.342 1.00 84.25 298 ILE A O 1
ATOM 2322 N N . GLY A 1 299 ? -3.485 -10.584 34.178 1.00 81.38 299 GLY A N 1
ATOM 2323 C CA . GLY A 1 299 ? -2.789 -11.859 33.966 1.00 81.38 299 GLY A CA 1
ATOM 2324 C C . GLY A 1 299 ? -3.724 -13.065 34.054 1.00 81.38 299 GLY A C 1
ATOM 2325 O O . GLY A 1 299 ? -3.327 -14.124 34.537 1.00 81.38 299 GLY A O 1
ATOM 2326 N N . VAL A 1 300 ? -4.984 -12.876 33.656 1.00 80.75 300 VAL A N 1
ATOM 2327 C CA . VAL A 1 300 ? -5.975 -13.948 33.571 1.00 80.75 300 VAL A CA 1
ATOM 2328 C C . VAL A 1 300 ? -5.570 -14.897 32.451 1.00 80.75 300 VAL A C 1
ATOM 2330 O O . VAL A 1 300 ? -5.287 -14.467 31.338 1.00 80.75 300 VAL A O 1
ATOM 2333 N N . THR A 1 301 ? -5.556 -16.184 32.765 1.00 76.94 301 THR A N 1
ATOM 2334 C CA . THR A 1 301 ? -5.417 -17.276 31.797 1.00 76.94 301 THR A CA 1
ATOM 2335 C C . THR A 1 301 ? -6.465 -18.329 32.114 1.00 76.94 301 THR A C 1
ATOM 2337 O O . THR A 1 301 ? -7.066 -18.317 33.197 1.00 76.94 301 THR A O 1
ATOM 2340 N N . LYS A 1 302 ? -6.636 -19.313 31.232 1.00 70.50 302 LYS A N 1
ATOM 2341 C CA . LYS A 1 302 ? -7.514 -20.458 31.508 1.00 70.50 302 LYS A CA 1
ATOM 2342 C C . LYS A 1 302 ? -7.199 -21.173 32.828 1.00 70.50 302 LYS A C 1
ATOM 2344 O O . LYS A 1 302 ? -8.109 -21.612 33.531 1.00 70.50 302 LYS A O 1
ATOM 2349 N N . SER A 1 303 ? -5.918 -21.305 33.176 1.00 78.06 303 SER A N 1
ATOM 2350 C CA . SER A 1 303 ? -5.480 -21.957 34.419 1.00 78.06 303 SER A CA 1
ATOM 2351 C C . SER A 1 303 ? -5.543 -21.036 35.640 1.00 78.06 303 SER A C 1
ATOM 2353 O O . SER A 1 303 ? -5.545 -21.529 36.770 1.00 78.06 303 SER A O 1
ATOM 2355 N N . LEU A 1 304 ? -5.650 -19.719 35.430 1.00 83.56 304 LEU A N 1
ATOM 2356 C CA . LEU A 1 304 ? -5.719 -18.711 36.483 1.00 83.56 304 LEU A CA 1
ATOM 2357 C C . LEU A 1 304 ? -6.853 -17.690 36.233 1.00 83.56 304 LEU A C 1
ATOM 2359 O O . LEU A 1 304 ? -6.587 -16.518 35.958 1.00 83.56 304 LEU A O 1
ATOM 2363 N N . PRO A 1 305 ? -8.137 -18.078 36.400 1.00 77.69 305 PRO A N 1
ATOM 2364 C CA . PRO A 1 305 ? -9.286 -17.213 36.089 1.00 77.69 305 PRO A CA 1
ATOM 2365 C C . PRO A 1 305 ? -9.393 -15.939 36.936 1.00 77.69 305 PRO A C 1
ATOM 2367 O O . PRO A 1 305 ? -10.102 -15.001 36.583 1.00 77.69 305 PRO A O 1
ATOM 2370 N N . ARG A 1 306 ? -8.724 -15.915 38.093 1.00 82.50 306 ARG A N 1
ATOM 2371 C CA . ARG A 1 306 ? -8.671 -14.753 38.993 1.00 82.50 306 ARG A CA 1
ATOM 2372 C C . ARG A 1 306 ? -7.491 -13.825 38.705 1.00 82.50 306 ARG A C 1
ATOM 2374 O O . ARG A 1 306 ? -7.338 -12.832 39.406 1.00 82.50 306 ARG A O 1
ATOM 2381 N N . GLY A 1 307 ? -6.689 -14.139 37.691 1.00 84.00 307 GLY A N 1
ATOM 2382 C CA . GLY A 1 307 ? -5.478 -13.401 37.376 1.00 84.00 307 GLY A CA 1
ATOM 2383 C C . GLY A 1 307 ? -4.368 -13.595 38.407 1.00 84.00 307 GLY A C 1
ATOM 2384 O O . GLY A 1 307 ? -4.509 -14.318 39.396 1.00 84.00 307 GLY A O 1
ATOM 2385 N N . THR A 1 308 ? -3.239 -12.949 38.152 1.00 85.94 308 THR A N 1
ATOM 2386 C CA . THR A 1 308 ? -2.083 -12.890 39.050 1.00 85.94 308 THR A CA 1
ATOM 2387 C C . THR A 1 308 ? -2.231 -11.801 40.110 1.00 85.94 308 THR A C 1
ATOM 2389 O O . THR A 1 308 ? -1.746 -11.980 41.226 1.00 85.94 308 THR A O 1
ATOM 2392 N N . TYR A 1 309 ? -2.908 -10.695 39.794 1.00 87.25 309 TYR A N 1
ATOM 2393 C CA . TYR A 1 309 ? -3.216 -9.613 40.731 1.00 87.25 309 TYR A CA 1
ATOM 2394 C C . TYR A 1 309 ? -4.461 -8.824 40.295 1.00 87.25 309 TYR A C 1
ATOM 2396 O O . TYR A 1 309 ? -4.961 -8.992 39.183 1.00 87.25 309 TYR A O 1
ATOM 2404 N N . ILE A 1 310 ? -4.966 -7.976 41.194 1.00 87.81 310 ILE A N 1
ATOM 2405 C CA . ILE A 1 310 ? -6.122 -7.103 40.963 1.00 87.81 310 ILE A CA 1
ATOM 2406 C C . ILE A 1 310 ? -5.624 -5.668 40.825 1.00 87.81 310 ILE A C 1
ATOM 2408 O O . ILE A 1 310 ? -4.820 -5.221 41.643 1.00 87.81 310 ILE A O 1
ATOM 2412 N N . ASP A 1 311 ? -6.129 -4.960 39.822 1.00 84.19 311 ASP A N 1
ATOM 2413 C CA . ASP A 1 311 ? -5.866 -3.543 39.582 1.00 84.19 311 ASP A CA 1
ATOM 2414 C C . ASP A 1 311 ? -7.179 -2.782 39.335 1.00 84.19 311 ASP A C 1
ATOM 2416 O O . ASP A 1 311 ? -8.259 -3.376 39.300 1.00 84.19 311 ASP A O 1
ATOM 2420 N N . ASN A 1 312 ? -7.105 -1.466 39.172 1.00 85.25 312 ASN A N 1
ATOM 2421 C CA . ASN A 1 312 ? -8.234 -0.623 38.787 1.00 85.25 312 ASN A CA 1
ATOM 2422 C C . ASN A 1 312 ? -7.996 -0.007 37.402 1.00 85.25 312 ASN A C 1
ATOM 2424 O O . ASN A 1 312 ? -6.882 0.003 36.886 1.00 85.25 312 ASN A O 1
ATOM 2428 N N . TYR A 1 313 ? -9.050 0.543 36.801 1.00 80.00 313 TYR A N 1
ATOM 2429 C CA . TYR A 1 313 ? -8.902 1.365 35.599 1.00 80.00 313 TYR A CA 1
ATOM 2430 C C . TYR A 1 313 ? -8.010 2.596 35.881 1.00 80.00 313 TYR A C 1
ATOM 2432 O O . TYR A 1 313 ? -8.094 3.166 36.975 1.00 80.00 313 TYR A O 1
ATOM 2440 N N . PRO A 1 314 ? -7.189 3.052 34.915 1.00 83.31 314 PRO A N 1
ATOM 2441 C CA . PRO A 1 314 ? -7.122 2.613 33.519 1.00 83.31 314 PRO A CA 1
ATOM 2442 C C . PRO A 1 314 ? -6.296 1.332 33.302 1.00 83.31 314 PRO A C 1
ATOM 2444 O O . PRO A 1 314 ? -5.261 1.137 33.927 1.00 83.31 314 PRO A O 1
ATOM 2447 N N . PHE A 1 315 ? -6.711 0.504 32.340 1.00 81.81 315 PHE A N 1
ATOM 2448 C CA . PHE A 1 315 ? -5.988 -0.702 31.918 1.00 81.81 315 PHE A CA 1
ATOM 2449 C C . PHE A 1 315 ? -5.386 -0.513 30.526 1.00 81.81 315 PHE A C 1
ATOM 2451 O O . PHE A 1 315 ? -6.121 -0.221 29.583 1.00 81.81 315 PHE A O 1
ATOM 2458 N N . SER A 1 316 ? -4.068 -0.666 30.382 1.00 83.19 316 SER A N 1
ATOM 2459 C CA . SER A 1 316 ? -3.348 -0.463 29.119 1.00 83.19 316 SER A CA 1
ATOM 2460 C C . SER A 1 316 ? -2.570 -1.695 28.663 1.00 83.19 316 SER A C 1
ATOM 2462 O O . SER A 1 316 ? -2.107 -2.506 29.465 1.00 83.19 316 SER A O 1
ATOM 2464 N N . SER A 1 317 ? -2.395 -1.813 27.347 1.00 84.75 317 SER A N 1
ATOM 2465 C CA . SER A 1 317 ? -1.461 -2.760 26.746 1.00 84.75 317 SER A CA 1
ATOM 2466 C C . SER A 1 317 ? -0.031 -2.214 26.771 1.00 84.75 317 SER A C 1
ATOM 2468 O O . SER A 1 317 ? 0.202 -1.006 26.848 1.00 84.75 317 SER A O 1
ATOM 2470 N N . SER A 1 318 ? 0.953 -3.098 26.593 1.00 83.56 318 SER A N 1
ATOM 2471 C CA . SER A 1 318 ? 2.301 -2.668 26.217 1.00 83.56 318 SER A CA 1
ATOM 2472 C C . SER A 1 318 ? 2.276 -1.949 24.865 1.00 83.56 318 SER A C 1
ATOM 2474 O O . SER A 1 318 ? 1.539 -2.353 23.962 1.00 83.56 318 SER A O 1
ATOM 2476 N N . LEU A 1 319 ? 3.112 -0.922 24.709 1.00 83.44 319 LEU A N 1
ATOM 2477 C CA . LEU A 1 319 ? 3.304 -0.253 23.425 1.00 83.44 319 LEU A CA 1
ATOM 2478 C C . LEU A 1 319 ? 4.207 -1.097 22.517 1.00 83.44 319 LEU A C 1
ATOM 2480 O O . LEU A 1 319 ? 5.352 -1.385 22.874 1.00 83.44 319 LEU A O 1
ATOM 2484 N N . VAL A 1 320 ? 3.713 -1.445 21.331 1.00 83.38 320 VAL A N 1
ATOM 2485 C CA . VAL A 1 320 ? 4.439 -2.246 20.338 1.00 83.38 320 VAL A CA 1
ATOM 2486 C C . VAL A 1 320 ? 4.979 -1.324 19.241 1.00 83.38 320 VAL A C 1
ATOM 2488 O O . VAL A 1 320 ? 4.213 -0.523 18.701 1.00 83.38 320 VAL A O 1
ATOM 2491 N N . PRO A 1 321 ? 6.284 -1.377 18.907 1.00 83.75 321 PRO A N 1
ATOM 2492 C CA . PRO A 1 321 ? 6.833 -0.605 17.799 1.00 83.75 321 PRO A CA 1
ATOM 2493 C C . PRO A 1 321 ? 6.401 -1.192 16.453 1.00 83.75 321 PRO A C 1
ATOM 2495 O O . PRO A 1 321 ? 6.519 -2.395 16.223 1.00 83.75 321 PRO A O 1
ATOM 2498 N N . ILE A 1 322 ? 5.982 -0.320 15.541 1.00 82.94 322 ILE A N 1
ATOM 2499 C CA . ILE A 1 322 ? 5.661 -0.673 14.163 1.00 82.94 322 ILE A CA 1
ATOM 2500 C C . ILE A 1 322 ? 6.953 -1.038 13.437 1.00 82.94 322 ILE A C 1
ATOM 2502 O O . ILE A 1 322 ? 7.866 -0.211 13.286 1.00 82.94 322 ILE A O 1
ATOM 2506 N N . GLN A 1 323 ? 7.024 -2.297 13.011 1.00 76.69 323 GLN A N 1
ATOM 2507 C CA . GLN A 1 323 ? 8.113 -2.813 12.194 1.00 76.69 323 GLN A CA 1
ATOM 2508 C C . GLN A 1 323 ? 7.899 -2.389 10.744 1.00 76.69 323 GLN A C 1
ATOM 2510 O O . GLN A 1 323 ? 6.780 -2.404 10.242 1.00 76.69 323 GLN A O 1
ATOM 2515 N N . ALA A 1 324 ? 8.978 -1.997 10.072 1.00 72.69 324 ALA A N 1
ATOM 2516 C CA . ALA A 1 324 ? 8.902 -1.729 8.644 1.00 72.69 324 ALA A CA 1
ATOM 2517 C C . ALA A 1 324 ? 8.870 -3.056 7.884 1.00 72.69 324 ALA A C 1
ATOM 2519 O O . ALA A 1 324 ? 9.739 -3.905 8.094 1.00 72.69 324 ALA A O 1
ATOM 2520 N N . ILE A 1 325 ? 7.914 -3.195 6.969 1.00 84.56 325 ILE A N 1
ATOM 2521 C CA . ILE A 1 325 ? 7.956 -4.245 5.953 1.00 84.56 325 ILE A CA 1
ATOM 2522 C C . ILE A 1 325 ? 9.191 -3.990 5.093 1.00 84.56 325 ILE A C 1
ATOM 2524 O O . ILE A 1 325 ? 9.473 -2.848 4.733 1.00 84.56 325 ILE A O 1
ATOM 2528 N N . THR A 1 326 ? 9.964 -5.032 4.808 1.00 90.00 326 THR A N 1
ATOM 2529 C CA . THR A 1 326 ? 11.157 -4.922 3.963 1.00 90.00 326 THR A CA 1
ATOM 2530 C C . THR A 1 326 ? 10.840 -5.502 2.594 1.00 90.00 326 THR A C 1
ATOM 2532 O O . THR A 1 326 ? 10.408 -6.651 2.506 1.00 90.00 326 THR A O 1
ATOM 2535 N N . LEU A 1 327 ? 11.023 -4.700 1.544 1.00 93.44 327 LEU A N 1
ATOM 2536 C CA . LEU A 1 327 ? 10.874 -5.123 0.155 1.00 93.44 327 LEU A CA 1
ATOM 2537 C C . LEU A 1 327 ? 12.253 -5.506 -0.381 1.00 93.44 327 LEU A C 1
ATOM 2539 O O . LEU A 1 327 ? 13.179 -4.695 -0.338 1.00 93.44 327 LEU A O 1
ATOM 2543 N N . LYS A 1 328 ? 12.359 -6.729 -0.889 1.00 94.50 328 LYS A N 1
ATOM 2544 C CA . LYS A 1 328 ? 13.516 -7.243 -1.610 1.00 94.50 328 LYS A CA 1
ATOM 2545 C C . LYS A 1 328 ? 13.264 -7.123 -3.102 1.00 94.50 328 LYS A C 1
ATOM 2547 O O . LYS A 1 328 ? 12.192 -7.497 -3.584 1.00 94.50 328 LYS A O 1
ATOM 2552 N N . ILE A 1 329 ? 14.263 -6.642 -3.829 1.00 95.25 329 ILE A N 1
ATOM 2553 C CA . ILE A 1 329 ? 14.202 -6.537 -5.283 1.00 95.25 329 ILE A CA 1
ATOM 2554 C C . ILE A 1 329 ? 15.540 -6.920 -5.910 1.00 95.25 329 ILE A C 1
ATOM 2556 O O . ILE A 1 329 ? 16.605 -6.490 -5.477 1.00 95.25 329 ILE A O 1
ATOM 2560 N N . ALA A 1 330 ? 15.476 -7.733 -6.961 1.00 92.12 330 ALA A N 1
ATOM 2561 C CA . ALA A 1 330 ? 16.631 -8.116 -7.761 1.00 92.12 330 ALA A CA 1
ATOM 2562 C C . ALA A 1 330 ? 16.351 -7.856 -9.243 1.00 92.12 330 ALA A C 1
ATOM 2564 O O . ALA A 1 330 ? 15.374 -8.364 -9.788 1.00 92.12 330 ALA A O 1
ATOM 2565 N N . GLY A 1 331 ? 17.211 -7.071 -9.892 1.00 91.50 331 GLY A N 1
ATOM 2566 C CA . GLY A 1 331 ? 17.154 -6.814 -11.330 1.00 91.50 331 GLY A CA 1
ATOM 2567 C C . GLY A 1 331 ? 18.066 -7.760 -12.112 1.00 91.50 331 GLY A C 1
ATOM 2568 O O . GLY A 1 331 ? 19.204 -7.996 -11.714 1.00 91.50 331 GLY A O 1
ATOM 2569 N N . THR A 1 332 ? 17.585 -8.271 -13.240 1.00 90.94 332 THR A N 1
ATOM 2570 C CA . THR A 1 332 ? 18.363 -9.015 -14.239 1.00 90.94 332 THR A CA 1
ATOM 2571 C C . THR A 1 332 ? 18.302 -8.269 -15.566 1.00 90.94 332 THR A C 1
ATOM 2573 O O . THR A 1 332 ? 17.229 -7.865 -16.012 1.00 90.94 332 THR A O 1
ATOM 2576 N N . ASN A 1 333 ? 19.462 -8.052 -16.183 1.00 89.38 333 ASN A N 1
ATOM 2577 C CA . ASN A 1 333 ? 19.553 -7.423 -17.493 1.00 89.38 333 ASN A CA 1
ATOM 2578 C C . ASN A 1 333 ? 19.130 -8.415 -18.584 1.00 89.38 333 ASN A C 1
ATOM 2580 O O . ASN A 1 333 ? 19.643 -9.529 -18.635 1.00 89.38 333 ASN A O 1
ATOM 2584 N N . VAL A 1 334 ? 18.225 -7.983 -19.460 1.00 90.81 334 VAL A N 1
ATOM 2585 C CA . VAL A 1 334 ? 17.776 -8.746 -20.639 1.00 90.81 334 VAL A CA 1
ATOM 2586 C C . VAL A 1 334 ? 17.836 -7.894 -21.912 1.00 90.81 334 VAL A C 1
ATOM 2588 O O . VAL A 1 334 ? 17.247 -8.249 -22.930 1.00 90.81 334 VAL A O 1
ATOM 2591 N N . ALA A 1 335 ? 18.537 -6.756 -21.855 1.00 89.88 335 ALA A N 1
ATOM 2592 C CA . ALA A 1 335 ? 18.631 -5.826 -22.967 1.00 89.88 335 ALA A CA 1
ATOM 2593 C C . ALA A 1 335 ? 19.426 -6.426 -24.143 1.00 89.88 335 ALA A C 1
ATOM 2595 O O . ALA A 1 335 ? 20.514 -6.978 -23.940 1.00 89.88 335 ALA A O 1
ATOM 2596 N N . PRO A 1 336 ? 18.936 -6.301 -25.390 1.00 89.94 336 PRO A N 1
ATOM 2597 C CA . PRO A 1 336 ? 19.695 -6.711 -26.564 1.00 89.94 336 PRO A CA 1
ATOM 2598 C C . PRO A 1 336 ? 20.869 -5.756 -26.817 1.00 89.94 336 PRO A C 1
ATOM 2600 O O . PRO A 1 336 ? 20.823 -4.584 -26.467 1.00 89.94 336 PRO A O 1
ATOM 2603 N N . ARG A 1 337 ? 21.919 -6.203 -27.514 1.00 89.31 337 ARG A N 1
ATOM 2604 C CA . ARG A 1 337 ? 23.057 -5.318 -27.857 1.00 89.31 337 ARG A CA 1
ATOM 2605 C C . ARG A 1 337 ? 22.688 -4.190 -28.826 1.00 89.31 337 ARG A C 1
ATOM 2607 O O . ARG A 1 337 ? 23.301 -3.124 -28.814 1.00 89.31 337 ARG A O 1
ATOM 2614 N N . SER A 1 338 ? 21.715 -4.430 -29.697 1.00 91.06 338 SER A N 1
ATOM 2615 C CA . SER A 1 338 ? 21.260 -3.461 -30.691 1.00 91.06 338 SER A CA 1
ATOM 2616 C C . SER A 1 338 ? 19.814 -3.712 -31.076 1.00 91.06 338 SER A C 1
ATOM 2618 O O . SER A 1 338 ? 19.346 -4.848 -31.010 1.00 91.06 338 SER A O 1
ATOM 2620 N N . VAL A 1 339 ? 19.142 -2.668 -31.545 1.00 91.56 339 VAL A N 1
ATOM 2621 C CA . VAL A 1 339 ? 17.742 -2.723 -31.947 1.00 91.56 339 VAL A CA 1
ATOM 2622 C C . VAL A 1 339 ? 17.473 -1.854 -33.171 1.00 91.56 339 VAL A C 1
ATOM 2624 O O . VAL A 1 339 ? 18.113 -0.819 -33.360 1.00 91.56 339 VAL A O 1
ATOM 2627 N N . GLU A 1 340 ? 16.524 -2.268 -34.009 1.00 91.00 340 GLU A N 1
ATOM 2628 C CA . GLU A 1 340 ? 16.062 -1.438 -35.119 1.00 91.00 340 GLU A CA 1
ATOM 2629 C C . GLU A 1 340 ? 15.186 -0.287 -34.624 1.00 91.00 340 GLU A C 1
ATOM 2631 O O . GLU A 1 340 ? 14.479 -0.381 -33.613 1.00 91.00 340 GLU A O 1
ATOM 2636 N N . LYS A 1 341 ? 15.179 0.807 -35.380 1.00 89.38 341 LYS A N 1
ATOM 2637 C CA . LYS A 1 341 ? 14.211 1.886 -35.176 1.00 89.38 341 LYS A CA 1
ATOM 2638 C C . LYS A 1 341 ? 12.778 1.386 -35.256 1.00 89.38 341 LYS A C 1
ATOM 2640 O O . LYS A 1 341 ? 12.480 0.460 -36.004 1.00 89.38 341 LYS A O 1
ATOM 2645 N N . ASN A 1 342 ? 11.876 2.077 -34.558 1.00 91.44 342 ASN A N 1
ATOM 2646 C CA . ASN A 1 342 ? 10.446 1.751 -34.541 1.00 91.44 342 ASN A CA 1
ATOM 2647 C C . ASN A 1 342 ? 10.125 0.335 -34.012 1.00 91.44 342 ASN A C 1
ATOM 2649 O O . ASN A 1 342 ? 9.012 -0.161 -34.204 1.00 91.44 342 ASN A O 1
ATOM 2653 N N . THR A 1 343 ? 11.078 -0.324 -33.348 1.00 91.94 343 THR A N 1
ATOM 2654 C CA . THR A 1 343 ? 10.835 -1.603 -32.674 1.00 91.94 343 THR A CA 1
ATOM 2655 C C . THR A 1 343 ? 10.051 -1.361 -31.392 1.00 91.94 343 THR A C 1
ATOM 2657 O O . THR A 1 343 ? 10.333 -0.423 -30.646 1.00 91.94 343 THR A O 1
ATOM 2660 N N . ARG A 1 344 ? 9.058 -2.211 -31.133 1.00 93.44 344 ARG A N 1
ATOM 2661 C CA . ARG A 1 344 ? 8.194 -2.130 -29.951 1.00 93.44 344 ARG A CA 1
ATOM 2662 C C . ARG A 1 344 ? 8.501 -3.244 -28.964 1.00 93.44 344 ARG A C 1
ATOM 2664 O O . ARG A 1 344 ? 8.925 -4.317 -29.383 1.00 93.44 344 ARG A O 1
ATOM 2671 N N . ASN A 1 345 ? 8.193 -3.001 -27.692 1.00 92.56 345 ASN A N 1
ATOM 2672 C CA . ASN A 1 345 ? 8.307 -3.967 -26.600 1.00 92.56 345 ASN A CA 1
ATOM 2673 C C . ASN A 1 345 ? 9.702 -4.605 -26.501 1.00 92.56 345 ASN A C 1
ATOM 2675 O O . ASN A 1 345 ? 9.832 -5.808 -26.299 1.00 92.56 345 ASN A O 1
ATOM 2679 N N . VAL A 1 346 ? 10.750 -3.800 -26.661 1.00 94.25 346 VAL A N 1
ATOM 2680 C CA . VAL A 1 346 ? 12.133 -4.252 -26.505 1.00 94.25 346 VAL A CA 1
ATOM 2681 C C . VAL A 1 346 ? 12.363 -4.544 -25.023 1.00 94.25 346 VAL A C 1
ATOM 2683 O O . VAL A 1 346 ? 12.231 -3.614 -24.221 1.00 94.25 346 VAL A O 1
ATOM 2686 N N . PRO A 1 347 ? 12.664 -5.792 -24.625 1.00 94.00 347 PRO A N 1
ATOM 2687 C CA . PRO A 1 347 ? 12.919 -6.115 -23.230 1.00 94.00 347 PRO A CA 1
ATOM 2688 C C . PRO A 1 347 ? 14.248 -5.499 -22.797 1.00 94.00 347 PRO A C 1
ATOM 2690 O O . PRO A 1 347 ? 15.243 -5.592 -23.511 1.00 94.00 347 PRO A O 1
ATOM 2693 N N . MET A 1 348 ? 14.258 -4.848 -21.636 1.00 95.00 348 MET A N 1
ATOM 2694 C CA . MET A 1 348 ? 15.443 -4.168 -21.103 1.00 95.00 348 MET A CA 1
ATOM 2695 C C . MET A 1 348 ? 15.890 -4.802 -19.788 1.00 95.00 348 MET A C 1
ATOM 2697 O O . MET A 1 348 ? 17.070 -5.095 -19.601 1.00 95.00 348 MET A O 1
ATOM 2701 N N . MET A 1 349 ? 14.951 -5.030 -18.867 1.00 94.69 349 MET A N 1
ATOM 2702 C CA . MET A 1 349 ? 15.232 -5.607 -17.550 1.00 94.69 349 MET A CA 1
ATOM 2703 C C . MET A 1 349 ? 14.070 -6.462 -17.055 1.00 94.69 349 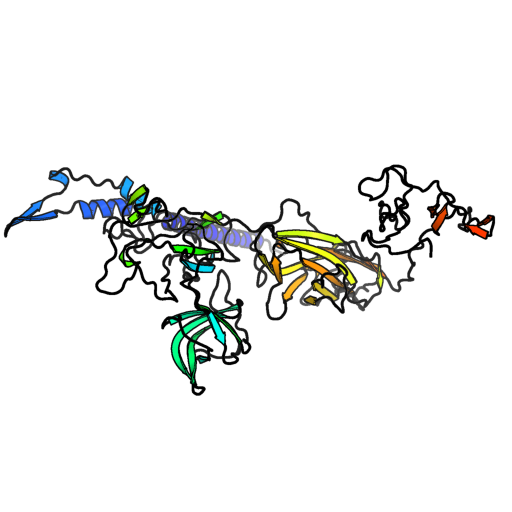MET A C 1
ATOM 2705 O O . MET A 1 349 ? 12.917 -6.183 -17.372 1.00 94.69 349 MET A O 1
ATOM 2709 N N . SER A 1 350 ? 14.379 -7.437 -16.208 1.00 95.25 350 SER A N 1
ATOM 2710 C CA . SER A 1 350 ? 13.404 -8.173 -15.404 1.00 95.25 350 SER A CA 1
ATOM 2711 C C . SER A 1 350 ? 13.689 -7.933 -13.925 1.00 95.25 350 SER A C 1
ATOM 2713 O O . SER A 1 350 ? 14.841 -8.010 -13.501 1.00 95.25 350 SER A O 1
ATOM 2715 N N . PHE A 1 351 ? 12.666 -7.646 -13.131 1.00 95.56 351 PHE A N 1
ATOM 2716 C CA . PHE A 1 351 ? 12.764 -7.436 -11.692 1.00 95.56 351 PHE A CA 1
ATOM 2717 C C . PHE A 1 351 ? 12.017 -8.540 -10.962 1.00 95.56 351 PHE A C 1
ATOM 2719 O O . PHE A 1 351 ? 10.855 -8.788 -11.254 1.00 95.56 351 PHE A O 1
ATOM 2726 N N . ASN A 1 352 ? 12.659 -9.167 -9.986 1.00 95.19 352 ASN A N 1
ATOM 2727 C CA . ASN A 1 352 ? 12.019 -10.099 -9.069 1.00 95.19 352 ASN A CA 1
ATOM 2728 C C . ASN A 1 352 ? 11.800 -9.394 -7.724 1.00 95.19 352 ASN A C 1
ATOM 2730 O O . ASN A 1 352 ? 12.776 -8.944 -7.117 1.00 95.19 352 ASN A O 1
ATOM 2734 N N . LEU A 1 353 ? 10.542 -9.264 -7.292 1.00 95.94 353 LEU A N 1
ATOM 2735 C CA . LEU A 1 353 ? 10.139 -8.548 -6.082 1.00 95.94 353 LEU A CA 1
ATOM 2736 C C . LEU A 1 353 ? 9.443 -9.484 -5.093 1.00 95.94 353 LEU A C 1
ATOM 2738 O O . LEU A 1 353 ? 8.542 -10.225 -5.474 1.00 95.94 353 LEU A O 1
ATOM 2742 N N . ALA A 1 354 ? 9.804 -9.392 -3.815 1.00 95.88 354 ALA A N 1
ATOM 2743 C CA . ALA A 1 354 ? 9.112 -10.075 -2.720 1.00 95.88 354 ALA A CA 1
ATOM 2744 C C . ALA A 1 354 ? 9.276 -9.291 -1.411 1.00 95.88 354 ALA A C 1
ATOM 2746 O O . ALA A 1 354 ? 10.294 -8.627 -1.207 1.00 95.88 354 ALA A O 1
ATOM 2747 N N . THR A 1 355 ? 8.310 -9.375 -0.501 1.00 93.88 355 THR A N 1
ATOM 2748 C CA . THR A 1 355 ? 8.464 -8.863 0.868 1.00 93.88 355 THR A CA 1
ATOM 2749 C C . THR A 1 355 ? 8.964 -9.958 1.813 1.00 93.88 355 THR A C 1
ATOM 2751 O O . THR A 1 355 ? 8.656 -11.134 1.645 1.00 93.88 355 THR A O 1
ATOM 2754 N N . GLU A 1 356 ? 9.729 -9.583 2.841 1.00 89.44 356 GLU A N 1
ATOM 2755 C CA . GLU A 1 356 ? 10.151 -10.530 3.896 1.00 89.44 356 GLU A CA 1
ATOM 2756 C C . GLU A 1 356 ? 8.973 -10.963 4.792 1.00 89.44 356 GLU A C 1
ATOM 2758 O O . GLU A 1 356 ? 8.974 -12.048 5.372 1.00 89.44 356 GLU A O 1
ATOM 2763 N N . SER A 1 357 ? 7.945 -10.118 4.901 1.00 83.25 357 SER A N 1
ATOM 2764 C CA . SER A 1 357 ? 6.699 -10.423 5.601 1.00 83.25 357 SER A CA 1
ATOM 2765 C C . SER A 1 357 ? 5.525 -9.648 4.999 1.00 83.25 357 SER A C 1
ATOM 2767 O O . SER A 1 357 ? 5.707 -8.535 4.508 1.00 83.25 357 SER A O 1
ATOM 2769 N N . ASP A 1 358 ? 4.323 -10.215 5.106 1.00 84.19 358 ASP A N 1
ATOM 2770 C CA . ASP A 1 358 ? 3.049 -9.600 4.701 1.00 84.19 358 ASP A CA 1
ATOM 2771 C C . ASP A 1 358 ? 3.028 -9.130 3.228 1.00 84.19 358 ASP A C 1
ATOM 2773 O O . ASP A 1 358 ? 3.377 -9.918 2.345 1.00 84.19 358 ASP A O 1
ATOM 2777 N N . TYR A 1 359 ? 2.639 -7.880 2.941 1.00 86.62 359 TYR A N 1
ATOM 2778 C CA . TYR A 1 359 ? 2.623 -7.309 1.591 1.00 86.62 359 TYR A CA 1
ATOM 2779 C C . TYR A 1 359 ? 2.892 -5.797 1.563 1.00 86.62 359 TYR A C 1
ATOM 2781 O O . TYR A 1 359 ? 2.791 -5.101 2.567 1.00 86.62 359 TYR A O 1
ATOM 2789 N N . VAL A 1 360 ? 3.208 -5.270 0.380 1.00 87.69 360 VAL A N 1
ATOM 2790 C CA . VAL A 1 360 ? 3.319 -3.837 0.088 1.00 87.69 360 VAL A CA 1
ATOM 2791 C C . VAL A 1 360 ? 2.566 -3.496 -1.200 1.00 87.69 360 VAL A C 1
ATOM 2793 O O . VAL A 1 360 ? 2.572 -4.269 -2.158 1.00 87.69 360 VAL A O 1
ATOM 2796 N N . ALA A 1 361 ? 1.924 -2.327 -1.234 1.00 88.00 361 ALA A N 1
ATOM 2797 C CA . ALA A 1 361 ? 1.258 -1.796 -2.421 1.00 88.00 361 ALA A CA 1
ATOM 2798 C C . ALA A 1 361 ? 2.163 -0.791 -3.161 1.00 88.00 361 ALA A C 1
ATOM 2800 O O . ALA A 1 361 ? 2.467 0.290 -2.649 1.00 88.00 361 ALA A O 1
ATOM 2801 N N . ILE A 1 362 ? 2.574 -1.131 -4.384 1.00 92.88 362 ILE A N 1
ATOM 2802 C CA . ILE A 1 362 ? 3.388 -0.282 -5.263 1.00 92.88 362 ILE A CA 1
ATOM 2803 C C . ILE A 1 362 ? 2.461 0.440 -6.245 1.00 92.88 362 ILE A C 1
ATOM 2805 O O . ILE A 1 362 ? 1.812 -0.185 -7.079 1.00 92.88 362 ILE A O 1
ATOM 2809 N N . GLY A 1 363 ? 2.402 1.769 -6.161 1.00 91.94 363 GLY A N 1
ATOM 2810 C CA . GLY A 1 363 ? 1.548 2.590 -7.028 1.00 91.94 363 GLY A CA 1
ATOM 2811 C C . GLY A 1 363 ? 2.266 3.144 -8.258 1.00 91.94 363 GLY A C 1
ATOM 2812 O O . GLY A 1 363 ? 1.621 3.466 -9.256 1.00 91.94 363 GLY A O 1
ATOM 2813 N N . ARG A 1 364 ? 3.595 3.289 -8.204 1.00 94.81 364 ARG A N 1
ATOM 2814 C CA . ARG A 1 364 ? 4.391 3.847 -9.307 1.00 94.81 364 ARG A CA 1
ATOM 2815 C C . ARG A 1 364 ? 5.851 3.402 -9.219 1.00 94.81 364 ARG A C 1
ATOM 2817 O O . ARG A 1 364 ? 6.398 3.315 -8.122 1.00 94.81 364 ARG A O 1
ATOM 2824 N N . LEU A 1 365 ? 6.479 3.172 -10.369 1.00 97.00 365 LEU A N 1
ATOM 2825 C CA . LEU A 1 365 ? 7.930 3.016 -10.501 1.00 97.00 365 LEU A CA 1
ATOM 2826 C C . LEU A 1 365 ? 8.487 4.169 -11.331 1.00 97.00 365 LEU A C 1
ATOM 2828 O O . LEU A 1 365 ? 7.965 4.458 -12.407 1.00 97.00 365 LEU A O 1
ATOM 2832 N N . ASP A 1 366 ? 9.534 4.815 -10.833 1.00 96.81 366 ASP A N 1
ATOM 2833 C CA . ASP A 1 366 ? 10.230 5.889 -11.533 1.00 96.81 366 ASP A CA 1
ATOM 2834 C C . ASP A 1 366 ? 11.537 5.340 -12.134 1.00 96.81 366 ASP A C 1
ATOM 2836 O O . ASP A 1 366 ? 12.404 4.841 -11.427 1.00 96.81 366 ASP A O 1
ATOM 2840 N N . PHE A 1 367 ? 11.698 5.410 -13.454 1.00 97.38 367 PHE A N 1
ATOM 2841 C CA . PHE A 1 367 ? 12.927 4.969 -14.124 1.00 97.38 367 PHE A CA 1
ATOM 2842 C C . PHE A 1 367 ? 13.737 6.155 -14.643 1.00 97.38 367 PHE A C 1
ATOM 2844 O O . PHE A 1 367 ? 13.208 7.245 -14.865 1.00 97.38 367 PHE A O 1
ATOM 2851 N N . ALA A 1 368 ? 15.024 5.937 -14.894 1.00 96.31 368 ALA A N 1
ATOM 2852 C CA . ALA A 1 368 ? 15.885 6.894 -15.577 1.00 96.31 368 ALA A CA 1
ATOM 2853 C C . ALA A 1 368 ? 16.419 6.304 -16.885 1.00 96.31 368 ALA A C 1
ATOM 2855 O O . ALA A 1 368 ? 16.893 5.162 -16.916 1.00 96.31 368 ALA A O 1
ATOM 2856 N N . GLN A 1 369 ? 16.366 7.102 -17.954 1.00 95.44 369 GLN A N 1
ATOM 2857 C CA . GLN A 1 369 ? 17.002 6.776 -19.226 1.00 95.44 369 GLN A CA 1
ATOM 2858 C C . GLN A 1 369 ? 18.491 7.142 -19.175 1.00 95.44 369 GLN A C 1
ATOM 2860 O O . GLN A 1 369 ? 18.857 8.239 -18.749 1.00 95.44 369 GLN A O 1
ATOM 2865 N N . GLY A 1 370 ? 19.345 6.232 -19.635 1.00 93.88 370 GLY A N 1
ATOM 2866 C CA . GLY A 1 370 ? 20.767 6.466 -19.876 1.00 93.88 370 GLY A CA 1
ATOM 2867 C C . GLY A 1 370 ? 21.127 6.391 -21.363 1.00 93.88 370 GLY A C 1
ATOM 2868 O O . GLY A 1 370 ? 20.260 6.237 -22.223 1.00 93.88 370 GLY A O 1
ATOM 2869 N N . GLY A 1 371 ? 22.422 6.507 -21.666 1.00 92.75 371 GLY A N 1
ATOM 2870 C CA . GLY A 1 371 ? 22.951 6.474 -23.033 1.00 92.75 371 GLY A CA 1
ATOM 2871 C C . GLY A 1 371 ? 23.119 7.871 -23.633 1.00 92.75 371 GLY A C 1
ATOM 2872 O O . GLY A 1 371 ? 23.604 8.777 -22.957 1.00 92.75 371 GLY A O 1
ATOM 2873 N N . SER A 1 372 ? 22.718 8.070 -24.887 1.00 92.69 372 SER A N 1
ATOM 2874 C CA . SER A 1 372 ? 22.853 9.343 -25.606 1.00 92.69 372 SER A CA 1
ATOM 2875 C C . SER A 1 372 ? 22.255 10.523 -24.838 1.00 92.69 372 SER A C 1
ATOM 2877 O O . SER A 1 372 ? 22.832 11.611 -24.826 1.00 92.69 372 SER A O 1
ATOM 2879 N N . ILE A 1 373 ? 21.155 10.292 -24.114 1.00 92.06 373 ILE A N 1
ATOM 2880 C CA . ILE A 1 373 ? 20.473 11.312 -23.306 1.00 92.06 373 ILE A CA 1
ATOM 2881 C C . ILE A 1 373 ? 21.349 11.920 -22.200 1.00 92.06 373 ILE A C 1
ATOM 2883 O O . ILE A 1 373 ? 21.159 13.079 -21.815 1.00 92.06 373 ILE A O 1
ATOM 2887 N N . SER A 1 374 ? 22.325 11.159 -21.694 1.00 87.94 374 SER A N 1
ATOM 2888 C CA . SER A 1 374 ? 23.250 11.603 -20.650 1.00 87.94 374 SER A CA 1
ATOM 2889 C C . SER A 1 374 ? 24.591 12.098 -21.199 1.00 87.94 374 SER A C 1
ATOM 2891 O O . SER A 1 374 ? 25.300 12.815 -20.494 1.00 87.94 374 SER A O 1
ATOM 2893 N N . THR A 1 375 ? 24.934 11.775 -22.450 1.00 82.12 375 THR A N 1
ATOM 2894 C CA . THR A 1 375 ? 26.188 12.204 -23.098 1.00 82.12 375 THR A CA 1
ATOM 2895 C C . THR A 1 375 ? 26.025 13.430 -24.000 1.00 82.12 375 THR A C 1
ATOM 2897 O O . THR A 1 375 ? 27.013 14.068 -24.364 1.00 82.12 375 THR A O 1
ATOM 2900 N N . GLY A 1 376 ? 24.791 13.772 -24.376 1.00 71.69 376 GLY A N 1
ATOM 2901 C CA . GLY A 1 376 ? 24.470 14.902 -25.241 1.00 71.69 376 GLY A CA 1
ATOM 2902 C C . GLY A 1 376 ? 24.700 16.274 -24.618 1.00 71.69 376 GLY A C 1
ATOM 2903 O O . GLY A 1 376 ? 24.209 16.578 -23.533 1.00 71.69 376 GLY A O 1
ATOM 2904 N N . ILE A 1 377 ? 25.374 17.150 -25.363 1.00 72.56 377 ILE A N 1
ATOM 2905 C CA . ILE A 1 377 ? 25.553 18.571 -25.015 1.00 72.56 377 ILE A CA 1
ATOM 2906 C C . ILE A 1 377 ? 24.413 19.466 -25.526 1.00 72.56 377 ILE A C 1
ATOM 2908 O O . ILE A 1 377 ? 24.201 20.549 -24.980 1.00 72.56 377 ILE A O 1
ATOM 2912 N N . ALA A 1 378 ? 23.665 19.035 -26.547 1.00 79.56 378 ALA A N 1
ATOM 2913 C CA . ALA A 1 378 ? 22.499 19.763 -27.045 1.00 79.56 378 ALA A CA 1
ATOM 2914 C C . ALA A 1 378 ? 21.254 19.467 -26.189 1.00 79.56 378 ALA A C 1
ATOM 2916 O O . ALA A 1 378 ? 21.030 18.340 -25.744 1.00 79.56 378 ALA A O 1
ATOM 2917 N N . ALA A 1 379 ? 20.426 20.488 -25.946 1.00 81.94 379 ALA A N 1
ATOM 2918 C CA . ALA A 1 379 ? 19.163 20.307 -25.237 1.00 81.94 379 ALA A CA 1
ATOM 2919 C C . ALA A 1 379 ? 18.243 19.364 -26.033 1.00 81.94 379 ALA A C 1
ATOM 2921 O O . ALA A 1 379 ? 18.051 19.562 -27.228 1.00 81.94 379 ALA A O 1
ATOM 2922 N N . GLY A 1 380 ? 17.700 18.344 -25.366 1.00 84.19 380 GLY A N 1
ATOM 2923 C CA . GLY A 1 380 ? 16.857 17.324 -25.999 1.00 84.19 380 GLY A CA 1
ATOM 2924 C C . GLY A 1 380 ? 17.616 16.216 -26.735 1.00 84.19 380 GLY A C 1
ATOM 2925 O O . GLY A 1 380 ? 16.965 15.332 -27.277 1.00 84.19 380 GLY A O 1
ATOM 2926 N N . TYR A 1 381 ? 18.957 16.229 -26.751 1.00 91.44 381 TYR A N 1
ATOM 2927 C CA . TYR A 1 381 ? 19.724 15.156 -27.387 1.00 91.44 381 TYR A CA 1
ATOM 2928 C C . TYR A 1 381 ? 19.514 13.838 -26.640 1.00 91.44 381 TYR A C 1
ATOM 2930 O O . TYR A 1 381 ? 19.652 13.815 -25.416 1.00 91.44 381 TYR A O 1
ATOM 2938 N N . GLY A 1 382 ? 19.156 12.779 -27.363 1.00 89.31 382 GLY A N 1
ATOM 2939 C CA . GLY A 1 382 ? 18.813 11.454 -26.837 1.00 89.31 382 GLY A CA 1
ATOM 2940 C C . GLY A 1 382 ? 17.463 11.357 -26.104 1.00 89.31 382 GLY A C 1
ATOM 2941 O O . GLY A 1 382 ? 16.988 10.264 -25.785 1.00 89.31 382 GLY A O 1
ATOM 2942 N N . ASP A 1 383 ? 16.811 12.490 -25.829 1.00 91.19 383 ASP A N 1
ATOM 2943 C CA . ASP A 1 383 ? 15.466 12.523 -25.255 1.00 91.19 383 ASP A CA 1
ATOM 2944 C C . ASP A 1 383 ? 14.449 12.419 -26.390 1.00 91.19 383 ASP A C 1
ATOM 2946 O O . ASP A 1 383 ? 14.349 13.321 -27.216 1.00 91.19 383 ASP A O 1
ATOM 2950 N N . GLY A 1 384 ? 13.725 11.306 -26.462 1.00 91.25 384 GLY A N 1
ATOM 2951 C CA . GLY A 1 384 ? 12.946 10.927 -27.644 1.00 91.25 384 GLY A CA 1
ATOM 2952 C C . GLY A 1 384 ? 13.572 9.794 -28.460 1.00 91.25 384 GLY A C 1
ATOM 2953 O O . GLY A 1 384 ? 12.981 9.393 -29.459 1.00 91.25 384 GLY A O 1
ATOM 2954 N N . ASP A 1 385 ? 14.706 9.230 -28.019 1.00 93.56 385 ASP A N 1
ATOM 2955 C CA . ASP A 1 385 ? 15.186 7.927 -28.509 1.00 93.56 385 ASP A CA 1
ATOM 2956 C C . ASP A 1 385 ? 14.189 6.811 -28.157 1.00 93.56 385 ASP A C 1
ATOM 2958 O O . ASP A 1 385 ? 13.914 5.917 -28.960 1.00 93.56 385 ASP A O 1
ATOM 2962 N N . LEU A 1 386 ? 13.609 6.900 -26.956 1.00 95.25 386 LEU A N 1
ATOM 2963 C CA . LEU A 1 386 ? 12.510 6.063 -26.491 1.00 95.25 386 LEU A CA 1
ATOM 2964 C C . LEU A 1 386 ? 11.197 6.842 -26.602 1.00 95.25 386 LEU A C 1
ATOM 2966 O O . LEU A 1 386 ? 11.114 7.988 -26.164 1.00 95.25 386 LEU A O 1
ATOM 2970 N N . VAL A 1 387 ? 10.157 6.208 -27.142 1.00 95.06 387 VAL A N 1
ATOM 2971 C CA . VAL A 1 387 ? 8.809 6.802 -27.248 1.00 95.06 387 VAL A CA 1
ATOM 2972 C C . VAL A 1 387 ? 7.929 6.374 -26.087 1.00 95.06 387 VAL A C 1
ATOM 2974 O O . VAL A 1 387 ? 7.083 7.136 -25.626 1.00 95.06 387 VAL A O 1
ATOM 2977 N N . LYS A 1 388 ? 8.106 5.146 -25.605 1.00 96.62 388 LYS A N 1
ATOM 2978 C CA . LYS A 1 388 ? 7.286 4.585 -24.536 1.00 96.62 388 LYS A CA 1
ATOM 2979 C C . LYS A 1 388 ? 8.113 3.630 -23.695 1.00 96.62 388 LYS A C 1
ATOM 2981 O O . LYS A 1 388 ? 8.929 2.889 -24.230 1.00 96.62 388 LYS A O 1
ATOM 2986 N N . VAL A 1 389 ? 7.870 3.630 -22.394 1.00 97.94 389 VAL A N 1
ATOM 2987 C CA . VAL A 1 389 ? 8.377 2.634 -21.446 1.00 97.94 389 VAL A CA 1
ATOM 2988 C C . VAL A 1 389 ? 7.182 1.950 -20.806 1.00 97.94 389 VAL A C 1
ATOM 2990 O O . VAL A 1 389 ? 6.162 2.589 -20.546 1.00 97.94 389 VAL A O 1
ATOM 2993 N N . SER A 1 390 ? 7.249 0.638 -20.635 1.00 97.88 390 SER A N 1
ATOM 2994 C CA . SER A 1 390 ? 6.134 -0.183 -20.161 1.00 97.88 390 SER A CA 1
ATOM 2995 C C . SER A 1 390 ? 6.622 -1.191 -19.132 1.00 97.88 390 SER A C 1
ATOM 2997 O O . SER A 1 390 ? 7.734 -1.703 -19.249 1.00 97.88 390 SER A O 1
ATOM 2999 N N . VAL A 1 391 ? 5.794 -1.444 -18.122 1.00 98.06 391 VAL A N 1
ATOM 3000 C CA . VAL A 1 391 ? 6.044 -2.458 -17.097 1.00 98.06 391 VAL A CA 1
ATOM 3001 C C . VAL A 1 391 ? 4.950 -3.507 -17.179 1.00 98.06 391 VAL A C 1
ATOM 3003 O O . VAL A 1 391 ? 3.760 -3.179 -17.183 1.00 98.06 391 VAL A O 1
ATOM 3006 N N . TRP A 1 392 ? 5.373 -4.760 -17.236 1.00 97.38 392 TRP A N 1
ATOM 3007 C CA . TRP A 1 392 ? 4.524 -5.932 -17.388 1.00 97.38 392 TRP A CA 1
ATOM 3008 C C . TRP A 1 392 ? 4.718 -6.851 -16.193 1.00 97.38 392 TRP A C 1
ATOM 3010 O O . TRP A 1 392 ? 5.815 -6.918 -15.646 1.00 97.38 392 TRP A O 1
ATOM 3020 N N . LYS A 1 393 ? 3.658 -7.536 -15.782 1.00 97.25 393 LYS A N 1
ATOM 3021 C CA . LYS A 1 393 ? 3.688 -8.603 -14.791 1.00 97.25 393 LYS A CA 1
ATOM 3022 C C . LYS A 1 393 ? 3.699 -9.939 -15.526 1.00 97.25 393 LYS A C 1
ATOM 3024 O O . LYS A 1 393 ? 2.806 -10.184 -16.334 1.00 97.25 393 LYS A O 1
ATOM 3029 N N . ASP A 1 394 ? 4.704 -10.743 -15.214 1.00 95.56 394 ASP A N 1
ATOM 3030 C CA . ASP A 1 394 ? 4.900 -12.101 -15.720 1.00 95.56 394 ASP A CA 1
ATOM 3031 C C . ASP A 1 394 ? 3.716 -13.013 -15.358 1.00 95.56 394 ASP A C 1
ATOM 3033 O O . ASP A 1 394 ? 3.102 -12.861 -14.291 1.00 95.56 394 ASP A O 1
ATOM 3037 N N . ASP A 1 395 ? 3.394 -13.956 -16.240 1.00 90.06 395 ASP A N 1
ATOM 3038 C CA . ASP A 1 395 ? 2.317 -14.933 -16.039 1.00 90.06 395 ASP A CA 1
ATOM 3039 C C . ASP A 1 395 ? 2.751 -16.181 -15.238 1.00 90.06 395 ASP A C 1
ATOM 3041 O O . ASP A 1 395 ? 1.922 -17.044 -14.924 1.00 90.06 395 ASP A O 1
ATOM 3045 N N . GLY A 1 396 ? 4.022 -16.233 -14.829 1.00 87.06 396 GLY A N 1
ATOM 3046 C CA . GLY A 1 396 ? 4.643 -17.303 -14.059 1.00 87.06 396 GLY A CA 1
ATOM 3047 C C . GLY A 1 396 ? 5.637 -18.150 -14.857 1.00 87.06 396 GLY A C 1
ATOM 3048 O O . GLY A 1 396 ? 6.230 -19.057 -14.264 1.00 87.06 396 GLY A O 1
ATOM 3049 N N . ASP A 1 397 ? 5.817 -17.902 -16.160 1.00 83.44 397 ASP A N 1
ATOM 3050 C CA . ASP A 1 397 ? 6.789 -18.618 -16.995 1.00 83.44 397 ASP A CA 1
ATOM 3051 C C . ASP A 1 397 ? 8.216 -18.021 -16.947 1.00 83.44 397 ASP A C 1
ATOM 3053 O O . ASP A 1 397 ? 9.187 -18.699 -17.307 1.00 83.44 397 ASP A O 1
ATOM 3057 N N . GLY A 1 398 ? 8.362 -16.801 -16.414 1.00 83.88 398 GLY A N 1
ATOM 3058 C CA . GLY A 1 398 ? 9.623 -16.085 -16.234 1.00 83.88 398 GLY A CA 1
ATOM 3059 C C . GLY A 1 398 ? 10.170 -15.429 -17.506 1.00 83.88 398 GLY A C 1
ATOM 3060 O O . GLY A 1 398 ? 11.285 -14.884 -17.471 1.00 83.88 398 GLY A O 1
ATOM 3061 N N . ALA A 1 399 ? 9.443 -15.490 -18.622 1.00 85.19 399 ALA A N 1
ATOM 3062 C CA . ALA A 1 399 ? 9.853 -15.002 -19.926 1.00 85.19 399 ALA A CA 1
ATOM 3063 C C . ALA A 1 399 ? 8.915 -13.900 -20.427 1.00 85.19 399 ALA A C 1
ATOM 3065 O O . ALA A 1 399 ? 7.716 -14.080 -20.576 1.00 85.19 399 ALA A O 1
ATOM 3066 N N . PHE A 1 400 ? 9.497 -12.768 -20.834 1.00 90.00 400 PHE A N 1
ATOM 3067 C CA . PHE A 1 400 ? 8.688 -11.667 -21.343 1.00 90.00 400 PHE A CA 1
ATOM 3068 C C . PHE A 1 400 ? 7.906 -12.052 -22.613 1.00 90.00 400 PHE A C 1
ATOM 3070 O O . PHE A 1 400 ? 8.495 -12.356 -23.658 1.00 90.00 400 PHE A O 1
ATOM 3077 N N . SER A 1 401 ? 6.583 -11.915 -22.552 1.00 90.25 401 SER A N 1
ATOM 3078 C CA . SER A 1 401 ? 5.658 -12.107 -23.663 1.00 90.25 401 SER A CA 1
ATOM 3079 C C . SER A 1 401 ? 4.643 -10.962 -23.722 1.00 90.25 401 SER A C 1
ATOM 3081 O O . SER A 1 401 ? 3.736 -10.900 -22.898 1.00 90.25 401 SER A O 1
ATOM 3083 N N . PRO A 1 402 ? 4.660 -10.095 -24.755 1.00 88.75 402 PRO A N 1
ATOM 3084 C CA . PRO A 1 402 ? 3.681 -9.008 -24.875 1.00 88.75 402 PRO A CA 1
ATOM 3085 C C . PRO A 1 402 ? 2.246 -9.491 -25.164 1.00 88.75 402 PRO A C 1
ATOM 3087 O O . PRO A 1 402 ? 1.345 -8.663 -25.310 1.00 88.75 402 PRO A O 1
ATOM 3090 N N . ILE A 1 403 ? 2.044 -10.802 -25.342 1.00 89.31 403 ILE A N 1
ATOM 3091 C CA . ILE A 1 403 ? 0.740 -11.425 -25.598 1.00 89.31 403 ILE A CA 1
ATOM 3092 C C . ILE A 1 403 ? 0.161 -12.019 -24.310 1.00 89.31 403 ILE A C 1
ATOM 3094 O O . ILE A 1 403 ? -1.045 -11.897 -24.095 1.00 89.31 403 ILE A O 1
ATOM 3098 N N . ASN A 1 404 ? 0.999 -12.659 -23.490 1.00 89.62 404 ASN A N 1
ATOM 3099 C CA . ASN A 1 404 ? 0.555 -13.379 -22.296 1.00 89.62 404 ASN A CA 1
ATOM 3100 C C . ASN A 1 404 ? 0.722 -12.544 -21.021 1.00 89.62 404 ASN A C 1
ATOM 3102 O O . ASN A 1 404 ? -0.153 -12.585 -20.156 1.00 89.62 404 ASN A O 1
ATOM 3106 N N . ASP A 1 405 ? 1.791 -11.748 -20.933 1.00 92.75 405 ASP A N 1
ATOM 3107 C CA . ASP A 1 405 ? 2.073 -10.948 -19.747 1.00 92.75 405 ASP A CA 1
ATOM 3108 C C . ASP A 1 405 ? 1.047 -9.838 -19.562 1.00 92.75 405 ASP A C 1
ATOM 3110 O O . ASP A 1 405 ? 0.546 -9.210 -20.505 1.00 92.75 405 ASP A O 1
ATOM 3114 N N . TYR A 1 406 ? 0.774 -9.532 -18.301 1.00 95.81 406 TYR A N 1
ATOM 3115 C CA . TYR A 1 406 ? -0.197 -8.521 -17.938 1.00 95.81 406 TYR A CA 1
ATOM 3116 C C . TYR A 1 406 ? 0.443 -7.127 -17.918 1.00 95.81 406 TYR A C 1
ATOM 3118 O O . TYR A 1 406 ? 1.335 -6.844 -17.119 1.00 95.81 406 TYR A O 1
ATOM 3126 N N . LEU A 1 407 ? -0.037 -6.208 -18.758 1.00 96.38 407 LEU A N 1
ATOM 3127 C CA . LEU A 1 407 ? 0.436 -4.821 -18.760 1.00 96.38 407 LEU A CA 1
ATOM 3128 C C . LEU A 1 407 ? -0.023 -4.079 -17.496 1.00 96.38 407 LEU A C 1
ATOM 3130 O O . LEU A 1 407 ? -1.211 -3.804 -17.336 1.00 96.38 407 LEU A O 1
ATOM 3134 N N . LEU A 1 408 ? 0.921 -3.683 -16.639 1.00 96.69 408 LEU A N 1
ATOM 3135 C CA . LEU A 1 408 ? 0.625 -2.916 -15.425 1.00 96.69 408 LEU A CA 1
ATOM 3136 C C . LEU A 1 408 ? 0.564 -1.412 -15.678 1.00 96.69 408 LEU A C 1
ATOM 3138 O O . LEU A 1 408 ? -0.230 -0.713 -15.057 1.00 96.69 408 LEU A O 1
ATOM 3142 N N . GLY A 1 409 ? 1.431 -0.886 -16.541 1.00 96.31 409 GLY A N 1
ATOM 3143 C CA . GLY A 1 409 ? 1.557 0.557 -16.696 1.00 96.31 409 GLY A CA 1
ATOM 3144 C C . GLY A 1 409 ? 2.471 0.969 -17.836 1.00 96.31 409 GLY A C 1
ATOM 3145 O O . GLY A 1 409 ? 3.350 0.219 -18.262 1.00 96.31 409 GLY A O 1
ATOM 3146 N N . THR A 1 410 ? 2.274 2.194 -18.326 1.00 96.88 410 THR A N 1
ATOM 3147 C CA . THR A 1 410 ? 3.122 2.788 -19.367 1.00 96.88 410 THR A CA 1
ATOM 3148 C C . THR A 1 410 ? 3.429 4.253 -19.077 1.00 96.88 410 THR A C 1
ATOM 3150 O O . THR A 1 410 ? 2.667 4.942 -18.400 1.00 96.88 410 THR A O 1
ATOM 3153 N N . SER A 1 411 ? 4.544 4.732 -19.619 1.00 96.88 411 SER A N 1
ATOM 3154 C CA . SER A 1 411 ? 4.911 6.144 -19.678 1.00 96.88 411 SER A CA 1
ATOM 3155 C C . SER A 1 411 ? 5.289 6.480 -21.113 1.00 96.88 411 SER A C 1
ATOM 3157 O O . SER A 1 411 ? 6.003 5.707 -21.750 1.00 96.88 411 SER A O 1
ATOM 3159 N N . THR A 1 412 ? 4.787 7.593 -21.645 1.00 96.06 412 THR A N 1
ATOM 3160 C CA . THR A 1 412 ? 5.017 8.001 -23.040 1.00 96.06 412 THR A CA 1
ATOM 3161 C C . THR A 1 412 ? 5.792 9.309 -23.074 1.00 96.06 412 THR A C 1
ATOM 3163 O O . THR A 1 412 ? 5.459 10.255 -22.359 1.00 96.06 412 THR A O 1
ATOM 3166 N N . GLN A 1 413 ? 6.814 9.355 -23.918 1.00 94.25 413 GLN A N 1
ATOM 3167 C CA . GLN A 1 413 ? 7.662 10.515 -24.116 1.00 94.25 413 GLN A CA 1
ATOM 3168 C C . GLN A 1 413 ? 6.921 11.567 -24.943 1.00 94.25 413 GLN A C 1
ATOM 3170 O O . GLN A 1 413 ? 6.229 11.257 -25.916 1.00 94.25 413 GLN A O 1
ATOM 3175 N N . SER A 1 414 ? 7.052 12.830 -24.549 1.00 89.25 414 SER A N 1
ATOM 3176 C CA . SER A 1 414 ? 6.625 13.960 -25.375 1.00 89.25 414 SER A CA 1
ATOM 3177 C C . SER A 1 414 ? 7.434 15.210 -25.049 1.00 89.25 414 SER A C 1
ATOM 3179 O O . SER A 1 414 ? 8.081 15.289 -24.008 1.00 89.25 414 SER A O 1
ATOM 3181 N N . ALA A 1 415 ? 7.328 16.251 -25.878 1.00 85.31 415 ALA A N 1
ATOM 3182 C CA . ALA A 1 415 ? 7.981 17.533 -25.604 1.00 85.31 415 ALA A CA 1
ATOM 3183 C C . ALA A 1 415 ? 7.539 18.184 -24.271 1.00 85.31 415 ALA A C 1
ATOM 3185 O O . ALA A 1 415 ? 8.306 18.932 -23.670 1.00 85.31 415 ALA A O 1
ATOM 3186 N N . SER A 1 416 ? 6.317 17.905 -23.795 1.00 86.81 416 SER A N 1
ATOM 3187 C CA . SER A 1 416 ? 5.808 18.365 -22.491 1.00 86.81 416 SER A CA 1
ATOM 3188 C C . SER A 1 416 ? 6.126 17.415 -21.331 1.00 86.81 416 SER A C 1
ATOM 3190 O O . SER A 1 416 ? 6.008 17.804 -20.170 1.00 86.81 416 SER A O 1
ATOM 3192 N N . SER A 1 417 ? 6.515 16.176 -21.629 1.00 88.81 417 SER A N 1
ATOM 3193 C CA . SER A 1 417 ? 6.883 15.146 -20.652 1.00 88.81 417 SER A CA 1
ATOM 3194 C C . SER A 1 417 ? 8.159 14.433 -21.120 1.00 88.81 417 SER A C 1
ATOM 3196 O O . SER A 1 417 ? 8.096 13.281 -21.553 1.00 88.81 417 SER A O 1
ATOM 3198 N N . PRO A 1 418 ? 9.302 15.147 -21.109 1.00 92.25 418 PRO A N 1
ATOM 3199 C CA . PRO A 1 418 ? 10.591 14.606 -21.526 1.00 92.25 418 PRO A CA 1
ATOM 3200 C C . PRO A 1 418 ? 11.070 13.516 -20.566 1.00 92.25 418 PRO A C 1
ATOM 3202 O O . PRO A 1 418 ? 10.916 13.645 -19.348 1.00 92.25 418 PRO A O 1
ATOM 3205 N N . PHE A 1 419 ? 11.721 12.482 -21.095 1.00 94.81 419 PHE A N 1
ATOM 3206 C CA . PHE A 1 419 ? 12.261 11.388 -20.283 1.00 94.81 419 PHE A CA 1
ATOM 3207 C C . PHE A 1 419 ? 13.543 11.772 -19.540 1.00 94.81 419 PHE A C 1
ATOM 3209 O O . PHE A 1 419 ? 13.893 11.133 -18.546 1.00 94.81 419 PHE A O 1
ATOM 3216 N N . LYS A 1 420 ? 14.201 12.874 -19.925 1.00 90.44 420 LYS A N 1
ATOM 3217 C CA . LYS A 1 420 ? 15.360 13.421 -19.202 1.00 90.44 420 LYS A CA 1
ATOM 3218 C C . LYS A 1 420 ? 15.070 13.758 -17.736 1.00 90.44 420 LYS A C 1
ATOM 3220 O O . LYS A 1 420 ? 15.988 13.748 -16.921 1.00 90.44 420 LYS A O 1
ATOM 3225 N N . ASN A 1 421 ? 13.814 14.050 -17.397 1.00 88.00 421 ASN A N 1
ATOM 3226 C CA . ASN A 1 421 ? 13.397 14.384 -16.032 1.00 88.00 421 ASN A CA 1
ATOM 3227 C C . ASN A 1 421 ? 12.984 13.154 -15.200 1.00 88.00 421 ASN A C 1
ATOM 3229 O O . ASN A 1 421 ? 12.530 13.318 -14.069 1.00 88.00 421 ASN A O 1
ATOM 3233 N N . GLY A 1 422 ? 13.134 11.948 -15.750 1.00 92.56 422 GLY A N 1
ATOM 3234 C CA . GLY A 1 422 ? 12.641 10.704 -15.170 1.00 92.56 422 GLY A CA 1
ATOM 3235 C C . GLY A 1 422 ? 11.403 10.184 -15.896 1.00 92.56 422 GLY A C 1
ATOM 3236 O O . GLY A 1 422 ? 10.690 10.918 -16.580 1.00 92.56 422 GLY A O 1
ATOM 3237 N N . ILE A 1 423 ? 11.164 8.887 -15.745 1.00 96.62 423 ILE A N 1
ATOM 3238 C CA . ILE A 1 423 ? 10.134 8.130 -16.451 1.00 96.62 423 ILE A CA 1
ATOM 3239 C C . ILE A 1 423 ? 9.190 7.526 -15.404 1.00 96.62 423 ILE A C 1
ATOM 3241 O O . ILE A 1 423 ? 9.413 6.400 -14.957 1.00 96.62 423 ILE A O 1
ATOM 3245 N N . PRO A 1 424 ? 8.149 8.261 -14.975 1.00 95.94 424 PRO A N 1
ATOM 3246 C CA . PRO A 1 424 ? 7.170 7.739 -14.033 1.00 95.94 424 PRO A CA 1
ATOM 3247 C C . PRO A 1 424 ? 6.215 6.772 -14.739 1.00 95.94 424 PRO A C 1
ATOM 3249 O O . PRO A 1 424 ? 5.502 7.166 -15.666 1.00 95.94 424 PRO A O 1
ATOM 3252 N N . VAL A 1 425 ? 6.165 5.522 -14.279 1.00 96.88 425 VAL A N 1
ATOM 3253 C CA . VAL A 1 425 ? 5.225 4.485 -14.728 1.00 96.88 425 VAL A CA 1
ATOM 3254 C C . VAL A 1 425 ? 4.237 4.199 -13.600 1.00 96.88 425 VAL A C 1
ATOM 3256 O O . VAL A 1 425 ? 4.589 3.588 -12.590 1.00 96.88 425 VAL A O 1
ATOM 3259 N N . VAL A 1 426 ? 3.001 4.681 -13.749 1.00 95.06 426 VAL A N 1
ATOM 3260 C CA . VAL A 1 426 ? 1.911 4.443 -12.785 1.00 95.06 426 VAL A CA 1
ATOM 3261 C C . VAL A 1 426 ? 1.354 3.037 -12.990 1.00 95.06 426 VAL A C 1
ATOM 3263 O O . VAL A 1 426 ? 1.121 2.640 -14.130 1.00 95.06 426 VAL A O 1
ATOM 3266 N N . MET A 1 427 ? 1.148 2.306 -11.894 1.00 93.94 427 MET A N 1
ATOM 3267 C CA . MET A 1 427 ? 0.707 0.911 -11.915 1.00 93.94 427 MET A CA 1
ATOM 3268 C C . MET A 1 427 ? -0.811 0.788 -11.832 1.00 93.94 427 MET A C 1
ATOM 3270 O O . MET A 1 427 ? -1.467 1.519 -11.091 1.00 93.94 427 MET A O 1
ATOM 3274 N N . GLN A 1 428 ? -1.355 -0.186 -12.554 1.00 91.44 428 GLN A N 1
ATOM 3275 C CA . GLN A 1 428 ? -2.755 -0.570 -12.500 1.00 91.44 428 GLN A CA 1
ATOM 3276 C C . GLN A 1 428 ? -2.901 -2.086 -12.690 1.00 91.44 428 GLN A C 1
ATOM 3278 O O . GLN A 1 428 ? -2.621 -2.625 -13.759 1.00 91.44 428 GLN A O 1
ATOM 3283 N N . GLU A 1 429 ? -3.399 -2.775 -11.665 1.00 90.06 429 GLU A N 1
ATOM 3284 C CA . GLU A 1 429 ? -3.706 -4.206 -11.708 1.00 90.06 429 GLU A CA 1
ATOM 3285 C C . GLU A 1 429 ? -5.231 -4.405 -11.682 1.00 90.06 429 GLU A C 1
ATOM 3287 O O . GLU A 1 429 ? -5.904 -4.206 -10.669 1.00 90.06 429 GLU A O 1
ATOM 3292 N N . GLY A 1 430 ? -5.819 -4.735 -12.833 1.00 86.19 430 GLY A N 1
ATOM 3293 C CA . GLY A 1 430 ? -7.268 -4.737 -13.028 1.00 86.19 430 GLY A CA 1
ATOM 3294 C C . GLY A 1 430 ? -7.897 -3.369 -12.721 1.00 86.19 430 GLY A C 1
ATOM 3295 O O . GLY A 1 430 ? -7.636 -2.375 -13.401 1.00 86.19 430 GLY A O 1
ATOM 3296 N N . ASN A 1 431 ? -8.740 -3.322 -11.685 1.00 79.75 431 ASN A N 1
ATOM 3297 C CA . ASN A 1 431 ? -9.378 -2.091 -11.197 1.00 79.75 431 ASN A CA 1
ATOM 3298 C C . ASN A 1 431 ? -8.626 -1.441 -10.020 1.00 79.75 431 ASN A C 1
ATOM 3300 O O . ASN A 1 431 ? -9.083 -0.421 -9.501 1.00 79.75 431 ASN A O 1
ATOM 3304 N N . LEU A 1 432 ? -7.511 -2.026 -9.574 1.00 79.62 432 LEU A N 1
ATOM 3305 C CA . LEU A 1 432 ? -6.705 -1.499 -8.478 1.00 79.62 432 LEU A CA 1
ATOM 3306 C C . LEU A 1 432 ? -5.632 -0.549 -9.035 1.00 79.62 432 LEU A C 1
ATOM 3308 O O . LEU A 1 432 ? -4.900 -0.933 -9.946 1.00 79.62 432 LEU A O 1
ATOM 3312 N N . PRO A 1 433 ? -5.491 0.679 -8.502 1.00 86.06 433 PRO A N 1
ATOM 3313 C CA . PRO A 1 433 ? -4.496 1.653 -8.967 1.00 86.06 433 PRO A CA 1
ATOM 3314 C C . PRO A 1 433 ? -3.086 1.398 -8.390 1.00 86.06 433 PRO A C 1
ATOM 3316 O O . PRO A 1 433 ? -2.354 2.339 -8.078 1.00 86.06 433 PRO A O 1
ATOM 3319 N N . TYR A 1 434 ? -2.746 0.133 -8.137 1.00 88.44 434 TYR A N 1
ATOM 3320 C CA . TYR A 1 434 ? -1.484 -0.312 -7.550 1.00 88.44 434 TYR A CA 1
ATOM 3321 C C . TYR A 1 434 ? -1.281 -1.813 -7.791 1.00 88.44 434 TYR A C 1
ATOM 3323 O O . TYR A 1 434 ? -2.238 -2.540 -8.046 1.00 88.44 434 TYR A O 1
ATOM 3331 N N . LEU A 1 435 ? -0.030 -2.258 -7.679 1.00 92.88 435 LEU A N 1
ATOM 3332 C CA . LEU A 1 435 ? 0.388 -3.659 -7.649 1.00 92.88 435 LEU A CA 1
ATOM 3333 C C . LEU A 1 435 ? 0.604 -4.092 -6.194 1.00 92.88 435 LEU A C 1
ATOM 3335 O O . LEU A 1 435 ? 1.289 -3.390 -5.447 1.00 92.88 435 LEU A O 1
ATOM 3339 N N . ILE A 1 436 ? 0.085 -5.255 -5.800 1.00 89.94 436 ILE A N 1
ATOM 3340 C CA . ILE A 1 436 ? 0.385 -5.858 -4.492 1.00 89.94 436 ILE A CA 1
ATOM 3341 C C . ILE A 1 436 ? 1.567 -6.822 -4.639 1.00 89.94 436 ILE A C 1
ATOM 3343 O O . ILE A 1 436 ? 1.530 -7.737 -5.459 1.00 89.94 436 ILE A O 1
ATOM 3347 N N . VAL A 1 437 ? 2.597 -6.640 -3.814 1.00 92.81 437 VAL A N 1
ATOM 3348 C CA . VAL A 1 437 ? 3.739 -7.558 -3.695 1.00 92.81 437 VAL A CA 1
ATOM 3349 C C . VAL A 1 437 ? 3.739 -8.145 -2.292 1.00 92.81 437 VAL A C 1
ATOM 3351 O O . VAL A 1 437 ? 3.763 -7.389 -1.326 1.00 92.81 437 VAL A O 1
ATOM 3354 N N . SER A 1 438 ? 3.708 -9.470 -2.173 1.00 92.38 438 SER A N 1
ATOM 3355 C CA . SER A 1 438 ? 3.721 -10.185 -0.892 1.00 92.38 438 SER A CA 1
ATOM 3356 C C . SER A 1 438 ? 5.002 -11.005 -0.721 1.00 92.38 438 SER A C 1
ATOM 3358 O O . SER A 1 438 ? 5.982 -10.806 -1.442 1.00 92.38 438 SER A O 1
ATOM 3360 N N . SER A 1 439 ? 4.998 -11.950 0.221 1.00 91.38 439 SER A N 1
ATOM 3361 C CA . SER A 1 439 ? 6.071 -12.935 0.376 1.00 91.38 439 SER A CA 1
ATOM 3362 C C . SER A 1 439 ? 6.187 -13.918 -0.795 1.00 91.38 439 SER A C 1
ATOM 3364 O O . SER A 1 439 ? 7.202 -14.604 -0.915 1.00 91.38 439 SER A O 1
ATOM 3366 N N . ILE A 1 440 ? 5.176 -13.988 -1.669 1.00 93.31 440 ILE A N 1
ATOM 3367 C CA . ILE A 1 440 ? 5.249 -14.740 -2.923 1.00 93.31 440 ILE A CA 1
ATOM 3368 C C . ILE A 1 440 ? 5.938 -13.849 -3.968 1.00 93.31 440 ILE A C 1
ATOM 3370 O O . ILE A 1 440 ? 5.422 -12.765 -4.252 1.00 93.31 440 ILE A O 1
ATOM 3374 N N . PRO A 1 441 ? 7.071 -14.284 -4.553 1.00 91.88 441 PRO A N 1
ATOM 3375 C CA . PRO A 1 441 ? 7.787 -13.491 -5.542 1.00 91.88 441 PRO A CA 1
ATOM 3376 C C . PRO A 1 441 ? 6.934 -13.152 -6.768 1.00 91.88 441 PRO A C 1
ATOM 3378 O O . PRO A 1 441 ? 6.239 -14.013 -7.306 1.00 91.88 441 PRO A O 1
ATOM 3381 N N . VAL A 1 442 ? 7.029 -11.905 -7.226 1.00 95.38 442 VAL A N 1
ATOM 3382 C CA . VAL A 1 442 ? 6.411 -11.406 -8.460 1.00 95.38 442 VAL A CA 1
ATOM 3383 C C . VAL A 1 442 ? 7.514 -10.944 -9.405 1.00 95.38 442 VAL A C 1
ATOM 3385 O O . VAL A 1 442 ? 8.396 -10.180 -9.005 1.00 95.38 442 VAL A O 1
ATOM 3388 N N . ILE A 1 443 ? 7.453 -11.383 -10.663 1.00 95.81 443 ILE A N 1
ATOM 3389 C CA . ILE A 1 443 ? 8.382 -10.959 -11.712 1.00 95.81 443 ILE A CA 1
ATOM 3390 C C . ILE A 1 443 ? 7.735 -9.845 -12.538 1.00 95.81 443 ILE A C 1
ATOM 3392 O O . ILE A 1 443 ? 6.587 -9.953 -12.971 1.00 95.81 443 ILE A O 1
ATOM 3396 N N . LEU A 1 444 ? 8.479 -8.758 -12.735 1.00 97.75 444 LEU A N 1
ATOM 3397 C CA . LEU A 1 444 ? 8.101 -7.637 -13.584 1.00 97.75 444 LEU A CA 1
ATOM 3398 C C . LEU A 1 444 ? 9.086 -7.480 -14.740 1.00 97.75 444 LEU A C 1
ATOM 3400 O O . LEU A 1 444 ? 10.292 -7.411 -14.513 1.00 97.75 444 LEU A O 1
ATOM 3404 N N . HIS A 1 445 ? 8.587 -7.317 -15.960 1.00 97.06 445 HIS A N 1
ATOM 3405 C CA . HIS A 1 445 ? 9.399 -7.023 -17.138 1.00 97.06 445 HIS A CA 1
ATOM 3406 C C . HIS A 1 445 ? 9.299 -5.546 -17.515 1.00 97.06 445 HIS A C 1
ATOM 3408 O O . HIS A 1 445 ? 8.209 -4.989 -17.650 1.00 97.06 445 HIS A O 1
ATOM 3414 N N . LEU A 1 446 ? 10.450 -4.905 -17.698 1.00 97.69 446 LEU A N 1
ATOM 3415 C CA . LEU A 1 446 ? 10.579 -3.534 -18.173 1.00 97.69 446 LEU A CA 1
ATOM 3416 C C . LEU A 1 446 ? 10.935 -3.542 -19.653 1.00 97.69 446 LEU A C 1
ATOM 3418 O O . LEU A 1 446 ? 11.990 -4.051 -20.044 1.00 97.69 446 LEU A O 1
ATOM 3422 N N . THR A 1 447 ? 10.082 -2.918 -20.459 1.00 97.38 447 THR A N 1
ATOM 3423 C CA . THR A 1 447 ? 10.270 -2.819 -21.906 1.00 97.38 447 THR A CA 1
ATOM 3424 C C . THR A 1 447 ? 10.206 -1.382 -22.396 1.00 97.38 447 THR A C 1
ATOM 3426 O O . THR A 1 447 ? 9.624 -0.511 -21.745 1.00 97.38 447 THR A O 1
ATOM 3429 N N . CYS A 1 448 ? 10.751 -1.128 -23.583 1.00 96.56 448 CYS A N 1
ATOM 3430 C CA . CYS A 1 448 ? 10.617 0.160 -24.255 1.00 96.56 448 CYS A CA 1
ATOM 3431 C C . CYS A 1 448 ? 10.242 0.036 -25.737 1.00 96.56 448 CYS A C 1
ATOM 3433 O O . CYS A 1 448 ? 10.471 -0.989 -26.378 1.00 96.56 448 CYS A O 1
ATOM 3435 N N . ASP A 1 449 ? 9.664 1.108 -26.275 1.00 96.88 449 ASP A N 1
ATOM 3436 C CA . ASP A 1 449 ? 9.457 1.304 -27.708 1.00 96.88 449 ASP A CA 1
ATOM 3437 C C . ASP A 1 449 ? 10.482 2.319 -28.218 1.00 96.88 449 ASP A C 1
ATOM 3439 O O . ASP A 1 449 ? 10.600 3.427 -27.681 1.00 96.88 449 ASP A O 1
ATOM 3443 N N . ILE A 1 450 ? 11.192 1.945 -29.276 1.00 95.00 450 ILE A N 1
ATOM 3444 C CA . ILE A 1 450 ? 12.223 2.760 -29.915 1.00 95.00 450 ILE A CA 1
ATOM 3445 C C . ILE A 1 450 ? 11.571 3.716 -30.904 1.00 95.00 450 ILE A C 1
ATOM 3447 O O . ILE A 1 450 ? 10.686 3.337 -31.675 1.00 95.00 450 ILE A O 1
ATOM 3451 N N . SER A 1 451 ? 12.031 4.962 -30.913 1.00 92.62 451 SER A N 1
ATOM 3452 C CA . SER A 1 451 ? 11.530 5.980 -31.827 1.00 92.62 451 SER A CA 1
ATOM 3453 C C . SER A 1 451 ? 11.791 5.640 -33.289 1.00 92.62 451 SER A C 1
ATOM 3455 O O . SER A 1 451 ? 12.802 5.045 -33.666 1.00 92.62 451 SER A O 1
ATOM 3457 N N . SER A 1 452 ? 10.844 6.027 -34.140 1.00 88.31 452 SER A N 1
ATOM 3458 C CA . SER A 1 452 ? 10.996 5.994 -35.594 1.00 88.31 452 SER A CA 1
ATOM 3459 C C . SER A 1 452 ? 11.591 7.291 -36.149 1.00 88.31 452 SER A C 1
ATOM 3461 O O . SER A 1 452 ? 11.936 7.345 -37.328 1.00 88.31 452 SER A O 1
ATOM 3463 N N . GLY A 1 453 ? 11.629 8.352 -35.339 1.00 87.00 453 GLY A N 1
ATOM 3464 C CA . GLY A 1 453 ? 11.932 9.714 -35.765 1.00 87.00 453 GLY A CA 1
ATOM 3465 C C . GLY A 1 453 ? 13.208 10.269 -35.147 1.00 87.00 453 GLY A C 1
ATOM 3466 O O . GLY A 1 453 ? 14.078 9.522 -34.701 1.00 87.00 453 GLY A O 1
ATOM 3467 N N . ALA A 1 454 ? 13.287 11.596 -35.150 1.00 90.44 454 ALA A N 1
ATOM 3468 C CA . ALA A 1 454 ? 14.323 12.347 -34.463 1.00 90.44 454 ALA A CA 1
ATOM 3469 C C . ALA A 1 454 ? 14.008 12.487 -32.966 1.00 90.44 454 ALA A C 1
ATOM 3471 O O . ALA A 1 454 ? 12.843 12.446 -32.561 1.00 90.44 454 ALA A O 1
ATOM 3472 N N . ASP A 1 455 ? 15.053 12.686 -32.171 1.00 91.19 455 ASP A N 1
ATOM 3473 C CA . ASP A 1 455 ? 14.941 13.089 -30.774 1.00 91.19 455 ASP A CA 1
ATOM 3474 C C . ASP A 1 455 ? 14.419 14.538 -30.645 1.00 91.19 455 ASP A C 1
ATOM 3476 O O . ASP A 1 455 ? 14.182 15.246 -31.632 1.00 91.19 455 ASP A O 1
ATOM 3480 N N . LEU A 1 456 ? 14.249 15.021 -29.414 1.00 91.19 456 LEU A N 1
ATOM 3481 C CA . LEU A 1 456 ? 13.786 16.382 -29.140 1.00 91.19 456 LEU A CA 1
ATOM 3482 C C . LEU A 1 456 ? 14.798 17.470 -29.534 1.00 91.19 456 LEU A C 1
ATOM 3484 O O . LEU A 1 456 ? 14.419 18.641 -29.597 1.00 91.19 456 LEU A O 1
ATOM 3488 N N . SER A 1 457 ? 16.058 17.122 -29.816 1.00 89.88 457 SER A N 1
ATOM 3489 C CA . SER A 1 457 ? 17.029 18.048 -30.417 1.00 89.88 457 SER A CA 1
ATOM 3490 C C . SER A 1 457 ? 16.875 18.177 -31.937 1.00 89.88 457 SER A C 1
ATOM 3492 O O . SER A 1 457 ? 17.492 19.054 -32.543 1.00 89.88 457 SER A O 1
ATOM 3494 N N . GLY A 1 458 ? 16.043 17.332 -32.555 1.00 88.56 458 GLY A N 1
ATOM 3495 C CA . GLY A 1 458 ? 15.896 17.225 -34.003 1.00 88.56 458 GLY A CA 1
ATOM 3496 C C . GLY A 1 458 ? 16.978 16.365 -34.662 1.00 88.56 458 GLY A C 1
ATOM 3497 O O . GLY A 1 458 ? 17.064 16.349 -35.891 1.00 88.56 458 GLY A O 1
ATOM 3498 N N . THR A 1 459 ? 17.792 15.657 -33.872 1.00 89.56 459 THR A N 1
ATOM 3499 C CA . THR A 1 459 ? 18.814 14.733 -34.373 1.00 89.56 459 THR A CA 1
ATOM 3500 C C . THR A 1 459 ? 18.205 13.366 -34.613 1.00 89.56 459 THR A C 1
ATOM 3502 O O . THR A 1 459 ? 17.339 12.918 -33.865 1.00 89.56 459 THR A O 1
ATOM 3505 N N . ASP A 1 460 ? 18.652 12.691 -35.668 1.00 91.81 460 ASP A N 1
ATOM 3506 C CA . ASP A 1 460 ? 18.163 11.352 -35.940 1.00 91.81 460 ASP A CA 1
ATOM 3507 C C . ASP A 1 460 ? 18.596 10.357 -34.853 1.00 91.81 460 ASP A C 1
ATOM 3509 O O . ASP A 1 460 ? 19.747 10.366 -34.435 1.00 91.81 460 ASP A O 1
ATOM 3513 N N . THR A 1 461 ? 17.698 9.464 -34.441 1.00 91.75 461 THR A N 1
ATOM 3514 C CA . THR A 1 461 ? 17.941 8.500 -33.351 1.00 91.75 461 THR A CA 1
ATOM 3515 C C . THR A 1 461 ? 18.880 7.350 -33.745 1.00 91.75 461 THR A C 1
ATOM 3517 O O . THR A 1 461 ? 19.274 6.547 -32.904 1.00 91.75 461 THR A O 1
ATOM 3520 N N . LEU A 1 462 ? 19.274 7.244 -35.023 1.00 91.94 462 LEU A N 1
ATOM 3521 C CA . LEU A 1 462 ? 20.254 6.248 -35.473 1.00 91.94 462 LEU A CA 1
ATOM 3522 C C . LEU A 1 462 ? 21.635 6.499 -34.866 1.00 91.94 462 LEU A C 1
ATOM 3524 O O . LEU A 1 462 ? 22.158 7.607 -34.901 1.00 91.94 462 LEU A O 1
ATOM 3528 N N . GLY A 1 463 ? 22.267 5.427 -34.392 1.00 88.88 463 GLY A N 1
ATOM 3529 C CA . GLY A 1 463 ? 23.582 5.474 -33.759 1.00 88.88 463 GLY A CA 1
ATOM 3530 C C . GLY A 1 463 ? 23.544 5.923 -32.300 1.00 88.88 463 GLY A C 1
ATOM 3531 O O . GLY A 1 463 ? 24.589 5.949 -31.653 1.00 88.88 463 GLY A O 1
ATOM 3532 N N . HIS A 1 464 ? 22.365 6.255 -31.770 1.00 93.50 464 HIS A N 1
ATOM 3533 C CA . HIS A 1 464 ? 22.207 6.566 -30.360 1.00 93.50 464 HIS A CA 1
ATOM 3534 C C . HIS A 1 464 ? 22.239 5.294 -29.510 1.00 93.50 464 HIS A C 1
ATOM 3536 O O . HIS A 1 464 ? 21.869 4.206 -29.957 1.00 93.50 464 HIS A O 1
ATOM 3542 N N . LEU A 1 465 ? 22.699 5.448 -28.271 1.00 94.12 465 LEU A N 1
ATOM 3543 C CA . LEU A 1 465 ? 22.684 4.402 -27.257 1.00 94.12 465 LEU A CA 1
ATOM 3544 C C . LEU A 1 465 ? 21.560 4.694 -26.272 1.00 94.12 465 LEU A C 1
ATOM 3546 O O . LEU A 1 465 ? 21.396 5.838 -25.856 1.00 94.12 465 LEU A O 1
ATOM 3550 N N . VAL A 1 466 ? 20.832 3.670 -25.846 1.00 94.94 466 VAL A N 1
ATOM 3551 C CA . VAL A 1 466 ? 19.785 3.801 -24.828 1.00 94.94 466 VAL A CA 1
ATOM 3552 C C . VAL A 1 466 ? 19.965 2.763 -23.736 1.00 94.94 466 VAL A C 1
ATOM 3554 O O . VAL A 1 466 ? 20.316 1.620 -24.004 1.00 94.94 466 VAL A O 1
ATOM 3557 N N . SER A 1 467 ? 19.706 3.144 -22.493 1.00 95.81 467 SER A N 1
ATOM 3558 C CA . SER A 1 467 ? 19.563 2.204 -21.381 1.00 95.81 467 SER A CA 1
ATOM 3559 C C . SER A 1 467 ? 18.451 2.662 -20.448 1.00 95.81 467 SER A C 1
ATOM 3561 O O . SER A 1 467 ? 18.055 3.830 -20.469 1.00 95.81 467 SER A O 1
ATOM 3563 N N . LEU A 1 468 ? 17.942 1.746 -19.630 1.00 96.88 468 LEU A N 1
ATOM 3564 C CA . LEU A 1 468 ? 16.995 2.049 -18.562 1.00 96.88 468 LEU A CA 1
ATOM 3565 C C . LEU A 1 468 ? 17.577 1.622 -17.223 1.00 96.88 468 LEU A C 1
ATOM 3567 O O . LEU A 1 468 ? 18.388 0.702 -17.137 1.00 96.88 468 LEU A O 1
ATOM 3571 N N . SER A 1 469 ? 17.172 2.314 -16.168 1.00 95.88 469 SER A N 1
ATOM 3572 C CA . SER A 1 469 ? 17.671 2.039 -14.829 1.00 95.88 469 SER A CA 1
ATOM 3573 C C . SER A 1 469 ? 16.656 2.392 -13.757 1.00 95.88 469 SER A C 1
ATOM 3575 O O . SER A 1 469 ? 15.925 3.377 -13.881 1.00 95.88 469 SER A O 1
ATOM 3577 N N . LEU A 1 470 ? 16.659 1.596 -12.693 1.00 96.94 470 LEU A N 1
ATOM 3578 C CA . LEU A 1 470 ? 16.063 1.925 -11.405 1.00 96.94 470 LEU A CA 1
ATOM 3579 C C . LEU A 1 470 ? 17.202 2.416 -10.502 1.00 96.94 470 LEU A C 1
ATOM 3581 O O . LEU A 1 470 ? 18.106 1.645 -10.167 1.00 96.94 470 LEU A O 1
ATOM 3585 N N . GLN A 1 471 ? 17.227 3.712 -10.189 1.00 95.56 471 GLN A N 1
ATOM 3586 C CA . GLN A 1 471 ? 18.422 4.366 -9.645 1.00 95.56 471 GLN A CA 1
ATOM 3587 C C . GLN A 1 471 ? 18.565 4.164 -8.142 1.00 95.56 471 GLN A C 1
ATOM 3589 O O . GLN A 1 471 ? 19.676 3.985 -7.651 1.00 95.56 471 GLN A O 1
ATOM 3594 N N . THR A 1 472 ? 17.457 4.198 -7.409 1.00 95.88 472 THR A N 1
ATOM 3595 C CA . THR A 1 472 ? 17.422 4.068 -5.953 1.00 95.88 472 THR A CA 1
ATOM 3596 C C . THR A 1 472 ? 16.139 3.384 -5.493 1.00 95.88 472 THR A C 1
ATOM 3598 O O . THR A 1 472 ? 15.136 3.369 -6.200 1.00 95.88 472 THR A O 1
ATOM 3601 N N . PHE A 1 473 ? 16.117 2.900 -4.249 1.00 94.31 473 PHE A N 1
ATOM 3602 C CA . PHE A 1 473 ? 14.882 2.402 -3.636 1.00 94.31 473 PHE A CA 1
ATOM 3603 C C . PHE A 1 473 ? 13.770 3.468 -3.564 1.00 94.31 473 PHE A C 1
ATOM 3605 O O . PHE A 1 473 ? 12.590 3.139 -3.613 1.00 94.31 473 PHE A O 1
ATOM 3612 N N . ALA A 1 474 ? 14.129 4.756 -3.483 1.00 92.94 474 ALA A N 1
ATOM 3613 C CA . ALA A 1 474 ? 13.165 5.857 -3.413 1.00 92.94 474 ALA A CA 1
ATOM 3614 C C . ALA A 1 474 ? 12.375 6.074 -4.716 1.00 92.94 474 ALA A C 1
ATOM 3616 O O . ALA A 1 474 ? 11.382 6.812 -4.697 1.00 92.94 474 ALA A O 1
ATOM 3617 N N . ASP A 1 475 ? 12.812 5.438 -5.806 1.00 96.00 475 ASP A N 1
ATOM 3618 C CA . ASP A 1 475 ? 12.139 5.424 -7.103 1.00 96.00 475 ASP A CA 1
ATOM 3619 C C . ASP A 1 475 ? 10.977 4.419 -7.147 1.00 96.00 475 ASP A C 1
ATOM 3621 O O . ASP A 1 475 ? 10.113 4.488 -8.022 1.00 96.00 475 ASP A O 1
ATOM 3625 N N . ILE A 1 476 ? 10.912 3.504 -6.175 1.00 95.06 476 ILE A N 1
ATOM 3626 C CA . ILE A 1 476 ? 9.736 2.674 -5.929 1.00 95.06 476 ILE A CA 1
ATOM 3627 C C . ILE A 1 476 ? 8.795 3.484 -5.042 1.00 95.06 476 ILE A C 1
ATOM 3629 O O . ILE A 1 476 ? 9.143 3.891 -3.931 1.00 95.06 476 ILE A O 1
ATOM 3633 N N . ARG A 1 477 ? 7.592 3.762 -5.541 1.00 91.69 477 ARG A N 1
ATOM 3634 C CA . ARG A 1 477 ? 6.634 4.652 -4.884 1.00 91.69 477 ARG A CA 1
ATOM 3635 C C . ARG A 1 477 ? 5.360 3.903 -4.531 1.00 91.69 477 ARG A C 1
ATOM 3637 O O . ARG A 1 477 ? 4.888 3.034 -5.266 1.00 91.69 477 ARG A O 1
ATOM 3644 N N . GLY A 1 478 ? 4.771 4.298 -3.410 1.00 86.62 478 GLY A N 1
ATOM 3645 C CA . GLY A 1 478 ? 3.436 3.864 -3.031 1.00 86.62 478 GLY A CA 1
ATOM 3646 C C . GLY A 1 478 ? 2.358 4.489 -3.919 1.00 86.62 478 GLY A C 1
ATOM 3647 O O . GLY A 1 478 ? 2.622 5.103 -4.961 1.00 86.62 478 GLY A O 1
ATOM 3648 N N . LEU A 1 479 ? 1.114 4.354 -3.473 1.00 79.69 479 LEU A N 1
ATOM 3649 C CA . LEU A 1 479 ? -0.067 4.938 -4.105 1.00 79.69 479 LEU A CA 1
ATOM 3650 C C . LEU A 1 479 ? 0.132 6.423 -4.452 1.00 79.69 479 LEU A C 1
ATOM 3652 O O . LEU A 1 479 ? 0.698 7.199 -3.679 1.00 79.69 479 LEU A O 1
ATOM 3656 N N . SER A 1 480 ? -0.346 6.830 -5.630 1.00 78.12 480 SER A N 1
ATOM 3657 C CA . SER A 1 480 ? -0.271 8.218 -6.125 1.00 78.12 480 SER A CA 1
ATOM 3658 C C . SER A 1 480 ? 1.143 8.837 -6.150 1.00 78.12 480 SER A C 1
ATOM 3660 O O . SER A 1 480 ? 1.281 10.059 -6.212 1.00 78.12 480 SER A O 1
ATOM 3662 N N . GLY A 1 481 ? 2.209 8.027 -6.110 1.00 79.81 481 GLY A N 1
ATOM 3663 C CA . GLY A 1 481 ? 3.591 8.508 -6.175 1.00 79.81 481 GLY A CA 1
ATOM 3664 C C . GLY A 1 481 ? 4.175 9.006 -4.844 1.00 79.81 481 GLY A C 1
ATOM 3665 O O . GLY A 1 481 ? 5.198 9.700 -4.860 1.00 79.81 481 GLY A O 1
ATOM 3666 N N . LEU A 1 482 ? 3.569 8.682 -3.695 1.00 80.44 482 LEU A N 1
ATOM 3667 C CA . LEU A 1 482 ? 4.162 8.956 -2.377 1.00 80.44 482 LEU A CA 1
ATOM 3668 C C . LEU A 1 482 ? 5.342 8.016 -2.062 1.00 80.44 482 LEU A C 1
ATOM 3670 O O . LEU A 1 482 ? 5.492 6.985 -2.719 1.00 80.44 482 LEU A O 1
ATOM 3674 N N . PRO A 1 483 ? 6.191 8.349 -1.069 1.00 83.88 483 PRO A N 1
ATOM 3675 C CA . PRO A 1 483 ? 7.216 7.425 -0.587 1.00 83.88 483 PRO A CA 1
ATOM 3676 C C . PRO A 1 483 ? 6.610 6.065 -0.228 1.00 83.88 483 PRO A C 1
ATOM 3678 O O . PRO A 1 483 ? 5.566 6.011 0.421 1.00 83.88 483 PRO A O 1
ATOM 3681 N N . LEU A 1 484 ? 7.254 4.982 -0.660 1.00 85.38 484 LEU A N 1
ATOM 3682 C CA . LEU A 1 484 ? 6.832 3.631 -0.316 1.00 85.38 484 LEU A CA 1
ATOM 3683 C C . LEU A 1 484 ? 6.978 3.407 1.193 1.00 85.38 484 LEU A C 1
ATOM 3685 O O . LEU A 1 484 ? 8.016 3.714 1.779 1.00 85.38 484 LEU A O 1
ATOM 3689 N N . ALA A 1 485 ? 5.956 2.836 1.817 1.00 77.00 485 ALA A N 1
ATOM 3690 C CA . ALA A 1 485 ? 5.970 2.480 3.230 1.00 77.00 485 ALA A CA 1
ATOM 3691 C C . ALA A 1 485 ? 6.597 1.094 3.463 1.00 77.00 485 ALA A C 1
ATOM 3693 O O . ALA A 1 485 ? 6.056 0.228 4.143 1.00 77.00 485 ALA A O 1
ATOM 3694 N N . ALA A 1 486 ? 7.774 0.900 2.878 1.00 84.50 486 ALA A N 1
ATOM 3695 C CA . ALA A 1 486 ? 8.622 -0.257 3.094 1.00 84.50 486 ALA A CA 1
ATOM 3696 C C . ALA A 1 486 ? 10.072 0.208 3.248 1.00 84.50 486 ALA A C 1
ATOM 3698 O O . ALA A 1 486 ? 10.452 1.294 2.808 1.00 84.50 486 ALA A O 1
ATOM 3699 N N . ALA A 1 487 ? 10.886 -0.609 3.900 1.00 85.62 487 ALA A N 1
ATOM 3700 C CA . ALA A 1 487 ? 12.327 -0.447 3.928 1.00 85.62 487 ALA A CA 1
ATOM 3701 C C . ALA A 1 487 ? 12.969 -1.221 2.770 1.00 85.62 487 ALA A C 1
ATOM 3703 O O . ALA A 1 487 ? 12.463 -2.259 2.344 1.00 85.62 487 ALA A O 1
ATOM 3704 N N . GLN A 1 488 ? 14.111 -0.724 2.306 1.00 89.81 488 GLN A N 1
ATOM 3705 C CA . GLN A 1 488 ? 14.974 -1.437 1.372 1.00 89.81 488 GLN A CA 1
ATOM 3706 C C . GLN A 1 488 ? 15.585 -2.667 2.052 1.00 89.81 488 GLN A C 1
ATOM 3708 O O . GLN A 1 488 ? 16.042 -2.578 3.199 1.00 89.81 488 GLN A O 1
ATOM 3713 N N . TYR A 1 489 ? 15.659 -3.787 1.337 1.00 91.31 489 TYR A N 1
ATOM 3714 C CA . TYR A 1 489 ? 16.429 -4.935 1.790 1.00 91.31 489 TYR A CA 1
ATOM 3715 C C . TYR A 1 489 ? 17.934 -4.638 1.734 1.00 91.31 489 TYR A C 1
ATOM 3717 O O . TYR A 1 489 ? 18.456 -4.099 0.760 1.00 91.31 489 TYR A O 1
ATOM 3725 N N . PHE A 1 490 ? 18.660 -4.983 2.799 1.00 86.56 490 PHE A N 1
ATOM 3726 C CA . PHE A 1 490 ? 20.050 -4.543 3.000 1.00 86.56 490 PHE A CA 1
ATOM 3727 C C . PHE A 1 490 ? 21.027 -5.003 1.904 1.00 86.56 490 PHE A C 1
ATOM 3729 O O . PHE A 1 490 ? 22.097 -4.416 1.766 1.00 86.56 490 PHE A O 1
ATOM 3736 N N . SER A 1 491 ? 20.687 -6.063 1.163 1.00 89.38 491 SER A N 1
ATOM 3737 C CA . SER A 1 491 ? 21.517 -6.614 0.087 1.00 89.38 491 SER A CA 1
ATOM 3738 C C . SER A 1 491 ? 21.126 -6.116 -1.309 1.00 89.38 491 SER A C 1
ATOM 3740 O O . SER A 1 491 ? 21.784 -6.504 -2.277 1.00 89.38 491 SER A O 1
ATOM 3742 N N . ASP A 1 492 ? 20.070 -5.311 -1.442 1.00 90.44 492 ASP A N 1
ATOM 3743 C CA . ASP A 1 492 ? 19.663 -4.777 -2.742 1.00 90.44 492 ASP A CA 1
ATOM 3744 C C . ASP A 1 492 ? 20.723 -3.793 -3.245 1.00 90.44 492 ASP A C 1
ATOM 3746 O O . ASP A 1 492 ? 21.090 -2.845 -2.542 1.00 90.44 492 ASP A O 1
ATOM 3750 N N . ASN A 1 493 ? 21.201 -4.005 -4.471 1.00 90.75 493 ASN A N 1
ATOM 3751 C CA . ASN A 1 493 ? 22.230 -3.172 -5.077 1.00 90.75 493 ASN A CA 1
ATOM 3752 C C . ASN A 1 493 ? 21.618 -2.236 -6.123 1.00 90.75 493 ASN A C 1
ATOM 3754 O O . ASN A 1 493 ? 21.000 -2.687 -7.087 1.00 90.75 493 ASN A O 1
ATOM 3758 N N . TYR A 1 494 ? 21.820 -0.938 -5.929 1.00 93.38 494 TYR A N 1
ATOM 3759 C CA . TYR A 1 494 ? 21.371 0.123 -6.821 1.00 93.38 494 TYR A CA 1
ATOM 3760 C C . TYR A 1 494 ? 22.584 0.935 -7.309 1.00 93.38 494 TYR A C 1
ATOM 3762 O O . TYR A 1 494 ? 23.542 1.096 -6.548 1.00 93.38 494 TYR A O 1
ATOM 3770 N N . PRO A 1 495 ? 22.561 1.495 -8.531 1.00 94.00 495 PRO A N 1
ATOM 3771 C CA . PRO A 1 495 ? 21.464 1.453 -9.497 1.00 94.00 495 PRO A CA 1
ATOM 3772 C C . PRO A 1 495 ? 21.371 0.100 -10.213 1.00 94.00 495 PRO A C 1
ATOM 3774 O O . PRO A 1 495 ? 22.378 -0.466 -10.637 1.00 94.00 495 PRO A O 1
ATOM 3777 N N . MET A 1 496 ? 20.150 -0.391 -10.413 1.00 94.75 496 MET A N 1
ATOM 3778 C CA . MET A 1 496 ? 19.896 -1.547 -11.272 1.00 94.75 496 MET A CA 1
ATOM 3779 C C . MET A 1 496 ? 19.745 -1.026 -12.697 1.00 94.75 496 MET A C 1
ATOM 3781 O O . MET A 1 496 ? 18.756 -0.366 -13.007 1.00 94.75 496 MET A O 1
ATOM 3785 N N . THR A 1 497 ? 20.745 -1.265 -13.542 1.00 94.94 497 THR A N 1
ATOM 3786 C CA . THR A 1 497 ? 20.835 -0.661 -14.880 1.00 94.94 497 THR A CA 1
ATOM 3787 C C . THR A 1 497 ? 20.893 -1.742 -15.949 1.00 94.94 497 THR A C 1
ATOM 3789 O O . THR A 1 497 ? 21.586 -2.742 -15.772 1.00 94.94 497 THR A O 1
ATOM 3792 N N . SER A 1 498 ? 20.167 -1.539 -17.048 1.00 95.88 498 SER A N 1
ATOM 3793 C CA . SER A 1 498 ? 20.266 -2.374 -18.243 1.00 95.88 498 SER A CA 1
ATOM 3794 C C . SER A 1 498 ? 21.574 -2.112 -18.984 1.00 95.88 498 SER A C 1
ATOM 3796 O O . SER A 1 498 ? 22.147 -1.021 -18.889 1.00 95.88 498 SER A O 1
ATOM 3798 N N . ASP A 1 499 ? 21.985 -3.053 -19.830 1.00 94.19 499 ASP A N 1
ATOM 3799 C CA . ASP A 1 499 ? 23.026 -2.761 -20.814 1.00 94.19 499 ASP A CA 1
ATOM 3800 C C . ASP A 1 499 ? 22.560 -1.674 -21.795 1.00 94.19 499 ASP A C 1
ATOM 3802 O O . ASP A 1 499 ? 21.363 -1.393 -21.948 1.00 94.19 499 ASP A O 1
ATOM 3806 N N . GLN A 1 500 ? 23.531 -1.021 -22.435 1.00 93.94 500 GLN A N 1
ATOM 3807 C CA . GLN A 1 500 ? 23.257 -0.040 -23.477 1.00 93.94 500 GLN A CA 1
ATOM 3808 C C . GLN A 1 500 ? 22.902 -0.739 -24.788 1.0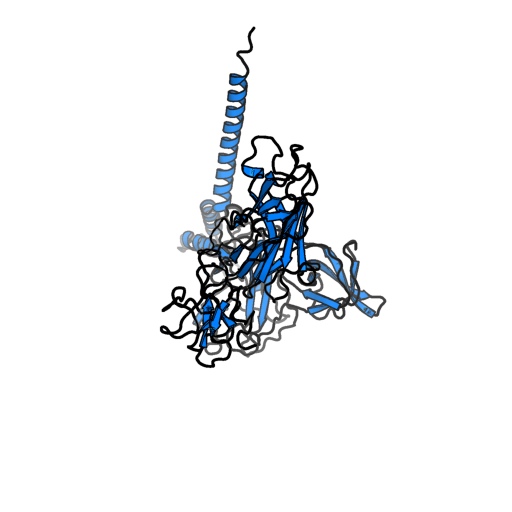0 93.94 500 GLN A C 1
ATOM 3810 O O . GLN A 1 500 ? 23.657 -1.571 -25.288 1.00 93.94 500 GLN A O 1
ATOM 3815 N N . VAL A 1 501 ? 21.778 -0.333 -25.366 1.00 93.44 501 VAL A N 1
ATOM 3816 C CA . VAL A 1 501 ? 21.267 -0.817 -26.644 1.00 93.44 501 VAL A CA 1
ATOM 3817 C C . VAL A 1 501 ? 21.573 0.215 -27.721 1.00 93.44 501 VAL A C 1
ATOM 3819 O O . VAL A 1 501 ? 21.195 1.380 -27.594 1.00 93.44 501 VAL A O 1
ATOM 3822 N N . LEU A 1 502 ? 22.243 -0.203 -28.793 1.00 93.81 502 LEU A N 1
ATOM 3823 C CA . LEU A 1 502 ? 22.491 0.643 -29.962 1.00 93.81 502 LEU A CA 1
ATOM 3824 C C . LEU A 1 502 ? 21.276 0.668 -30.899 1.00 93.81 502 LEU A C 1
ATOM 3826 O O . LEU A 1 502 ? 20.835 -0.384 -31.361 1.00 93.81 502 LEU A O 1
ATOM 3830 N N . ILE A 1 503 ? 20.792 1.857 -31.258 1.00 92.25 503 ILE A N 1
ATOM 3831 C CA . ILE A 1 503 ? 19.758 2.023 -32.287 1.00 92.25 503 ILE A CA 1
ATOM 3832 C C . ILE A 1 503 ? 20.417 1.957 -33.672 1.00 92.25 503 ILE A C 1
ATOM 3834 O O . ILE A 1 503 ? 21.184 2.843 -34.056 1.00 92.25 503 ILE A O 1
ATOM 3838 N N . ALA A 1 504 ? 20.121 0.909 -34.436 1.00 87.88 504 ALA A N 1
ATOM 3839 C CA . ALA A 1 504 ? 20.762 0.598 -35.713 1.00 87.88 504 ALA A CA 1
ATOM 3840 C C . ALA A 1 504 ? 19.750 0.544 -36.882 1.00 87.88 504 ALA A C 1
ATOM 3842 O O . ALA A 1 504 ? 18.559 0.326 -36.666 1.00 87.88 504 ALA A O 1
ATOM 3843 N N . PRO A 1 505 ? 20.193 0.756 -38.139 1.00 73.06 505 PRO A N 1
ATOM 3844 C CA . PRO A 1 505 ? 19.302 0.832 -39.303 1.00 73.06 505 PRO A CA 1
ATOM 3845 C C . PRO A 1 505 ? 18.791 -0.526 -39.813 1.00 73.06 505 PRO A C 1
ATOM 3847 O O . PRO A 1 505 ? 17.828 -0.541 -40.573 1.00 73.06 505 PRO A O 1
ATOM 3850 N N . ALA A 1 506 ? 19.428 -1.634 -39.425 1.00 62.03 506 ALA A N 1
ATOM 3851 C CA . ALA A 1 506 ? 18.963 -3.005 -39.634 1.00 62.03 506 ALA A CA 1
ATOM 3852 C C . ALA A 1 506 ? 19.808 -3.957 -38.772 1.00 62.03 506 ALA A C 1
ATOM 3854 O O . ALA A 1 506 ? 21.035 -3.820 -38.731 1.00 62.03 506 ALA A O 1
ATOM 3855 N N . ILE A 1 507 ? 19.181 -4.931 -38.119 1.00 52.38 507 ILE A N 1
ATOM 3856 C CA . ILE A 1 507 ? 19.887 -6.066 -37.530 1.00 52.38 507 ILE A CA 1
ATOM 3857 C C . ILE A 1 507 ? 20.001 -7.091 -38.658 1.00 52.38 507 ILE A C 1
ATOM 3859 O O . ILE A 1 507 ? 19.019 -7.725 -39.030 1.00 52.38 507 ILE A O 1
ATOM 3863 N N . ILE A 1 508 ? 21.199 -7.299 -39.212 1.00 44.03 508 ILE A N 1
ATOM 3864 C CA . ILE A 1 508 ? 21.475 -8.636 -39.747 1.00 44.03 508 ILE A CA 1
ATOM 3865 C C . ILE A 1 508 ? 21.475 -9.505 -38.496 1.00 44.03 508 ILE A C 1
ATOM 3867 O O . ILE A 1 508 ? 22.318 -9.242 -37.632 1.00 44.03 508 ILE A O 1
ATOM 3871 N N . PRO A 1 509 ? 20.551 -10.469 -38.324 1.00 41.75 509 PRO A N 1
ATOM 3872 C CA . PRO A 1 509 ? 20.704 -11.418 -37.247 1.00 41.75 509 PRO A CA 1
ATOM 3873 C C . PRO A 1 509 ? 22.039 -12.104 -37.514 1.00 41.75 509 PRO A C 1
ATOM 3875 O O . PRO A 1 509 ? 22.160 -12.964 -38.382 1.00 41.75 509 PRO A O 1
ATOM 3878 N N . LEU A 1 510 ? 23.074 -11.705 -36.779 1.00 45.66 510 LEU A N 1
ATOM 3879 C CA . LEU A 1 510 ? 24.080 -12.664 -36.398 1.00 45.66 510 LEU A CA 1
ATOM 3880 C C . LEU A 1 510 ? 23.320 -13.591 -35.468 1.00 45.66 510 LEU A C 1
ATOM 3882 O O . LEU A 1 510 ? 23.274 -13.381 -34.258 1.00 45.66 510 LEU A O 1
ATOM 3886 N N . THR A 1 511 ? 22.662 -14.586 -36.071 1.00 44.88 511 THR A N 1
ATOM 3887 C CA . THR A 1 511 ? 22.403 -15.856 -35.413 1.00 44.88 511 THR A CA 1
ATOM 3888 C C . THR A 1 511 ? 23.668 -16.130 -34.616 1.00 44.88 511 THR A C 1
ATOM 3890 O O . THR A 1 511 ? 24.738 -16.088 -35.237 1.00 44.88 511 THR A O 1
ATOM 3893 N N . PRO A 1 512 ? 23.609 -16.264 -33.282 1.00 48.97 512 PRO A N 1
ATOM 3894 C CA . PRO A 1 512 ? 24.809 -16.541 -32.517 1.00 48.97 512 PRO A CA 1
ATOM 3895 C C . PRO A 1 512 ? 25.502 -17.721 -33.193 1.00 48.97 512 PRO A C 1
ATOM 3897 O O . PRO A 1 512 ? 24.937 -18.809 -33.310 1.00 48.97 512 PRO A O 1
ATOM 3900 N N . VAL A 1 513 ? 26.670 -17.456 -33.784 1.00 56.97 513 VAL A N 1
ATOM 3901 C CA . VAL A 1 513 ? 27.443 -18.483 -34.473 1.00 56.97 513 VAL A CA 1
ATOM 3902 C C . VAL A 1 513 ? 28.130 -19.240 -33.358 1.00 56.97 513 VAL A C 1
ATOM 3904 O O . VAL A 1 513 ? 29.266 -18.948 -32.990 1.00 56.97 513 VAL A O 1
ATOM 3907 N N . TYR A 1 514 ? 27.385 -20.156 -32.752 1.00 70.19 514 TYR A N 1
ATOM 3908 C CA . TYR A 1 514 ? 27.960 -21.123 -31.844 1.00 70.19 514 TYR A CA 1
ATOM 3909 C C . TYR A 1 514 ? 28.969 -21.950 -32.637 1.00 70.19 514 TYR A C 1
ATOM 3911 O O . TYR A 1 514 ? 28.734 -22.302 -33.799 1.00 70.19 514 TYR A O 1
ATOM 3919 N N . GLY A 1 515 ? 30.116 -22.241 -32.024 1.00 71.44 515 GLY A N 1
ATOM 3920 C CA . GLY A 1 515 ? 31.034 -23.211 -32.608 1.00 71.44 515 GLY A CA 1
ATOM 3921 C C . GLY A 1 515 ? 30.280 -24.520 -32.834 1.00 71.44 515 GLY A C 1
ATOM 3922 O O . GLY A 1 515 ? 29.506 -24.929 -31.970 1.00 71.44 515 GLY A O 1
ATOM 3923 N N . SER A 1 516 ? 30.467 -25.164 -33.988 1.00 80.19 516 SER A N 1
ATOM 3924 C CA . SER A 1 516 ? 29.830 -26.458 -34.244 1.00 80.19 516 SER A CA 1
ATOM 3925 C C . SER A 1 516 ? 30.183 -27.423 -33.117 1.00 80.19 516 SER A C 1
ATOM 3927 O O . SER A 1 516 ? 31.356 -27.556 -32.779 1.00 80.19 516 SER A O 1
ATOM 3929 N N . ILE A 1 517 ? 29.182 -28.066 -32.526 1.00 84.56 517 ILE A N 1
ATOM 3930 C CA . ILE A 1 517 ? 29.363 -29.071 -31.476 1.00 84.56 517 ILE A CA 1
ATOM 3931 C C . ILE A 1 517 ? 29.256 -30.475 -32.074 1.00 84.56 517 ILE A C 1
ATOM 3933 O O . ILE A 1 517 ? 28.596 -30.685 -33.090 1.00 84.56 517 ILE A O 1
ATOM 3937 N N . THR A 1 518 ? 29.938 -31.435 -31.464 1.00 86.12 518 THR A N 1
ATOM 3938 C CA . THR A 1 518 ? 29.923 -32.851 -31.844 1.00 86.12 518 THR A CA 1
ATOM 3939 C C . THR A 1 518 ? 30.007 -33.725 -30.597 1.00 86.12 518 THR A C 1
ATOM 3941 O O . THR A 1 518 ? 30.398 -33.261 -29.523 1.00 86.12 518 THR A O 1
ATOM 3944 N N . LEU A 1 519 ? 29.667 -35.004 -30.733 1.00 86.31 519 LEU A N 1
ATOM 3945 C CA . LEU A 1 519 ? 29.847 -35.981 -29.668 1.00 86.31 519 LEU A CA 1
ATOM 3946 C C . LEU A 1 519 ? 31.268 -36.552 -29.733 1.00 86.31 519 LEU A C 1
ATOM 3948 O O . LEU A 1 519 ? 31.684 -37.120 -30.745 1.00 86.31 519 LEU A O 1
ATOM 3952 N N . ALA A 1 520 ? 32.030 -36.408 -28.650 1.00 85.31 520 ALA A N 1
ATOM 3953 C CA . ALA A 1 520 ? 33.350 -37.015 -28.544 1.00 85.31 520 ALA A CA 1
ATOM 3954 C C . ALA A 1 520 ? 33.257 -38.547 -28.415 1.00 85.31 520 ALA A C 1
ATOM 3956 O O . ALA A 1 520 ? 32.224 -39.108 -28.053 1.00 85.31 520 ALA A O 1
ATOM 3957 N N . SER A 1 521 ? 34.364 -39.253 -28.657 1.00 82.31 521 SER A N 1
ATOM 3958 C CA . SER A 1 521 ? 34.416 -40.725 -28.587 1.00 82.31 521 SER A CA 1
ATOM 3959 C C . SER A 1 521 ? 34.114 -41.304 -27.197 1.00 82.31 521 SER A C 1
ATOM 3961 O O . SER A 1 521 ? 33.730 -42.466 -27.086 1.00 82.31 521 SER A O 1
ATOM 3963 N N . ASN A 1 522 ? 34.266 -40.508 -26.136 1.00 84.50 522 ASN A N 1
ATOM 3964 C CA . ASN A 1 522 ? 33.877 -40.858 -24.766 1.00 84.50 522 ASN A CA 1
ATOM 3965 C C . ASN A 1 522 ? 32.386 -40.587 -24.467 1.00 84.50 522 ASN A C 1
ATOM 3967 O O . ASN A 1 522 ? 31.912 -40.876 -23.364 1.00 84.50 522 ASN A O 1
ATOM 3971 N N . GLY A 1 523 ? 31.650 -40.074 -25.453 1.00 82.56 523 GLY A N 1
ATOM 3972 C CA . GLY A 1 523 ? 30.218 -39.836 -25.399 1.00 82.56 523 GLY A CA 1
ATOM 3973 C C . GLY A 1 523 ? 29.813 -38.529 -24.733 1.00 82.56 523 GLY A C 1
ATOM 3974 O O . GLY A 1 523 ? 28.662 -38.455 -24.349 1.00 82.56 523 GLY A O 1
ATOM 3975 N N . TYR A 1 524 ? 30.705 -37.543 -24.567 1.00 87.50 524 TYR A N 1
ATOM 3976 C CA . TYR A 1 524 ? 30.349 -36.214 -24.045 1.00 87.50 524 TYR A CA 1
ATOM 3977 C C . TYR A 1 524 ? 30.317 -35.148 -25.149 1.00 87.50 524 TYR A C 1
ATOM 3979 O O . TYR A 1 524 ? 31.067 -35.269 -26.127 1.00 87.50 524 TYR A O 1
ATOM 3987 N N . PRO A 1 525 ? 29.503 -34.087 -24.995 1.00 88.50 525 PRO A N 1
ATOM 3988 C CA . PRO A 1 525 ? 29.518 -32.941 -25.897 1.00 88.50 525 PRO A CA 1
ATOM 3989 C C . PRO A 1 525 ? 30.893 -32.264 -25.935 1.00 88.50 525 PRO A C 1
ATOM 3991 O O . PRO A 1 525 ? 31.530 -32.036 -24.905 1.00 88.50 525 PRO A O 1
ATOM 3994 N N . ALA A 1 526 ? 31.362 -31.927 -27.130 1.00 89.06 526 ALA A N 1
ATOM 3995 C CA . ALA A 1 526 ? 32.596 -31.185 -27.351 1.00 89.06 526 ALA A CA 1
ATOM 3996 C C . ALA A 1 526 ? 32.429 -30.216 -28.524 1.00 89.06 526 ALA A C 1
ATOM 3998 O O . ALA A 1 526 ? 31.581 -30.409 -29.395 1.00 89.06 526 ALA A O 1
ATOM 3999 N N . TYR A 1 527 ? 33.282 -29.196 -28.587 1.00 89.31 527 TYR A N 1
ATOM 4000 C CA . TYR A 1 527 ? 33.415 -28.406 -29.807 1.00 89.31 527 TYR A CA 1
ATOM 4001 C C . TYR A 1 527 ? 33.974 -29.278 -30.931 1.00 89.31 527 TYR A C 1
ATOM 4003 O O . TYR A 1 527 ? 34.784 -30.166 -30.690 1.00 89.31 527 TYR A O 1
ATOM 4011 N N . ALA A 1 528 ? 33.566 -29.034 -32.168 1.00 88.44 528 ALA A N 1
ATOM 4012 C CA . ALA A 1 528 ? 34.195 -29.628 -33.331 1.00 88.44 528 ALA A CA 1
ATOM 4013 C C . ALA A 1 528 ? 35.547 -28.947 -33.585 1.00 88.44 528 ALA A C 1
ATOM 4015 O O . ALA A 1 528 ? 35.662 -27.719 -33.549 1.00 88.44 528 ALA A O 1
ATOM 4016 N N . LEU A 1 529 ? 36.571 -29.749 -33.859 1.00 89.44 529 LEU A N 1
ATOM 4017 C CA . LEU A 1 529 ? 37.893 -29.272 -34.231 1.00 89.44 529 LEU A CA 1
ATOM 4018 C C . LEU A 1 529 ? 37.798 -28.519 -35.558 1.00 89.44 529 LEU A C 1
ATOM 4020 O O . LEU A 1 529 ? 37.213 -29.019 -36.520 1.00 89.44 529 LEU A O 1
ATOM 4024 N N . THR A 1 530 ? 38.388 -27.329 -35.616 1.00 87.88 530 THR A N 1
ATOM 4025 C CA . THR A 1 530 ? 38.403 -26.488 -36.817 1.00 87.88 530 THR A CA 1
ATOM 4026 C C . THR A 1 530 ? 39.820 -26.328 -37.356 1.00 87.88 530 THR A C 1
ATOM 4028 O O . THR A 1 530 ? 40.794 -26.352 -36.601 1.00 87.88 530 THR A O 1
ATOM 4031 N N . ASP A 1 531 ? 39.951 -26.214 -38.677 1.00 86.25 531 ASP A N 1
ATOM 4032 C CA . ASP A 1 531 ? 41.217 -25.865 -39.319 1.00 86.25 531 ASP A CA 1
ATOM 4033 C C . ASP A 1 531 ? 41.510 -24.355 -39.212 1.00 86.25 531 ASP A C 1
ATOM 4035 O O . ASP A 1 531 ? 40.699 -23.564 -38.727 1.00 86.25 531 ASP A O 1
ATOM 4039 N N . SER A 1 532 ? 42.676 -23.920 -39.697 1.00 84.12 532 SER A N 1
ATOM 4040 C CA . SER A 1 532 ? 43.079 -22.505 -39.679 1.00 84.12 532 SER A CA 1
ATOM 4041 C C . SER A 1 532 ? 42.184 -21.576 -40.513 1.00 84.12 532 SER A C 1
ATOM 4043 O O . SER A 1 532 ? 42.368 -20.362 -40.467 1.00 84.12 532 SER A O 1
ATOM 4045 N N . SER A 1 533 ? 41.258 -22.131 -41.298 1.00 82.12 533 SER A N 1
ATOM 4046 C CA . SER A 1 533 ? 40.279 -21.398 -42.105 1.00 82.12 533 SER A CA 1
ATOM 4047 C C . SER A 1 533 ? 38.877 -21.418 -41.477 1.00 82.12 533 SER A C 1
ATOM 4049 O O . SER A 1 533 ? 37.952 -20.862 -42.063 1.00 82.12 533 SER A O 1
ATOM 4051 N N . GLY A 1 534 ? 38.712 -22.039 -40.302 1.00 76.31 534 GLY A N 1
ATOM 4052 C CA . GLY A 1 534 ? 37.444 -22.142 -39.580 1.00 76.31 534 GLY A CA 1
ATOM 4053 C C . GLY A 1 534 ? 36.524 -23.272 -40.052 1.00 76.31 534 GLY A C 1
ATOM 4054 O O . GLY A 1 534 ? 35.383 -23.338 -39.600 1.00 76.31 534 GLY A O 1
ATOM 4055 N N . ASN A 1 535 ? 36.985 -24.169 -40.933 1.00 83.69 535 ASN A N 1
ATOM 4056 C CA . ASN A 1 535 ? 36.180 -25.308 -41.380 1.00 83.69 535 ASN A CA 1
ATOM 4057 C C . ASN A 1 535 ? 36.290 -26.470 -40.391 1.00 83.69 535 ASN A C 1
ATOM 4059 O O . ASN A 1 535 ? 37.372 -26.750 -39.874 1.00 83.69 535 ASN A O 1
ATOM 4063 N N . VAL A 1 536 ? 35.184 -27.185 -40.167 1.00 86.31 536 VAL A N 1
ATOM 4064 C CA . VAL A 1 536 ? 35.158 -28.384 -39.320 1.00 86.31 536 VAL A CA 1
ATOM 4065 C C . VAL A 1 536 ? 36.024 -29.486 -39.932 1.00 86.31 536 VAL A C 1
ATOM 4067 O O . VAL A 1 536 ? 35.815 -29.902 -41.072 1.00 86.31 536 VAL A O 1
ATOM 4070 N N . VAL A 1 537 ? 36.976 -29.993 -39.152 1.00 87.38 537 VAL A N 1
ATOM 4071 C CA . VAL A 1 537 ? 37.828 -31.118 -39.534 1.00 87.38 537 VAL A CA 1
ATOM 4072 C C . VAL A 1 537 ? 37.038 -32.413 -39.365 1.00 87.38 537 VAL A C 1
ATOM 4074 O O . VAL A 1 537 ? 36.630 -32.778 -38.260 1.00 87.38 537 VAL A O 1
ATOM 4077 N N . LEU A 1 538 ? 36.832 -33.125 -40.471 1.00 87.62 538 LEU A N 1
ATOM 4078 C CA . LEU A 1 538 ? 36.114 -34.398 -40.491 1.00 87.62 538 LEU A CA 1
ATOM 4079 C C . LEU A 1 538 ? 37.088 -35.572 -40.343 1.00 87.62 538 LEU A C 1
ATOM 4081 O O . LEU A 1 538 ? 38.125 -35.633 -41.004 1.00 87.62 538 LEU A O 1
ATOM 4085 N N . GLY A 1 539 ? 36.741 -36.508 -39.465 1.00 80.69 539 GLY A N 1
ATOM 4086 C CA . GLY A 1 539 ? 37.466 -37.749 -39.223 1.00 80.69 539 GLY A CA 1
ATOM 4087 C C . GLY A 1 539 ? 36.890 -38.939 -39.993 1.00 80.69 539 GLY A C 1
ATOM 4088 O O . GLY A 1 539 ? 36.185 -38.804 -40.996 1.00 80.69 539 GLY A O 1
ATOM 4089 N N . LEU A 1 540 ? 37.187 -40.144 -39.500 1.00 79.31 540 LEU A N 1
ATOM 4090 C CA . LEU A 1 540 ? 36.626 -41.396 -40.016 1.00 79.31 540 LEU A CA 1
ATOM 4091 C C . LEU A 1 540 ? 35.089 -41.341 -40.067 1.00 79.31 540 LEU A C 1
ATOM 4093 O O . LEU A 1 540 ? 34.442 -40.910 -39.117 1.00 79.31 540 LEU A O 1
ATOM 4097 N N . GLY A 1 541 ? 34.506 -41.792 -41.181 1.00 78.25 541 GLY A N 1
ATOM 4098 C CA . GLY A 1 541 ? 33.050 -41.810 -41.365 1.00 78.25 541 GLY A CA 1
ATOM 4099 C C . GLY A 1 541 ? 32.421 -40.450 -41.685 1.00 78.25 541 GLY A C 1
ATOM 4100 O O . GLY A 1 541 ? 31.205 -40.331 -41.602 1.00 78.25 541 GLY A O 1
ATOM 4101 N N . ASN A 1 542 ? 33.220 -39.444 -42.067 1.00 80.94 542 ASN A N 1
ATOM 4102 C CA . ASN A 1 542 ? 32.745 -38.091 -42.385 1.00 80.94 542 ASN A CA 1
ATOM 4103 C C . ASN A 1 542 ? 32.086 -37.380 -41.183 1.00 80.94 542 ASN A C 1
ATOM 4105 O O . ASN A 1 542 ? 31.247 -36.500 -41.366 1.00 80.94 542 ASN A O 1
ATOM 4109 N N . MET A 1 543 ? 32.467 -37.770 -39.959 1.00 81.38 543 MET A N 1
ATOM 4110 C CA . MET A 1 543 ? 31.991 -37.163 -38.714 1.00 81.38 543 MET A CA 1
ATOM 4111 C C . MET A 1 543 ? 32.978 -36.102 -38.202 1.00 81.38 543 MET A C 1
ATOM 4113 O O . MET A 1 543 ? 34.188 -36.305 -38.334 1.00 81.38 543 MET A O 1
ATOM 4117 N N . PRO A 1 544 ? 32.509 -34.997 -37.597 1.00 86.88 544 PRO A N 1
ATOM 4118 C CA . PRO A 1 544 ? 33.378 -33.993 -36.983 1.00 86.88 544 PRO A CA 1
ATOM 4119 C C . PRO A 1 544 ? 34.289 -34.582 -35.901 1.00 86.88 544 PRO A C 1
ATOM 4121 O O . PRO A 1 544 ? 33.817 -35.286 -35.006 1.00 86.88 544 PRO A O 1
ATOM 4124 N N . LEU A 1 545 ? 35.586 -34.268 -35.948 1.00 89.38 545 LEU A N 1
ATOM 4125 C CA . LEU A 1 545 ? 36.504 -34.574 -34.849 1.00 89.38 545 LEU A CA 1
ATOM 4126 C C . LEU A 1 545 ? 36.212 -33.657 -33.657 1.00 89.38 545 LEU A C 1
ATOM 4128 O O . LEU A 1 545 ? 36.017 -32.461 -33.838 1.00 89.38 545 LEU A O 1
ATOM 4132 N N . ALA A 1 546 ? 36.205 -34.202 -32.443 1.00 89.50 546 ALA A N 1
ATOM 4133 C CA . ALA A 1 546 ? 36.014 -33.425 -31.221 1.00 89.50 546 ALA A CA 1
ATOM 4134 C C . ALA A 1 546 ? 37.306 -32.705 -30.792 1.00 89.50 546 ALA A C 1
ATOM 4136 O O . ALA A 1 546 ? 38.371 -33.318 -30.710 1.00 89.50 546 ALA A O 1
ATOM 4137 N N . ASP A 1 547 ? 37.194 -31.423 -30.458 1.00 90.12 547 ASP A N 1
ATOM 4138 C CA . ASP A 1 547 ? 38.203 -30.628 -29.768 1.00 90.12 547 ASP A CA 1
ATOM 4139 C C . ASP A 1 547 ? 37.996 -30.726 -28.252 1.00 90.12 547 ASP A C 1
ATOM 4141 O O . ASP A 1 547 ? 37.249 -29.970 -27.628 1.00 90.12 547 ASP A O 1
ATOM 4145 N N . THR A 1 548 ? 38.689 -31.687 -27.649 1.00 88.25 548 THR A N 1
ATOM 4146 C CA . THR A 1 548 ? 38.634 -31.947 -26.207 1.00 88.25 548 THR A CA 1
ATOM 4147 C C . THR A 1 548 ? 39.455 -30.953 -25.383 1.00 88.25 548 THR A C 1
ATOM 4149 O O . THR A 1 548 ? 39.430 -31.016 -24.156 1.00 88.25 548 THR A O 1
ATOM 4152 N N . SER A 1 549 ? 40.221 -30.055 -26.018 1.00 87.56 549 SER A N 1
ATOM 4153 C CA . SER A 1 549 ? 41.051 -29.073 -25.304 1.00 87.56 549 SER A CA 1
ATOM 4154 C C . SER A 1 549 ? 40.225 -27.962 -24.651 1.00 87.56 549 SER A C 1
ATOM 4156 O O . SER A 1 549 ? 40.687 -27.317 -23.712 1.00 87.56 549 SER A O 1
ATOM 4158 N N . ARG A 1 550 ? 38.989 -27.770 -25.124 1.00 87.06 550 ARG A N 1
ATOM 4159 C CA . ARG A 1 550 ? 38.052 -26.741 -24.657 1.00 87.06 550 ARG A CA 1
ATOM 4160 C C . ARG A 1 550 ? 37.118 -27.214 -23.543 1.00 87.06 550 ARG A C 1
ATOM 4162 O O . ARG A 1 550 ? 36.199 -26.484 -23.184 1.00 87.06 550 ARG A O 1
ATOM 4169 N N . TRP A 1 551 ? 37.329 -28.416 -23.010 1.00 91.81 551 TRP A N 1
ATOM 4170 C CA . TRP A 1 551 ? 36.542 -28.918 -21.892 1.00 91.81 551 TRP A CA 1
ATOM 4171 C C . TRP A 1 551 ? 36.890 -28.227 -20.579 1.00 91.81 551 TRP A C 1
ATOM 4173 O O . TRP A 1 551 ? 38.056 -28.011 -20.244 1.00 91.81 551 TRP A O 1
ATOM 4183 N N . ILE A 1 552 ? 35.845 -27.936 -19.818 1.00 89.19 552 ILE A N 1
ATOM 4184 C CA . ILE A 1 552 ? 35.909 -27.396 -18.468 1.00 89.19 552 ILE A CA 1
ATOM 4185 C C . ILE A 1 552 ? 35.744 -28.568 -17.490 1.00 89.19 552 ILE A C 1
ATOM 4187 O O . ILE A 1 552 ? 34.978 -29.492 -17.743 1.00 89.19 552 ILE A O 1
ATOM 4191 N N . TYR A 1 553 ? 36.468 -28.540 -16.373 1.00 90.00 553 TYR A N 1
ATOM 4192 C CA . TYR A 1 553 ? 36.396 -29.556 -15.317 1.00 90.00 553 TYR A CA 1
ATOM 4193 C C . TYR A 1 553 ? 36.271 -28.889 -13.949 1.00 90.00 553 TYR A C 1
ATOM 4195 O O . TYR A 1 553 ? 36.677 -27.737 -13.786 1.00 90.00 553 TYR A O 1
ATOM 4203 N N . ASN A 1 554 ? 35.781 -29.632 -12.950 1.00 85.50 554 ASN A N 1
ATOM 4204 C CA . ASN A 1 554 ? 35.655 -29.167 -11.562 1.00 85.50 554 ASN A CA 1
ATOM 4205 C C . ASN A 1 554 ? 34.879 -27.842 -11.402 1.00 85.50 554 ASN A C 1
ATOM 4207 O O . ASN A 1 554 ? 35.207 -27.038 -10.525 1.00 85.50 554 ASN A O 1
ATOM 4211 N N . TYR A 1 555 ? 33.863 -27.590 -12.235 1.00 84.38 555 TYR A N 1
ATOM 4212 C CA . TYR A 1 555 ? 33.056 -26.377 -12.106 1.00 84.38 555 TYR A CA 1
ATOM 4213 C C . TYR A 1 555 ? 32.094 -26.498 -10.907 1.00 84.38 555 TYR A C 1
ATOM 4215 O O . TYR A 1 555 ? 31.362 -27.488 -10.808 1.00 84.38 555 TYR A O 1
ATOM 4223 N N . PRO A 1 556 ? 32.082 -25.535 -9.969 1.00 78.31 556 PRO A N 1
ATOM 4224 C CA . PRO A 1 556 ? 31.192 -25.581 -8.815 1.00 78.31 556 PRO A CA 1
ATOM 4225 C C . PRO A 1 556 ? 29.740 -25.283 -9.219 1.00 78.31 556 PRO A C 1
ATOM 4227 O O . PRO A 1 556 ? 29.484 -24.369 -9.994 1.00 78.31 556 PRO A O 1
ATOM 4230 N N . GLY A 1 557 ? 28.777 -26.011 -8.646 1.00 74.38 557 GLY A N 1
ATOM 4231 C CA . GLY A 1 557 ? 27.347 -25.737 -8.856 1.00 74.38 557 GLY A CA 1
ATOM 4232 C C . GLY A 1 557 ? 26.726 -26.390 -10.094 1.00 74.38 557 GLY A C 1
ATOM 4233 O O . GLY A 1 557 ? 25.671 -25.945 -10.532 1.00 74.38 557 GLY A O 1
ATOM 4234 N N . THR A 1 558 ? 27.347 -27.440 -10.638 1.00 77.69 558 THR A N 1
ATOM 4235 C CA . THR A 1 558 ? 26.751 -28.283 -11.692 1.00 77.69 558 THR A CA 1
ATOM 4236 C C . THR A 1 558 ? 26.191 -29.578 -11.100 1.00 77.69 558 THR A C 1
ATOM 4238 O O . THR A 1 558 ? 26.619 -29.998 -10.021 1.00 77.69 558 THR A O 1
ATOM 4241 N N . SER A 1 559 ? 25.255 -30.230 -11.799 1.00 76.50 559 SER A N 1
ATOM 4242 C CA . SER A 1 559 ? 24.803 -31.589 -11.455 1.00 76.50 559 SER A CA 1
ATOM 4243 C C . SER A 1 559 ? 25.800 -32.682 -11.867 1.00 76.50 559 SER A C 1
ATOM 4245 O O . SER A 1 559 ? 25.590 -33.851 -11.550 1.00 76.50 559 SER A O 1
ATOM 4247 N N . CYS A 1 560 ? 26.890 -32.303 -12.535 1.00 82.06 560 CYS A N 1
ATOM 4248 C CA . CYS A 1 560 ? 27.891 -33.197 -13.095 1.00 82.06 560 CYS A CA 1
ATOM 4249 C C . CYS A 1 560 ? 28.984 -33.544 -12.085 1.00 82.06 560 CYS A C 1
ATOM 4251 O O . CYS A 1 560 ? 29.352 -32.757 -11.208 1.00 82.06 560 CYS A O 1
ATOM 4253 N N . GLY A 1 561 ? 29.555 -34.733 -12.239 1.00 81.75 561 GLY A N 1
ATOM 4254 C CA . GLY A 1 561 ? 30.714 -35.184 -11.493 1.00 81.75 561 GLY A CA 1
ATOM 4255 C C . GLY A 1 561 ? 31.959 -34.315 -11.755 1.00 81.75 561 GLY A C 1
ATOM 4256 O O . GLY A 1 561 ? 32.136 -33.790 -12.853 1.00 81.75 561 GLY A O 1
ATOM 4257 N N . PRO A 1 562 ? 32.899 -34.210 -10.795 1.00 80.44 562 PRO A N 1
ATOM 4258 C CA . PRO A 1 562 ? 34.091 -33.355 -10.925 1.00 80.44 562 PRO A CA 1
ATOM 4259 C C . PRO A 1 562 ? 35.007 -33.720 -12.108 1.00 80.44 562 PRO A C 1
ATOM 4261 O O . PRO A 1 562 ? 35.721 -32.876 -12.649 1.00 80.44 562 PRO A O 1
ATOM 4264 N N . THR A 1 563 ? 34.987 -34.994 -12.508 1.00 83.44 563 THR A N 1
ATOM 4265 C CA . THR A 1 563 ? 35.787 -35.552 -13.608 1.00 83.44 563 THR A CA 1
ATOM 4266 C C . THR A 1 563 ? 35.057 -35.563 -14.950 1.00 83.44 563 THR A C 1
ATOM 4268 O O . THR A 1 563 ? 35.621 -36.042 -15.933 1.00 83.44 563 THR A O 1
ATOM 4271 N N . GLU A 1 564 ? 33.807 -35.107 -14.999 1.00 87.06 564 GLU A N 1
ATOM 4272 C CA . GLU A 1 564 ? 33.042 -35.056 -16.240 1.00 87.06 564 GLU A CA 1
ATOM 4273 C C . GLU A 1 564 ? 33.400 -33.792 -17.033 1.00 87.06 564 GLU A C 1
ATOM 4275 O O . GLU A 1 564 ? 33.546 -32.719 -16.440 1.00 87.06 564 GLU A O 1
ATOM 4280 N N . PRO A 1 565 ? 33.586 -33.903 -18.359 1.00 89.75 565 PRO A N 1
ATOM 4281 C CA . PRO A 1 565 ? 33.885 -32.756 -19.197 1.00 89.75 565 PRO A CA 1
ATOM 4282 C C . PRO A 1 565 ? 32.644 -31.889 -19.415 1.00 89.75 565 PRO A C 1
ATOM 4284 O O . PRO A 1 565 ? 31.554 -32.371 -19.733 1.00 89.75 565 PRO A O 1
ATOM 4287 N N . LEU A 1 566 ? 32.851 -30.586 -19.282 1.00 90.06 566 LEU A N 1
ATOM 4288 C CA . LEU A 1 566 ? 31.828 -29.562 -19.399 1.00 90.06 566 LEU A CA 1
ATOM 4289 C C . LEU A 1 566 ? 32.116 -28.618 -20.573 1.00 90.06 566 LEU A C 1
ATOM 4291 O O . LEU A 1 566 ? 33.276 -28.436 -20.956 1.00 90.06 566 LEU A O 1
ATOM 4295 N N . ILE A 1 567 ? 31.078 -28.010 -21.144 1.00 89.69 567 ILE A N 1
ATOM 4296 C CA . ILE A 1 567 ? 31.171 -27.086 -22.280 1.00 89.69 567 ILE A CA 1
ATOM 4297 C C . ILE A 1 567 ? 30.329 -25.832 -22.027 1.00 89.69 567 ILE A C 1
ATOM 4299 O O . ILE A 1 567 ? 29.186 -25.929 -21.603 1.00 89.69 567 ILE A O 1
ATOM 4303 N N . ASP A 1 568 ? 30.911 -24.667 -22.296 1.00 86.94 568 ASP A N 1
ATOM 4304 C CA . ASP A 1 568 ? 30.239 -23.361 -22.316 1.00 86.94 568 ASP A CA 1
ATOM 4305 C C . ASP A 1 568 ? 30.117 -22.944 -23.788 1.00 86.94 568 ASP A C 1
ATOM 4307 O O . ASP A 1 568 ? 31.132 -22.692 -24.449 1.00 86.94 568 ASP A O 1
ATOM 4311 N N . ILE A 1 569 ? 28.901 -23.004 -24.327 1.00 84.50 569 ILE A N 1
ATOM 4312 C CA . ILE A 1 569 ? 28.541 -22.769 -25.731 1.00 84.50 569 ILE A CA 1
ATOM 4313 C C . ILE A 1 569 ? 28.125 -21.314 -25.935 1.00 84.50 569 ILE A C 1
ATOM 4315 O O . ILE A 1 569 ? 28.487 -20.716 -26.954 1.00 84.50 569 ILE A O 1
ATOM 4319 N N . ASN A 1 570 ? 27.375 -20.742 -24.993 1.00 77.56 570 ASN A N 1
ATOM 4320 C CA . ASN A 1 570 ? 26.878 -19.372 -25.091 1.00 77.56 570 ASN A CA 1
ATOM 4321 C C . ASN A 1 570 ? 27.928 -18.301 -24.701 1.00 77.56 570 ASN A C 1
ATOM 4323 O O . ASN A 1 570 ? 27.751 -17.126 -25.036 1.00 77.56 570 ASN A O 1
ATOM 4327 N N . GLY A 1 571 ? 29.045 -18.707 -24.090 1.00 80.38 571 GLY A N 1
ATOM 4328 C CA . GLY A 1 571 ? 30.171 -17.860 -23.708 1.00 80.38 571 GLY A CA 1
ATOM 4329 C C . GLY A 1 571 ? 29.927 -17.023 -22.452 1.00 80.38 571 GLY A C 1
ATOM 4330 O O . GLY A 1 571 ? 30.585 -15.991 -22.287 1.00 80.38 571 GLY A O 1
ATOM 4331 N N . ASP A 1 572 ? 28.976 -17.410 -21.599 1.00 77.00 572 ASP A N 1
ATOM 4332 C CA . ASP A 1 572 ? 28.615 -16.686 -20.375 1.00 77.00 572 ASP A CA 1
ATOM 4333 C C . ASP A 1 572 ? 29.505 -17.035 -19.161 1.00 77.00 572 ASP A C 1
ATOM 4335 O O . ASP A 1 572 ? 29.366 -16.446 -18.083 1.00 77.00 572 ASP A O 1
ATOM 4339 N N . GLY A 1 573 ? 30.468 -17.947 -19.336 1.00 81.19 573 GLY A N 1
ATOM 4340 C CA . GLY A 1 573 ? 31.378 -18.407 -18.292 1.00 81.19 573 GLY A CA 1
ATOM 4341 C C . GLY A 1 573 ? 30.792 -19.499 -17.393 1.00 81.19 573 GLY A C 1
ATOM 4342 O O . GLY A 1 573 ? 31.397 -19.824 -16.358 1.00 81.19 573 GLY A O 1
ATOM 4343 N N . ARG A 1 574 ? 29.631 -20.061 -17.746 1.00 85.44 574 ARG A N 1
ATOM 4344 C CA . ARG A 1 574 ? 28.992 -21.199 -17.080 1.00 85.44 574 ARG A CA 1
ATOM 4345 C C . ARG A 1 574 ? 28.863 -22.377 -18.053 1.00 85.44 574 ARG A C 1
ATOM 4347 O O . ARG A 1 574 ? 28.579 -22.188 -19.227 1.00 85.44 574 ARG A O 1
ATOM 4354 N N . PRO A 1 575 ? 29.080 -23.615 -17.584 1.00 87.94 575 PRO A N 1
ATOM 4355 C CA . PRO A 1 575 ? 28.762 -24.802 -18.361 1.00 87.94 575 PRO A CA 1
ATOM 4356 C C . PRO A 1 575 ? 27.284 -24.891 -18.740 1.00 87.94 575 PRO A C 1
ATOM 4358 O O . PRO A 1 575 ? 26.424 -24.834 -17.865 1.00 87.94 575 PRO A O 1
ATOM 4361 N N . ASP A 1 576 ? 27.021 -25.138 -20.018 1.00 87.25 576 ASP A N 1
ATOM 4362 C CA . ASP A 1 576 ? 25.679 -25.315 -20.571 1.00 87.25 576 ASP A CA 1
ATOM 4363 C C . ASP A 1 576 ? 25.218 -26.781 -20.524 1.00 87.25 576 ASP A C 1
ATOM 4365 O O . ASP A 1 576 ? 24.027 -27.057 -20.683 1.00 87.25 576 ASP A O 1
ATOM 4369 N N . ASN A 1 577 ? 26.135 -27.745 -20.345 1.00 88.12 577 ASN A N 1
ATOM 4370 C CA . ASN A 1 577 ? 25.787 -29.164 -20.277 1.00 88.12 577 ASN A CA 1
ATOM 4371 C C . ASN A 1 577 ? 25.561 -29.671 -18.845 1.00 88.12 577 ASN A C 1
ATOM 4373 O O . ASN A 1 577 ? 26.310 -29.357 -17.922 1.00 88.12 577 ASN A O 1
ATOM 4377 N N . PHE A 1 578 ? 24.536 -30.503 -18.678 1.00 86.44 578 PHE A N 1
ATOM 4378 C CA . PHE A 1 578 ? 24.080 -31.026 -17.394 1.00 86.44 578 PHE A CA 1
ATOM 4379 C C . PHE A 1 578 ? 23.397 -32.394 -17.564 1.00 86.44 578 PHE A C 1
ATOM 4381 O O . PHE A 1 578 ? 23.108 -32.830 -18.680 1.00 86.44 578 PHE A O 1
ATOM 4388 N N . ASP A 1 579 ? 23.179 -33.108 -16.458 1.00 83.94 579 ASP A N 1
ATOM 4389 C CA . ASP A 1 579 ? 22.446 -34.382 -16.438 1.00 83.94 579 ASP A CA 1
ATOM 4390 C C . ASP A 1 579 ? 20.990 -34.128 -16.028 1.00 83.94 579 ASP A C 1
ATOM 4392 O O . ASP A 1 579 ? 20.690 -33.992 -14.840 1.00 83.94 579 ASP A O 1
ATOM 4396 N N . PHE A 1 580 ? 20.092 -34.001 -17.009 1.00 82.56 580 PHE A N 1
ATOM 4397 C CA . PHE A 1 580 ? 18.673 -33.746 -16.741 1.00 82.56 580 PHE A CA 1
ATOM 4398 C C . PHE A 1 580 ? 17.939 -35.010 -16.280 1.00 82.56 580 PHE A C 1
ATOM 4400 O O . PHE A 1 580 ? 17.117 -34.966 -15.366 1.00 82.56 580 PHE A O 1
ATOM 4407 N N . PHE A 1 581 ? 18.237 -36.147 -16.912 1.00 79.25 581 PHE A N 1
ATOM 4408 C CA . PHE A 1 581 ? 17.533 -37.411 -16.685 1.00 79.25 581 PHE A CA 1
ATOM 4409 C C . PHE A 1 581 ? 18.126 -38.255 -15.544 1.00 79.25 581 PHE A C 1
ATOM 4411 O O . PHE A 1 581 ? 17.592 -39.321 -15.234 1.00 79.25 581 PHE A O 1
ATOM 4418 N N . GLY A 1 582 ? 19.215 -37.807 -14.914 1.00 78.00 582 GLY A N 1
ATOM 4419 C CA . GLY A 1 582 ? 19.905 -38.551 -13.859 1.00 78.00 582 GLY A CA 1
ATOM 4420 C C . GLY A 1 582 ? 20.569 -39.829 -14.378 1.00 78.00 582 GLY A C 1
ATOM 4421 O O . GLY A 1 582 ? 20.654 -40.822 -13.653 1.00 78.00 582 GLY A O 1
ATOM 4422 N N . MET A 1 583 ? 20.988 -39.838 -15.647 1.00 73.50 583 MET A N 1
ATOM 4423 C CA . MET A 1 583 ? 21.580 -41.008 -16.306 1.00 73.50 583 MET A CA 1
ATOM 4424 C C . MET A 1 583 ? 23.068 -41.195 -15.973 1.00 73.50 583 MET A C 1
ATOM 4426 O O . MET A 1 583 ? 23.688 -42.156 -16.435 1.00 73.50 583 MET A O 1
ATOM 4430 N N . GLY A 1 584 ? 23.645 -40.304 -15.162 1.00 75.06 584 GLY A N 1
ATOM 4431 C CA . GLY A 1 584 ? 25.042 -40.346 -14.745 1.00 75.06 584 GLY A CA 1
ATOM 4432 C C . GLY A 1 584 ? 26.009 -39.858 -15.822 1.00 75.06 584 GLY A C 1
ATOM 4433 O O . GLY A 1 584 ? 27.165 -40.281 -15.808 1.00 75.06 584 GLY A O 1
ATOM 4434 N N . LYS A 1 585 ? 25.526 -39.041 -16.771 1.00 81.69 585 LYS A N 1
ATOM 4435 C CA . LYS A 1 585 ? 26.336 -38.325 -17.765 1.00 81.69 585 LYS A CA 1
ATOM 4436 C C . LYS A 1 585 ? 25.705 -36.986 -18.129 1.00 81.69 585 LYS A C 1
ATOM 4438 O O . LYS A 1 585 ? 24.529 -36.928 -18.480 1.00 81.69 585 LYS A O 1
ATOM 4443 N N . CYS A 1 586 ? 26.517 -35.935 -18.170 1.00 85.56 586 CYS A N 1
ATOM 4444 C CA . CYS A 1 586 ? 26.073 -34.599 -18.572 1.00 85.56 586 CYS A CA 1
ATOM 4445 C C . CYS A 1 586 ? 26.038 -34.399 -20.089 1.00 85.56 586 CYS A C 1
ATOM 4447 O O . CYS A 1 586 ? 26.954 -33.822 -20.685 1.00 85.56 586 CYS A O 1
ATOM 4449 N N . LEU A 1 587 ? 24.977 -34.920 -20.705 1.00 84.31 587 LEU A N 1
ATOM 4450 C CA . LEU A 1 587 ? 24.772 -34.925 -22.157 1.00 84.31 587 LEU A CA 1
ATOM 4451 C C . LEU A 1 587 ? 23.777 -33.868 -22.635 1.00 84.31 587 LEU A C 1
ATOM 4453 O O . LEU A 1 587 ? 23.820 -33.475 -23.798 1.00 84.31 587 LEU A O 1
ATOM 4457 N N . ASN A 1 588 ? 22.900 -33.405 -21.749 1.00 85.50 588 ASN A N 1
ATOM 4458 C CA . ASN A 1 588 ? 21.853 -32.453 -22.084 1.00 85.50 588 ASN A CA 1
ATOM 4459 C C . ASN A 1 588 ? 22.412 -31.033 -22.054 1.00 85.50 588 ASN A C 1
ATOM 4461 O O . ASN A 1 588 ? 23.212 -30.724 -21.179 1.00 85.50 588 ASN A O 1
ATOM 4465 N N . VAL A 1 589 ? 21.992 -30.169 -22.984 1.00 83.12 589 VAL A N 1
ATOM 4466 C CA . VAL A 1 589 ? 22.540 -28.810 -23.130 1.00 83.12 589 VAL A CA 1
ATOM 4467 C C . VAL A 1 589 ? 21.447 -27.750 -23.038 1.00 83.12 589 VAL A C 1
ATOM 4469 O O . VAL A 1 589 ? 20.421 -27.829 -23.720 1.00 83.12 589 VAL A O 1
ATOM 4472 N N . THR A 1 590 ? 21.679 -26.719 -22.229 1.00 81.88 590 THR A N 1
ATOM 4473 C CA . THR A 1 590 ? 20.803 -25.556 -22.061 1.00 81.88 590 THR A CA 1
ATOM 4474 C C . THR A 1 590 ? 21.573 -24.265 -22.313 1.00 81.88 590 THR A C 1
ATOM 4476 O O . THR A 1 590 ? 22.542 -23.989 -21.630 1.00 81.88 590 THR A O 1
ATOM 4479 N N . LEU A 1 591 ? 21.151 -23.459 -23.290 1.00 79.25 591 LEU A N 1
ATOM 4480 C CA . LEU A 1 591 ? 21.838 -22.195 -23.618 1.00 79.25 591 LEU A CA 1
ATOM 4481 C C . LEU A 1 591 ? 21.395 -21.007 -22.752 1.00 79.25 591 LEU A C 1
ATOM 4483 O O . LEU A 1 591 ? 21.926 -19.907 -22.895 1.00 79.25 591 LEU A O 1
ATOM 4487 N N . ASN A 1 592 ? 20.386 -21.197 -21.901 1.00 72.88 592 ASN A N 1
ATOM 4488 C CA . ASN A 1 592 ? 19.838 -20.165 -21.018 1.00 72.88 592 ASN A CA 1
ATOM 4489 C C . ASN A 1 592 ? 19.917 -20.552 -19.535 1.00 72.88 592 ASN A C 1
ATOM 4491 O O . ASN A 1 592 ? 19.285 -19.895 -18.710 1.00 72.88 592 ASN A O 1
ATOM 4495 N N . ASN A 1 593 ? 20.658 -21.615 -19.193 1.00 68.38 593 ASN A N 1
ATOM 4496 C CA . ASN A 1 593 ? 20.824 -22.085 -17.816 1.00 68.38 593 ASN A CA 1
ATOM 4497 C C . ASN A 1 593 ? 19.496 -22.345 -17.069 1.00 68.38 593 ASN A C 1
ATOM 4499 O O . ASN A 1 593 ? 19.438 -22.288 -15.842 1.00 68.38 593 ASN A O 1
ATOM 4503 N N . SER A 1 594 ? 18.426 -22.672 -17.803 1.00 75.38 594 SER A N 1
ATOM 4504 C CA . SER A 1 594 ? 17.090 -22.937 -17.242 1.00 75.38 594 SER A CA 1
ATOM 4505 C C . SER A 1 594 ? 16.979 -24.277 -16.509 1.00 75.38 594 SER A C 1
ATOM 4507 O O . SER A 1 594 ? 15.970 -24.541 -15.859 1.00 75.38 594 SER A O 1
ATOM 4509 N N . GLY A 1 595 ? 17.983 -25.152 -16.635 1.00 72.75 595 GLY A N 1
ATOM 4510 C CA . GLY A 1 595 ? 17.914 -26.533 -16.145 1.00 72.75 595 GLY A CA 1
ATOM 4511 C C . GLY A 1 595 ? 16.985 -27.435 -16.968 1.00 72.75 595 GLY A C 1
ATOM 4512 O O . GLY A 1 595 ? 16.748 -28.575 -16.577 1.00 72.75 595 GLY A O 1
ATOM 4513 N N . LEU A 1 596 ? 16.477 -26.948 -18.107 1.00 76.19 596 LEU A N 1
ATOM 4514 C CA . LEU A 1 596 ? 15.734 -27.721 -19.101 1.00 76.19 596 LEU A CA 1
ATOM 4515 C C . LEU A 1 596 ? 16.557 -27.826 -20.397 1.00 76.19 596 LEU A C 1
ATOM 4517 O O . LEU A 1 596 ? 17.171 -26.833 -20.805 1.00 76.19 596 LEU A O 1
ATOM 4521 N N . PRO A 1 597 ? 16.608 -29.005 -21.047 1.00 72.50 597 PRO A N 1
ATOM 4522 C CA . PRO A 1 597 ? 17.370 -29.183 -22.277 1.00 72.50 597 PRO A CA 1
ATOM 4523 C C . PRO A 1 597 ? 16.793 -28.319 -23.398 1.00 72.50 597 PRO A C 1
ATOM 4525 O O . PRO A 1 597 ? 15.621 -28.428 -23.749 1.00 72.50 597 PRO A O 1
ATOM 4528 N N . SER A 1 598 ? 17.642 -27.472 -23.974 1.00 67.94 598 SER A N 1
ATOM 4529 C CA . SER A 1 598 ? 17.341 -26.713 -25.195 1.00 67.94 598 SER A CA 1
ATOM 4530 C C . SER A 1 598 ? 17.673 -27.499 -26.467 1.00 67.94 598 SER A C 1
ATOM 4532 O O . SER A 1 598 ? 17.086 -27.244 -27.515 1.00 67.94 598 SER A O 1
ATOM 4534 N N . PHE A 1 599 ? 18.585 -28.471 -26.362 1.00 61.31 599 PHE A N 1
ATOM 4535 C CA . PHE A 1 599 ? 18.986 -29.381 -27.431 1.00 61.31 599 PHE A CA 1
ATOM 4536 C C . PHE A 1 599 ? 19.231 -30.781 -26.864 1.00 61.31 599 PHE A C 1
ATOM 4538 O O . PHE A 1 599 ? 19.810 -30.916 -25.781 1.00 61.31 599 PHE A O 1
ATOM 4545 N N . ASP A 1 600 ? 18.821 -31.794 -27.626 1.00 51.84 600 ASP A N 1
ATOM 4546 C CA . ASP A 1 600 ? 19.180 -33.194 -27.405 1.00 51.84 600 ASP A CA 1
ATOM 4547 C C . ASP A 1 600 ? 20.283 -33.577 -28.399 1.00 51.84 600 ASP A C 1
ATOM 4549 O O . ASP A 1 600 ? 20.164 -33.302 -29.595 1.00 51.84 600 ASP A O 1
ATOM 4553 N N . ILE A 1 601 ? 21.406 -34.107 -27.912 1.00 54.62 601 ILE A N 1
ATOM 4554 C CA . ILE A 1 601 ? 22.618 -34.326 -28.731 1.00 54.62 601 ILE A CA 1
ATOM 4555 C C . ILE A 1 601 ? 22.673 -35.748 -29.317 1.00 54.62 601 ILE A C 1
ATOM 4557 O O . ILE A 1 601 ? 23.422 -36.004 -30.262 1.00 54.62 601 ILE A O 1
ATOM 4561 N N . ASP A 1 602 ? 21.867 -36.669 -28.802 1.00 46.72 602 ASP A N 1
ATOM 4562 C CA . ASP A 1 602 ? 21.674 -38.039 -29.285 1.00 46.72 602 ASP A CA 1
ATOM 4563 C C . ASP A 1 602 ? 20.562 -38.190 -30.338 1.00 46.72 602 ASP A C 1
ATOM 4565 O O . ASP A 1 602 ? 20.509 -39.235 -30.998 1.00 46.72 602 ASP A O 1
ATOM 4569 N N . GLY A 1 603 ? 19.794 -37.125 -30.597 1.00 42.66 603 GLY A N 1
ATOM 4570 C CA . GLY A 1 603 ? 18.829 -37.029 -31.697 1.00 42.66 603 GLY A CA 1
ATOM 4571 C C . GLY A 1 603 ? 17.376 -37.053 -31.261 1.00 42.66 603 GLY A C 1
ATOM 4572 O O . GLY A 1 603 ? 16.931 -38.116 -30.774 1.00 42.66 603 GLY A O 1
#

Foldseek 3Di:
DDDPPDVVVVVVVVVVVVVVVVVVVVVVVVVLVQLVQAAAQQDDQPNRGRHSHGLVRSLVSVCVVLQAWDWDDDPPDTDTHGCVVVVDDDPSVVSVVVSVVPQQWADPDSVQGSFFLLQFQFKWKWWPPVQPPDDDPPIHTQQKDKWFQQAKDFLPDDPFDWRFTQDCQLPDQWAWKQWLVFKIWTFHHKDADPVRTITTTTGDIQPDRRPGRGHSGIDHGGTMMMTTWGFDNVDRSRPDTQGRGSDDDDDDPDDIDMDIDTDGHQQGDFFMWGWDKDAAQVSDDDDPPDGGDQKDADQDGPVRNNHPDIDGDTDMDDIDTDHFWAKEKDKDAPADQADEAQDWFGWGIKMKIAIPAFKFWFFKFKKAKDWQLVVDPFPQGVFQQFFKKWKWWDPPPLDDDPVRTHTFWMFGGDPVRTCNVITITGGDDPPDSTDMHYRPMIMMIMGTGGHNAATPSRHGSAFTKIKMWRADQQSGAHHPRHGRRHHYDPPDDPGNMGDIYGHHNDDPPPPPCFQDWAQAPVGAIAGFDADPVRHFDADPPRGTHGDQVQWDAQDPPAQADRPATFHQRLPPPDGQFHDLPPPRHRHAGHNVPPSDGPDHRVD

Sequence (603 aa):
MKIRGSSLYLRWVSLFFISIASILTVITLVQYSRLRNDYPPQMVIAGVPVGGLDPQTAAQRLLQVYSLPVEIHYGDAIFQLDPNLIGFQLNVESMLAAADLQRTGASNDPNAPFARNTDVKFVSIYQDSNQNDLLDVNDVNVTEARTRLAGIFYSTDTVPFQLVLESTAGFPSDGRLYITDAELVSYSGSGIDISGKPYLTVTSRGEKLGSFLTPKISHKLDALVRKVDLFDQDNSLNTQIQVNLAQVQTLSPLPQTYFAVYDIGEMAMKANKVGLIIRDKSWLTVNIPHEISPSINIGVTKSLPRGTYIDNYPFSSSLVPIQAITLKIAGTNVAPRSVEKNTRNVPMMSFNLATESDYVAIGRLDFAQGGSISTGIAAGYGDGDLVKVSVWKDDGDGAFSPINDYLLGTSTQSASSPFKNGIPVVMQEGNLPYLIVSSIPVILHLTCDISSGADLSGTDTLGHLVSLSLQTFADIRGLSGLPLAAAQYFSDNYPMTSDQVLIAPAIIPLTPVYGSITLASNGYPAYALTDSSGNVVLGLGNMPLADTSRWIYNYPGTSCGPTEPLIDINGDGRPDNFDFFGMGKCLNVTLNNSGLPSFDIDG